Protein AF-A0A521GKL2-F1 (afdb_monomer_lite)

Radius of gyration: 42.21 Å; chains: 1; bounding box: 98×68×153 Å

Foldseek 3Di:
DVVVVVVPPPPPCDVVNLVVLVVVLVVVLVVQLVVQLVVVLVVLVVLVCLLCVLVVPDDAAAPDPCRVVVLSSLSSSLSSVLVSQLSVLLSLLQSLLVLFDPVSNVCSVVSSVLLNVLLCVQLVLLSPPLVNVLVVCVCPVCVPVDHDHHHSVNSSLLSCLRRVVSSNLSCLLSVLVSCCRSPPDDLVVLVVCLVVLLVVLLVSLPVSRPDPDPVSSCSRSVVSSVSSVSSSVVSVVVVVVVVVVPPDPPCPPVNVVVVVVVVVVVVPPPPDPDPDDPDDDPPPPPDDDDDDPDPDDDDDDDDDPPDDDDDPDDDDDDDDDDDDDDDDDDDDDDDDPDDPDPPPPPPDDDDDDDDDDDDDDDDDDDDDDDDDDDDDDDDDDDDDDDDDDDDDD

pLDDT: mean 71.6, std 23.65, range [28.05, 98.06]

Sequence (393 aa):
MAAAKKAAGKQSLTLHDHIKELRNRFFVVAIIFIVVSAVAYNYKDTLLYYLLKPLNGEKLVYLNPAGGFSFIFQVTMYVGVAVAVPFLVYNLYKFVAPALPENARKHSVGVMISSLLLLCVGVGFGYIFAIPGALNFLNNFGDGYIMPNLTADSYLNFILAYTAGLGILFQLPLVLLLIHWAHPLKPSGLFKFERYMILVAFVGAAMITPTPDVMNQTIIALPIIIMYQMGVVAVCISVFRAKRRALPPKLSRAERKAQKKAEQGARHARPVVRPELPAIPRASLANESMPTPVRVQPSRPRYRPDIVAPIKNPKKVVPVMAPTPITVEKHALPQLSQTRKSMDIMIAAAVPSGVQRGAIPRTSRPVQHRTPVLQVPQRQRGVISSVDGISVI

Structure (mmCIF, N/CA/C/O backbone):
data_AF-A0A521GKL2-F1
#
_entry.id   AF-A0A521GKL2-F1
#
loop_
_atom_site.group_PDB
_atom_site.id
_atom_site.type_symbol
_atom_site.label_atom_id
_atom_site.label_alt_id
_atom_site.label_comp_id
_atom_site.label_asym_id
_atom_site.label_entity_id
_atom_site.label_seq_id
_atom_site.pdbx_PDB_ins_code
_atom_site.Cartn_x
_atom_site.Cartn_y
_atom_site.Cartn_z
_atom_site.occupancy
_atom_site.B_iso_or_equiv
_atom_site.auth_seq_id
_atom_site.auth_comp_id
_atom_site.auth_asym_id
_atom_site.auth_atom_id
_atom_site.pdbx_PDB_model_num
ATOM 1 N N . MET A 1 1 ? -36.999 -25.346 26.341 1.00 46.09 1 MET A N 1
ATOM 2 C CA . MET A 1 1 ? -35.646 -25.957 26.269 1.00 46.09 1 MET A CA 1
ATOM 3 C C . MET A 1 1 ? -34.697 -25.350 25.219 1.00 46.09 1 MET A C 1
ATOM 5 O O . MET A 1 1 ? -33.492 -25.466 25.396 1.00 46.09 1 MET A O 1
ATOM 9 N N . ALA A 1 2 ? -35.166 -24.632 24.186 1.00 45.44 2 ALA A N 1
ATOM 10 C CA . ALA A 1 2 ? -34.285 -23.996 23.186 1.00 45.44 2 ALA A CA 1
ATOM 11 C C . ALA A 1 2 ? -33.481 -22.774 23.699 1.00 45.44 2 ALA A C 1
ATOM 13 O O . ALA A 1 2 ? -32.410 -22.473 23.176 1.00 45.44 2 ALA A O 1
ATOM 14 N N . ALA A 1 3 ? -33.949 -22.096 24.755 1.00 44.34 3 ALA A N 1
ATOM 15 C CA . ALA A 1 3 ? -33.260 -20.942 25.346 1.00 44.34 3 ALA A CA 1
ATOM 16 C C . ALA A 1 3 ? -32.062 -21.331 26.239 1.00 44.34 3 ALA A C 1
ATOM 18 O O . ALA A 1 3 ? -31.076 -20.600 26.298 1.00 44.34 3 ALA A O 1
ATOM 19 N N . ALA A 1 4 ? -32.094 -22.515 26.862 1.00 40.34 4 ALA A N 1
ATOM 20 C CA . ALA A 1 4 ? -31.008 -23.010 27.713 1.00 40.34 4 ALA A CA 1
ATOM 21 C C . ALA A 1 4 ? -29.783 -23.479 26.902 1.00 40.34 4 ALA A C 1
ATOM 23 O O . ALA A 1 4 ? -28.654 -23.400 27.378 1.00 40.34 4 ALA A O 1
ATOM 24 N N . LYS A 1 5 ? -29.975 -23.874 25.634 1.00 41.41 5 LYS A N 1
ATOM 25 C CA . LYS A 1 5 ? -28.876 -24.265 24.733 1.00 41.41 5 LYS A CA 1
ATOM 26 C C . LYS A 1 5 ? -28.083 -23.065 24.192 1.00 41.41 5 LYS A C 1
ATOM 28 O O . LYS A 1 5 ? -26.966 -23.234 23.716 1.00 41.41 5 LYS A O 1
ATOM 33 N N . LYS A 1 6 ? -28.626 -21.845 24.302 1.00 40.62 6 LYS A N 1
ATOM 34 C CA . LYS A 1 6 ? -27.972 -20.603 23.851 1.00 40.62 6 LYS A CA 1
ATOM 35 C C . LYS A 1 6 ? -27.039 -19.993 24.909 1.00 40.62 6 LYS A C 1
ATOM 37 O O . LYS A 1 6 ? -26.214 -19.151 24.573 1.00 40.62 6 LYS A O 1
ATOM 42 N N . ALA A 1 7 ? -27.139 -20.440 26.164 1.00 39.88 7 ALA A N 1
ATOM 43 C CA . ALA A 1 7 ? -26.307 -19.973 27.275 1.00 39.88 7 ALA A CA 1
ATOM 44 C C . ALA A 1 7 ? -25.028 -20.812 27.488 1.00 39.88 7 ALA A C 1
ATOM 46 O O . ALA A 1 7 ? -24.079 -20.327 28.096 1.00 39.88 7 ALA A O 1
ATOM 47 N N . ALA A 1 8 ? -24.965 -22.034 26.943 1.00 38.34 8 ALA A N 1
ATOM 48 C CA . ALA A 1 8 ? -23.844 -22.968 27.125 1.00 38.34 8 ALA A CA 1
ATOM 49 C C . ALA A 1 8 ? -22.712 -22.830 26.081 1.00 38.34 8 ALA A C 1
ATOM 51 O O . ALA A 1 8 ? -21.755 -23.595 26.093 1.00 38.34 8 ALA A O 1
ATOM 52 N N . GLY A 1 9 ? -22.813 -21.860 25.167 1.00 36.47 9 GLY A N 1
ATOM 53 C CA . GLY A 1 9 ? -21.851 -21.633 24.082 1.00 36.47 9 GLY A CA 1
ATOM 54 C C . GLY A 1 9 ? -20.949 -20.420 24.287 1.00 36.47 9 GLY A C 1
ATOM 55 O O . GLY A 1 9 ? -20.377 -19.924 23.322 1.00 36.47 9 GLY A O 1
ATOM 56 N N . LYS A 1 10 ? -20.814 -19.912 25.518 1.00 42.81 10 LYS A N 1
ATOM 57 C CA . LYS A 1 10 ? -19.783 -18.923 25.862 1.00 42.81 10 LYS A CA 1
ATOM 58 C C . LYS A 1 10 ? -18.437 -19.650 25.980 1.00 42.81 10 LYS A C 1
ATOM 60 O O . LYS A 1 10 ? -17.797 -19.626 27.024 1.00 42.81 10 LYS A O 1
ATOM 65 N N . GLN A 1 11 ? -18.064 -20.371 24.921 1.00 45.56 11 GLN A N 1
ATOM 66 C CA . GLN A 1 11 ? -16.734 -20.930 24.774 1.00 45.56 11 GLN A CA 1
ATOM 67 C C . GLN A 1 11 ? -15.792 -19.735 24.807 1.00 45.56 11 GLN A C 1
ATOM 69 O O . GLN A 1 11 ? -15.837 -18.860 23.941 1.00 45.56 11 GLN A O 1
ATOM 74 N N . SER A 1 12 ? -14.979 -19.667 25.855 1.00 45.06 12 SER A N 1
ATOM 75 C CA . SER A 1 12 ? -13.671 -19.045 25.759 1.00 45.06 12 SER A CA 1
ATOM 76 C C . SER A 1 12 ? -13.082 -19.512 24.436 1.00 45.06 12 SER A C 1
ATOM 78 O O . SER A 1 12 ? -12.820 -20.705 24.300 1.00 45.06 12 SER A O 1
ATOM 80 N N . LEU A 1 13 ? -12.972 -18.621 23.447 1.00 61.25 13 LEU A N 1
ATOM 81 C CA . LEU A 1 13 ? -12.210 -18.916 22.242 1.00 61.25 13 LEU A CA 1
ATOM 82 C C . LEU A 1 13 ? -10.840 -19.350 22.742 1.00 61.25 13 LEU A C 1
ATOM 84 O O . LEU A 1 13 ? -10.087 -18.549 23.300 1.00 61.25 13 LEU A O 1
ATOM 88 N N . THR A 1 14 ? -10.565 -20.642 22.635 1.00 75.75 14 THR A N 1
ATOM 89 C CA . THR A 1 14 ? -9.255 -21.176 22.965 1.00 75.75 14 THR A CA 1
ATOM 90 C C . THR A 1 14 ? -8.283 -20.459 22.030 1.00 75.75 14 THR A C 1
ATOM 92 O O . THR A 1 14 ? -8.648 -20.166 20.889 1.00 75.75 14 THR A O 1
ATOM 95 N N . LEU A 1 15 ? -7.043 -20.165 22.442 1.00 79.25 15 LEU A N 1
ATOM 96 C CA . LEU A 1 15 ? -6.061 -19.554 21.521 1.00 79.25 15 LEU A CA 1
ATOM 97 C C . LEU A 1 15 ? -5.972 -20.329 20.194 1.00 79.25 15 LEU A C 1
ATOM 99 O O . LEU A 1 15 ? -5.793 -19.749 19.124 1.00 79.25 15 LEU A O 1
ATOM 103 N N . HIS A 1 16 ? -6.211 -21.637 20.270 1.00 83.00 16 HIS A N 1
ATOM 104 C CA . HIS A 1 16 ? -6.334 -22.523 19.128 1.00 83.00 16 HIS A CA 1
ATOM 105 C C . HIS A 1 16 ? -7.451 -22.147 18.142 1.00 83.00 16 HIS A C 1
ATOM 107 O O . HIS A 1 16 ? -7.219 -22.169 16.932 1.00 83.00 16 HIS A O 1
ATOM 113 N N . ASP A 1 17 ? -8.633 -21.778 18.635 1.00 85.31 17 ASP A N 1
ATOM 114 C CA . ASP A 1 17 ? -9.775 -21.372 17.811 1.00 85.31 17 ASP A CA 1
ATOM 115 C C . ASP A 1 17 ? -9.497 -20.037 17.114 1.00 85.31 17 ASP A C 1
ATOM 117 O O . ASP A 1 17 ? -9.797 -19.876 15.930 1.00 85.31 17 ASP A O 1
ATOM 121 N N . HIS A 1 18 ? -8.829 -19.111 17.807 1.00 83.62 18 HIS A N 1
ATOM 122 C CA . HIS A 1 18 ? -8.453 -17.818 17.238 1.00 83.62 18 HIS A CA 1
ATOM 123 C C . HIS A 1 18 ? -7.395 -17.959 16.129 1.00 83.62 18 HIS A C 1
ATOM 125 O O . HIS A 1 18 ? -7.530 -17.378 15.053 1.00 83.62 18 HIS A O 1
ATOM 131 N N . ILE A 1 19 ? -6.378 -18.806 16.325 1.00 87.50 19 ILE A N 1
ATOM 132 C CA . ILE A 1 19 ? -5.388 -19.113 15.276 1.00 87.50 19 ILE A CA 1
ATOM 133 C C . ILE A 1 19 ? -6.060 -19.802 14.079 1.00 87.50 19 ILE A C 1
ATOM 135 O O . ILE A 1 19 ? -5.757 -19.489 12.923 1.00 87.50 19 ILE A O 1
ATOM 139 N N . LYS A 1 20 ? -7.003 -20.719 14.333 1.00 90.56 20 LYS A N 1
ATOM 140 C CA . LYS A 1 20 ? -7.755 -21.411 13.276 1.00 90.56 20 LYS A CA 1
ATOM 141 C C . LYS A 1 20 ? -8.566 -20.428 12.430 1.00 90.56 20 LYS A C 1
ATOM 143 O O . LYS A 1 20 ? -8.608 -20.567 11.207 1.00 90.56 20 LYS A O 1
ATOM 148 N N . GLU A 1 21 ? -9.160 -19.423 13.065 1.00 90.31 21 GLU A N 1
ATOM 149 C CA . GLU A 1 21 ? -9.883 -18.348 12.394 1.00 90.31 21 GLU A CA 1
ATOM 150 C C . GLU A 1 21 ? -8.958 -17.498 11.506 1.00 90.31 21 GLU A C 1
ATOM 152 O O . GLU A 1 21 ? -9.283 -17.270 10.337 1.00 90.31 21 GLU A O 1
ATOM 157 N N . LEU A 1 22 ? -7.793 -17.079 12.018 1.00 89.12 22 LEU A N 1
ATOM 158 C CA . LEU A 1 22 ? -6.809 -16.308 11.247 1.00 89.12 22 LEU A CA 1
ATOM 159 C C . LEU A 1 22 ? -6.348 -17.075 10.003 1.00 89.12 22 LEU A C 1
ATOM 161 O O . LEU A 1 22 ? -6.351 -16.528 8.900 1.00 89.12 22 LEU A O 1
ATOM 165 N N . ARG A 1 23 ? -6.018 -18.362 10.166 1.00 94.06 23 ARG A N 1
ATOM 166 C CA . ARG A 1 23 ? -5.622 -19.241 9.060 1.00 94.06 23 ARG A CA 1
ATOM 167 C C . ARG A 1 23 ? -6.713 -19.334 7.998 1.00 94.06 23 ARG A C 1
ATOM 169 O O . ARG A 1 23 ? -6.422 -19.205 6.815 1.00 94.06 23 ARG A O 1
ATOM 176 N N . ASN A 1 24 ? -7.963 -19.551 8.409 1.00 93.44 24 ASN A N 1
ATOM 177 C CA . ASN A 1 24 ? -9.076 -19.681 7.469 1.00 93.44 24 ASN A CA 1
ATOM 178 C C . ASN A 1 24 ? -9.296 -18.386 6.673 1.00 93.44 24 ASN A C 1
ATOM 180 O O . ASN A 1 24 ? -9.491 -18.420 5.463 1.00 93.44 24 ASN A O 1
ATOM 184 N N . ARG A 1 25 ? -9.198 -17.232 7.339 1.00 93.69 25 ARG A N 1
ATOM 185 C CA . ARG A 1 25 ? -9.299 -15.915 6.696 1.00 93.69 25 ARG A CA 1
ATOM 186 C C . ARG A 1 25 ? -8.160 -15.670 5.709 1.00 93.69 25 ARG A C 1
ATOM 188 O O . ARG A 1 25 ? -8.414 -15.204 4.603 1.00 93.69 25 ARG A O 1
ATOM 195 N N . PHE A 1 26 ? -6.928 -16.019 6.080 1.00 93.81 26 PHE A N 1
ATOM 196 C CA . PHE A 1 26 ? -5.775 -15.928 5.185 1.00 93.81 26 PHE A CA 1
ATOM 197 C C . PHE A 1 26 ? -5.937 -16.835 3.958 1.00 93.81 26 PHE A C 1
ATOM 199 O O . PHE A 1 26 ? -5.665 -16.406 2.842 1.00 93.81 26 PHE A O 1
ATOM 206 N N . PHE A 1 27 ? -6.469 -18.049 4.138 1.00 96.25 27 PHE A N 1
ATOM 207 C CA . PHE A 1 27 ? -6.751 -18.971 3.036 1.00 96.25 27 PHE A CA 1
ATOM 208 C C . PHE A 1 27 ? -7.802 -18.416 2.062 1.00 96.25 27 PHE A C 1
ATOM 210 O O . PHE A 1 27 ? -7.622 -18.502 0.852 1.00 96.25 27 PHE A O 1
ATOM 217 N N . VAL A 1 28 ? -8.857 -17.765 2.567 1.00 95.62 28 VAL A N 1
ATOM 218 C CA . VAL A 1 28 ? -9.841 -17.070 1.716 1.00 95.62 28 VAL A CA 1
ATOM 219 C C . VAL A 1 28 ? -9.180 -15.958 0.897 1.00 95.62 28 VAL A C 1
ATOM 221 O O . VAL A 1 28 ? -9.441 -15.849 -0.298 1.00 95.62 28 VAL A O 1
ATOM 224 N N . VAL A 1 29 ? -8.297 -15.156 1.502 1.00 96.88 29 VAL A N 1
ATOM 225 C CA . VAL A 1 29 ? -7.551 -14.108 0.779 1.00 96.88 29 VAL A CA 1
ATOM 226 C C . VAL A 1 29 ? -6.622 -14.718 -0.276 1.00 96.88 29 VAL A C 1
ATOM 228 O O . VAL A 1 29 ? -6.546 -14.192 -1.382 1.00 96.88 29 VAL A O 1
ATOM 231 N N . ALA A 1 30 ? -5.973 -15.847 0.023 1.00 96.94 30 ALA A N 1
ATOM 232 C CA . ALA A 1 30 ? -5.133 -16.566 -0.933 1.00 96.94 30 ALA A CA 1
ATOM 233 C C . ALA A 1 30 ? -5.940 -17.102 -2.131 1.00 96.94 30 ALA A C 1
ATOM 235 O O . ALA A 1 30 ? -5.493 -16.980 -3.269 1.00 96.94 30 ALA A O 1
ATOM 236 N N . ILE A 1 31 ? -7.153 -17.624 -1.907 1.00 97.56 31 ILE A N 1
ATOM 237 C CA . ILE A 1 31 ? -8.054 -18.032 -2.997 1.00 97.56 31 ILE A CA 1
ATOM 238 C C . ILE A 1 31 ? -8.437 -16.823 -3.856 1.00 97.56 31 ILE A C 1
ATOM 240 O O . ILE A 1 31 ? -8.354 -16.904 -5.079 1.00 97.56 31 ILE A O 1
ATOM 244 N N . ILE A 1 32 ? -8.820 -15.698 -3.240 1.00 97.06 32 ILE A N 1
ATOM 245 C CA . ILE A 1 32 ? -9.154 -14.465 -3.975 1.00 97.06 32 ILE A CA 1
ATOM 246 C C . ILE A 1 32 ? -7.963 -14.015 -4.825 1.00 97.06 32 ILE A C 1
ATOM 248 O O . ILE A 1 32 ? -8.137 -13.717 -6.002 1.00 97.06 32 ILE A O 1
ATOM 252 N N . PHE A 1 33 ? -6.756 -14.021 -4.259 1.00 97.69 33 PHE A N 1
ATOM 253 C CA . PHE A 1 33 ? -5.525 -13.714 -4.982 1.00 97.69 33 PHE A CA 1
ATOM 254 C C . PHE A 1 33 ? -5.339 -14.610 -6.220 1.00 97.69 33 PHE A C 1
ATOM 256 O O . PHE A 1 33 ? -5.103 -14.089 -7.311 1.00 97.69 33 PHE A O 1
ATOM 263 N N . ILE A 1 34 ? -5.488 -15.933 -6.083 1.00 97.94 34 ILE A N 1
ATOM 264 C CA . ILE A 1 34 ? -5.326 -16.882 -7.198 1.00 97.94 34 ILE A CA 1
ATOM 265 C C . ILE A 1 34 ? -6.394 -16.648 -8.271 1.00 97.94 34 ILE A C 1
ATOM 267 O O . ILE A 1 34 ? -6.065 -16.539 -9.451 1.00 97.94 34 ILE A O 1
ATOM 271 N N . VAL A 1 35 ? -7.663 -16.527 -7.869 1.00 98.06 35 VAL A N 1
ATOM 272 C CA . VAL A 1 35 ? -8.788 -16.320 -8.793 1.00 98.06 35 VAL A CA 1
ATOM 273 C C . VAL A 1 35 ? -8.627 -15.007 -9.553 1.00 98.06 35 VAL A C 1
ATOM 275 O O . VAL A 1 35 ? -8.762 -14.988 -10.773 1.00 98.06 35 VAL A O 1
ATOM 278 N N . VAL A 1 36 ? -8.287 -13.913 -8.866 1.00 97.62 36 VAL A N 1
ATOM 279 C CA . VAL A 1 36 ? -8.093 -12.615 -9.522 1.00 97.62 36 VAL A CA 1
ATOM 280 C C . VAL A 1 36 ? -6.884 -12.641 -10.452 1.00 97.62 36 VAL A C 1
ATOM 282 O O . VAL A 1 36 ? -6.984 -12.116 -11.556 1.00 97.62 36 VAL A O 1
ATOM 285 N N . SER A 1 37 ? -5.779 -13.282 -10.063 1.00 97.19 37 SER A N 1
ATOM 286 C CA . SER A 1 37 ? -4.603 -13.426 -10.937 1.00 97.19 37 SER A CA 1
ATOM 287 C C . SER A 1 37 ? -4.944 -14.201 -12.215 1.00 97.19 37 SER A C 1
ATOM 289 O O . SER A 1 37 ? -4.576 -13.785 -13.312 1.00 97.19 37 SER A O 1
ATOM 291 N N . ALA A 1 38 ? -5.710 -15.291 -12.093 1.00 96.81 38 ALA A N 1
ATOM 292 C CA . ALA A 1 38 ? -6.172 -16.076 -13.236 1.00 96.81 38 ALA A CA 1
ATOM 293 C C . ALA A 1 38 ? -7.112 -15.271 -14.149 1.00 96.81 38 ALA A C 1
ATOM 295 O O . ALA A 1 38 ? -6.977 -15.312 -15.369 1.00 96.81 38 ALA A O 1
ATOM 296 N N . VAL A 1 39 ? -8.031 -14.487 -13.575 1.00 97.25 39 VAL A N 1
ATOM 297 C CA . VAL A 1 39 ? -8.902 -13.590 -14.350 1.00 97.25 39 VAL A CA 1
ATOM 298 C C . VAL A 1 39 ? -8.077 -12.505 -15.046 1.00 97.25 39 VAL A C 1
ATOM 300 O O . VAL A 1 39 ? -8.281 -12.275 -16.235 1.00 97.25 39 VAL A O 1
ATOM 303 N N . ALA A 1 40 ? -7.110 -11.897 -14.353 1.00 96.31 40 ALA A N 1
ATOM 304 C CA . ALA A 1 40 ? -6.234 -10.853 -14.883 1.00 96.31 40 ALA A CA 1
ATOM 305 C C . ALA A 1 40 ? -5.407 -11.324 -16.089 1.00 96.31 40 ALA A C 1
ATOM 307 O O . ALA A 1 40 ? -5.155 -10.531 -16.994 1.00 96.31 40 ALA A O 1
ATOM 308 N N . TYR A 1 41 ? -5.050 -12.612 -16.156 1.00 95.75 41 TYR A N 1
ATOM 309 C CA . TYR A 1 41 ? -4.360 -13.192 -17.313 1.00 95.75 41 TYR A CA 1
ATOM 310 C C . TYR A 1 41 ? -5.139 -13.040 -18.628 1.00 95.75 41 TYR A C 1
ATOM 312 O O . TYR A 1 41 ? -4.532 -12.833 -19.679 1.00 95.75 41 TYR A O 1
ATOM 320 N N . ASN A 1 42 ? -6.476 -13.045 -18.580 1.00 96.31 42 ASN A N 1
ATOM 321 C CA . ASN A 1 42 ? -7.317 -12.807 -19.761 1.00 96.31 42 ASN A CA 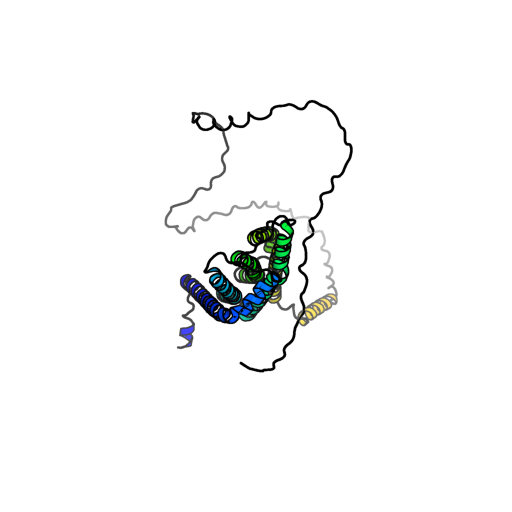1
ATOM 322 C C . ASN A 1 42 ? -7.213 -11.366 -20.288 1.00 96.31 42 ASN A C 1
ATOM 324 O O . ASN A 1 42 ? -7.523 -11.117 -21.446 1.00 96.31 42 ASN A O 1
ATOM 328 N N . TYR A 1 43 ? -6.745 -10.426 -19.463 1.00 95.25 43 TYR A N 1
ATOM 329 C CA . TYR A 1 43 ? -6.617 -9.002 -19.787 1.00 95.25 43 TYR A CA 1
ATOM 330 C C . TYR A 1 43 ? -5.154 -8.563 -19.943 1.00 95.25 43 TYR A C 1
ATOM 332 O O . TYR A 1 43 ? -4.846 -7.372 -19.846 1.00 95.25 43 TYR A O 1
ATOM 340 N N . LYS A 1 44 ? -4.236 -9.511 -20.177 1.00 93.69 44 LYS A N 1
ATOM 341 C CA . LYS A 1 44 ? -2.789 -9.259 -20.257 1.00 93.69 44 LYS A CA 1
ATOM 342 C C . LYS A 1 44 ? -2.421 -8.124 -21.214 1.00 93.69 44 LYS A C 1
ATOM 344 O O . LYS A 1 44 ? -1.640 -7.265 -20.829 1.00 93.69 44 LYS A O 1
ATOM 349 N N . ASP A 1 45 ? -3.031 -8.047 -22.395 1.00 92.50 45 ASP A N 1
ATOM 350 C CA . ASP A 1 45 ? -2.684 -7.028 -23.397 1.00 92.50 45 ASP A CA 1
ATOM 351 C C . ASP A 1 45 ? -3.028 -5.612 -22.911 1.00 92.50 45 ASP A C 1
ATOM 353 O O . ASP A 1 45 ? -2.247 -4.674 -23.068 1.00 92.50 45 ASP A O 1
ATOM 357 N N . THR A 1 46 ? -4.167 -5.468 -22.225 1.00 93.81 46 THR A N 1
ATOM 358 C CA . THR A 1 46 ? -4.575 -4.199 -21.605 1.00 93.81 46 THR A CA 1
ATOM 359 C C . THR A 1 46 ? -3.648 -3.825 -20.452 1.00 93.81 46 THR A C 1
ATOM 361 O O . THR A 1 46 ? -3.238 -2.671 -20.332 1.00 93.81 46 THR A O 1
ATOM 364 N N . LEU A 1 47 ? -3.282 -4.797 -19.611 1.00 92.75 47 LEU A N 1
ATOM 365 C CA . LEU A 1 47 ? -2.353 -4.575 -18.504 1.00 92.75 47 LEU A CA 1
ATOM 366 C C . LEU A 1 47 ? -0.977 -4.135 -19.013 1.00 92.75 47 LEU A C 1
ATOM 368 O O . LEU A 1 47 ? -0.429 -3.166 -18.497 1.00 92.75 47 LEU A O 1
ATOM 372 N N . LEU A 1 48 ? -0.456 -4.791 -20.053 1.00 91.50 48 LEU A N 1
ATOM 373 C CA . LEU A 1 48 ? 0.812 -4.438 -20.690 1.00 91.50 48 LEU A CA 1
ATOM 374 C C . LEU A 1 48 ? 0.784 -3.028 -21.278 1.00 91.50 48 LEU A C 1
ATOM 376 O O . LEU A 1 48 ? 1.735 -2.278 -21.082 1.00 91.50 48 LEU A O 1
ATOM 380 N N . TYR A 1 49 ? -0.307 -2.639 -21.943 1.00 91.38 49 TYR A N 1
ATOM 381 C CA . TYR A 1 49 ? -0.451 -1.288 -22.484 1.00 91.38 49 TYR A CA 1
ATOM 382 C C . TYR A 1 49 ? -0.288 -0.217 -21.398 1.00 91.38 49 TYR A C 1
ATOM 384 O O . TYR A 1 49 ? 0.513 0.706 -21.551 1.00 91.38 49 TYR A O 1
ATOM 392 N N . TYR A 1 50 ? -1.006 -0.350 -20.278 1.00 91.38 50 TYR A N 1
ATOM 393 C CA . TYR A 1 50 ? -0.879 0.601 -19.172 1.00 91.38 50 TYR A CA 1
ATOM 394 C C . TYR A 1 50 ? 0.486 0.520 -18.499 1.00 91.38 50 TYR A C 1
ATOM 396 O O . TYR A 1 50 ? 1.041 1.547 -18.130 1.00 91.38 50 TYR A O 1
ATOM 404 N N . LEU A 1 51 ? 1.047 -0.678 -18.366 1.00 90.69 51 LEU A N 1
ATOM 405 C CA . LEU A 1 51 ? 2.335 -0.862 -17.718 1.00 90.69 51 LEU A CA 1
ATOM 406 C C . LEU A 1 51 ? 3.478 -0.220 -18.509 1.00 90.69 51 LEU A C 1
ATOM 408 O O . LEU A 1 51 ? 4.357 0.367 -17.900 1.00 90.69 51 LEU A O 1
ATOM 412 N N . LEU A 1 52 ? 3.459 -0.309 -19.842 1.00 90.81 52 LEU A N 1
ATOM 413 C CA . LEU A 1 52 ? 4.521 0.193 -20.722 1.00 90.81 52 LEU A CA 1
ATOM 414 C C . LEU A 1 52 ? 4.350 1.667 -21.106 1.00 90.81 52 LEU A C 1
ATOM 416 O O . LEU A 1 52 ? 5.295 2.294 -21.578 1.00 90.81 52 LEU A O 1
ATOM 420 N N . LYS A 1 53 ? 3.162 2.246 -20.908 1.00 90.88 53 LYS A N 1
ATOM 421 C CA . LYS A 1 53 ? 2.866 3.640 -21.266 1.00 90.88 53 LYS A CA 1
ATOM 422 C C . LYS A 1 53 ? 3.885 4.664 -20.720 1.00 90.88 53 LYS A C 1
ATOM 424 O O . LYS A 1 53 ? 4.226 5.569 -21.479 1.00 90.88 53 LYS A O 1
ATOM 429 N N . PRO A 1 54 ? 4.412 4.555 -19.481 1.00 88.69 54 PRO A N 1
ATOM 430 C CA . PRO A 1 54 ? 5.413 5.495 -18.968 1.00 88.69 54 PRO A CA 1
ATOM 431 C C . PRO A 1 54 ? 6.765 5.479 -19.703 1.00 88.69 54 PRO A C 1
ATOM 433 O O . PRO A 1 54 ? 7.534 6.419 -19.536 1.00 88.69 54 PRO A O 1
ATOM 436 N N . LEU A 1 55 ? 7.062 4.451 -20.510 1.00 84.50 55 LEU A N 1
ATOM 437 C CA . LEU A 1 55 ? 8.312 4.345 -21.281 1.00 84.50 55 LEU A CA 1
ATOM 438 C C . LEU A 1 55 ? 8.324 5.185 -22.564 1.00 84.50 55 LEU A C 1
ATOM 440 O O . LEU A 1 55 ? 9.339 5.223 -23.249 1.00 84.50 55 LEU A O 1
ATOM 444 N N . ASN A 1 56 ? 7.208 5.826 -22.937 1.00 82.88 56 ASN A N 1
ATOM 445 C CA . ASN A 1 56 ? 7.106 6.671 -24.137 1.00 82.88 56 ASN A CA 1
ATOM 446 C C . ASN A 1 56 ? 7.603 6.004 -25.443 1.00 82.88 56 ASN A C 1
ATOM 448 O O . ASN A 1 56 ? 8.065 6.684 -26.355 1.00 82.88 56 ASN A O 1
ATOM 452 N N . GLY A 1 57 ? 7.479 4.676 -25.553 1.00 78.38 57 GLY A N 1
ATOM 453 C CA . GLY A 1 57 ? 7.846 3.917 -26.755 1.00 78.38 57 GLY A CA 1
ATOM 454 C C . GLY A 1 57 ? 9.229 3.258 -26.728 1.00 78.38 57 GLY A C 1
ATOM 455 O O . GLY A 1 57 ? 9.583 2.599 -27.708 1.00 78.38 57 GLY A O 1
ATOM 456 N N . GLU A 1 58 ? 9.989 3.365 -25.632 1.00 81.50 58 GLU A N 1
ATOM 457 C CA . GLU A 1 58 ? 11.198 2.556 -25.454 1.00 81.50 58 GLU A CA 1
ATOM 458 C C . GLU A 1 58 ? 10.861 1.060 -25.388 1.00 81.50 58 GLU A C 1
ATOM 460 O O . GLU A 1 58 ? 9.902 0.629 -24.740 1.00 81.50 58 GLU A O 1
ATOM 465 N N . LYS A 1 59 ? 11.654 0.251 -26.097 1.00 83.19 59 LYS A N 1
ATOM 466 C CA . LYS A 1 59 ? 11.461 -1.200 -26.163 1.00 83.19 59 LYS A CA 1
ATOM 467 C C . LYS A 1 59 ? 12.220 -1.879 -25.033 1.00 83.19 59 LYS A C 1
ATOM 469 O O . LYS A 1 59 ? 13.409 -1.643 -24.857 1.00 83.19 59 LYS A O 1
ATOM 474 N N . LEU A 1 60 ? 11.543 -2.783 -24.333 1.00 87.06 60 LEU A N 1
ATOM 475 C CA . LEU A 1 60 ? 12.163 -3.636 -23.325 1.00 87.06 60 LEU A CA 1
ATOM 476 C C . LEU A 1 60 ? 12.726 -4.900 -23.966 1.00 87.06 60 LEU A C 1
ATOM 478 O O . LEU A 1 60 ? 12.082 -5.519 -24.817 1.00 87.06 60 LEU A O 1
ATOM 482 N N . VAL A 1 61 ? 13.900 -5.313 -23.498 1.00 88.12 61 VAL A N 1
ATOM 483 C CA . VAL A 1 61 ? 14.533 -6.575 -23.894 1.00 88.12 61 VAL A CA 1
ATOM 484 C C . VAL A 1 61 ? 14.462 -7.590 -22.758 1.00 88.12 61 VAL A C 1
ATOM 486 O O . VAL A 1 61 ? 14.605 -7.247 -21.584 1.00 88.12 61 VAL A O 1
ATOM 489 N N . TYR A 1 62 ? 14.245 -8.858 -23.092 1.00 88.44 62 TYR A N 1
ATOM 490 C CA . TYR A 1 62 ? 14.362 -9.970 -22.151 1.00 88.44 62 TYR A CA 1
ATOM 491 C C . TYR A 1 62 ? 15.625 -10.771 -22.469 1.00 88.44 62 TYR A C 1
ATOM 493 O O . TYR A 1 62 ? 15.971 -10.969 -23.630 1.00 88.44 62 TYR A O 1
ATOM 501 N N . LEU A 1 63 ? 16.321 -11.223 -21.427 1.00 89.62 63 LEU A N 1
ATOM 502 C CA . LEU A 1 63 ? 17.601 -11.934 -21.558 1.00 89.62 63 LEU A CA 1
ATOM 503 C C . LEU A 1 63 ? 17.449 -13.462 -21.501 1.00 89.62 63 LEU A C 1
ATOM 505 O O . LEU A 1 63 ? 18.399 -14.194 -21.755 1.00 89.62 63 LEU A O 1
ATOM 509 N N . ASN A 1 64 ? 16.257 -13.945 -21.154 1.00 88.69 64 ASN A N 1
ATOM 510 C CA . ASN A 1 64 ? 15.943 -15.359 -20.974 1.00 88.69 64 ASN A CA 1
ATOM 511 C C . ASN A 1 64 ? 14.848 -15.771 -21.977 1.00 88.69 64 ASN A C 1
ATOM 513 O O . ASN A 1 64 ? 13.887 -15.011 -22.122 1.00 88.69 64 ASN A O 1
ATOM 517 N N . PRO A 1 65 ? 14.915 -16.953 -22.625 1.00 86.50 65 PRO A N 1
ATOM 518 C CA . PRO A 1 65 ? 13.835 -17.467 -23.477 1.00 86.50 65 PRO A CA 1
ATOM 519 C C . PRO A 1 65 ? 12.456 -17.487 -22.797 1.00 86.50 65 PRO A C 1
ATOM 521 O O . PRO A 1 65 ? 11.446 -17.245 -23.451 1.00 86.50 65 PRO A O 1
ATOM 524 N N . ALA A 1 66 ? 12.398 -17.716 -21.481 1.00 90.25 66 ALA A N 1
ATOM 525 C CA . ALA A 1 66 ? 11.146 -17.684 -20.719 1.00 90.25 66 ALA A CA 1
ATOM 526 C C . ALA A 1 66 ? 10.728 -16.271 -20.256 1.00 90.25 66 ALA A C 1
ATOM 528 O O . ALA A 1 66 ? 9.694 -16.120 -19.607 1.00 90.25 66 ALA A O 1
ATOM 529 N N . GLY A 1 67 ? 11.510 -15.229 -20.562 1.00 87.62 67 GLY A N 1
ATOM 530 C CA . GLY A 1 67 ? 11.346 -13.886 -19.996 1.00 87.62 67 GLY A CA 1
ATOM 531 C C . GLY A 1 67 ? 9.989 -13.254 -20.301 1.00 87.62 67 GLY A C 1
ATOM 532 O O . GLY A 1 67 ? 9.336 -12.746 -19.396 1.00 87.62 67 GLY A O 1
ATOM 533 N N . GLY A 1 68 ? 9.504 -13.362 -21.542 1.00 88.62 68 GLY A N 1
ATOM 534 C CA . GLY A 1 68 ? 8.183 -12.838 -21.913 1.00 88.62 68 GLY A CA 1
ATOM 535 C C . GLY A 1 68 ? 7.029 -13.503 -21.151 1.00 88.62 68 GLY A C 1
ATOM 536 O O . GLY A 1 68 ? 6.098 -12.825 -20.716 1.00 88.62 68 GLY A O 1
ATOM 537 N N . PHE A 1 69 ? 7.110 -14.819 -20.928 1.00 91.50 69 PHE A N 1
ATOM 538 C CA . PHE A 1 69 ? 6.123 -15.549 -20.130 1.00 91.50 69 PHE A CA 1
ATOM 539 C C . PHE A 1 69 ? 6.181 -15.140 -18.653 1.00 91.50 69 PHE A C 1
ATOM 541 O O . PHE A 1 69 ? 5.147 -14.796 -18.078 1.00 91.50 69 PHE A O 1
ATOM 548 N N . SER A 1 70 ? 7.380 -15.123 -18.058 1.00 91.31 70 SER A N 1
ATOM 549 C CA . SER A 1 70 ? 7.590 -14.719 -16.661 1.00 91.31 70 SER A CA 1
ATOM 550 C C . SER A 1 70 ? 7.103 -13.299 -16.398 1.00 91.31 70 SER A C 1
ATOM 552 O O . SER A 1 70 ? 6.429 -13.072 -15.397 1.00 91.31 70 SER A O 1
ATOM 554 N N . PHE A 1 71 ? 7.365 -12.377 -17.326 1.00 92.25 71 PHE A N 1
ATOM 555 C CA . PHE A 1 71 ? 6.913 -10.993 -17.246 1.00 92.25 71 PHE A CA 1
ATOM 556 C C . PHE A 1 71 ? 5.386 -10.910 -17.165 1.00 92.25 71 PHE A C 1
ATOM 558 O O . PHE A 1 71 ? 4.842 -10.348 -16.218 1.00 92.25 71 PHE A O 1
ATOM 565 N N . ILE A 1 72 ? 4.668 -11.525 -18.113 1.00 92.81 72 ILE A N 1
ATOM 566 C CA . ILE A 1 72 ? 3.196 -11.510 -18.124 1.00 92.81 72 ILE A CA 1
ATOM 567 C C . ILE A 1 72 ? 2.639 -12.167 -16.858 1.00 92.81 72 ILE A C 1
ATOM 569 O O . ILE A 1 72 ? 1.735 -11.626 -16.219 1.00 92.81 72 ILE A O 1
ATOM 573 N N . PHE A 1 73 ? 3.189 -13.320 -16.475 1.00 94.12 73 PHE A N 1
ATOM 574 C CA . PHE A 1 73 ? 2.754 -14.046 -15.289 1.00 94.12 73 PHE A CA 1
ATOM 575 C C . PHE A 1 73 ? 2.903 -13.196 -14.024 1.00 94.12 73 PHE A C 1
ATOM 577 O O . PHE A 1 73 ? 1.948 -13.045 -13.260 1.00 94.12 73 PHE A O 1
ATOM 584 N N . GLN A 1 74 ? 4.061 -12.560 -13.854 1.00 93.31 74 GLN A N 1
ATOM 585 C CA . GLN A 1 74 ? 4.322 -11.621 -12.775 1.00 93.31 74 GLN A CA 1
ATOM 586 C C . GLN A 1 74 ? 3.289 -10.492 -12.769 1.00 93.31 74 GLN A C 1
ATOM 588 O O . GLN A 1 74 ? 2.582 -10.349 -11.774 1.00 93.31 74 GLN A O 1
ATOM 593 N N . VAL A 1 75 ? 3.109 -9.760 -13.877 1.00 94.44 75 VAL A N 1
ATOM 594 C CA . VAL A 1 75 ? 2.126 -8.658 -13.976 1.00 94.44 75 VAL A CA 1
ATOM 595 C C . VAL A 1 75 ? 0.738 -9.090 -13.499 1.00 94.44 75 VAL A C 1
ATOM 597 O O . VAL A 1 75 ? 0.111 -8.399 -12.695 1.00 94.44 75 VAL A O 1
ATOM 600 N N . THR A 1 76 ? 0.266 -10.256 -13.942 1.00 95.44 76 THR A N 1
ATOM 601 C CA . THR A 1 76 ? -1.063 -10.761 -13.566 1.00 95.44 76 THR A CA 1
ATOM 602 C C . THR A 1 76 ? -1.159 -11.116 -12.082 1.00 95.44 76 THR A C 1
ATOM 604 O O . THR A 1 76 ? -2.166 -10.800 -11.444 1.00 95.44 76 THR A O 1
ATOM 607 N N . MET A 1 77 ? -0.094 -11.673 -11.494 1.00 95.31 77 MET A N 1
ATOM 608 C CA . MET A 1 77 ? -0.019 -11.890 -10.050 1.00 95.31 77 MET A CA 1
ATOM 609 C C . MET A 1 77 ? -0.051 -10.579 -9.270 1.00 95.31 77 MET A C 1
ATOM 611 O O . MET A 1 77 ? -0.727 -10.498 -8.248 1.00 95.31 77 MET A O 1
ATOM 615 N N . TYR A 1 78 ? 0.611 -9.525 -9.741 1.00 93.62 78 TYR A N 1
ATOM 616 C CA . TYR A 1 78 ? 0.588 -8.241 -9.039 1.00 93.62 78 TYR A CA 1
ATOM 617 C C . TYR A 1 78 ? -0.794 -7.602 -9.012 1.00 93.62 78 TYR A C 1
ATOM 619 O O . TYR A 1 78 ? -1.190 -7.064 -7.978 1.00 93.62 78 TYR A O 1
ATOM 627 N N . VAL A 1 79 ? -1.566 -7.723 -10.094 1.00 95.25 79 VAL A N 1
ATOM 628 C CA . VAL A 1 79 ? -2.983 -7.332 -10.090 1.00 95.25 79 VAL A CA 1
ATOM 629 C C . VAL A 1 79 ? -3.758 -8.144 -9.051 1.00 95.25 79 VAL A C 1
ATOM 631 O O . VAL A 1 79 ? -4.533 -7.578 -8.278 1.00 95.25 79 VAL A O 1
ATOM 634 N N . GLY A 1 80 ? -3.495 -9.451 -8.969 1.00 95.81 80 GLY A N 1
ATOM 635 C CA . GLY A 1 80 ? -4.031 -10.314 -7.920 1.00 95.81 80 GLY A CA 1
ATOM 636 C C . GLY A 1 80 ? -3.708 -9.816 -6.513 1.00 95.81 80 GLY A C 1
ATOM 637 O O . GLY A 1 80 ? -4.611 -9.712 -5.683 1.00 95.81 80 GLY A O 1
ATOM 638 N N . VAL A 1 81 ? -2.444 -9.473 -6.236 1.00 94.81 81 VAL A N 1
ATOM 639 C CA . VAL A 1 81 ? -2.018 -8.937 -4.931 1.00 94.81 81 VAL A CA 1
ATOM 640 C C . VAL A 1 81 ? -2.727 -7.620 -4.641 1.00 94.81 81 VAL A C 1
ATOM 642 O O . VAL A 1 81 ? -3.291 -7.465 -3.559 1.00 94.81 81 VAL A O 1
ATOM 645 N N . ALA A 1 82 ? -2.744 -6.692 -5.599 1.00 94.88 82 ALA A N 1
ATOM 646 C CA . ALA A 1 82 ? -3.378 -5.389 -5.437 1.00 94.88 82 ALA A CA 1
ATOM 647 C C . ALA A 1 82 ? -4.851 -5.545 -5.035 1.00 94.88 82 ALA A C 1
ATOM 649 O O . ALA A 1 82 ? -5.281 -4.993 -4.024 1.00 94.88 82 ALA A O 1
ATOM 650 N N . VAL A 1 83 ? -5.613 -6.376 -5.748 1.00 95.50 83 VAL A N 1
ATOM 651 C CA . VAL A 1 83 ? -7.021 -6.627 -5.412 1.00 95.50 83 VAL A CA 1
ATOM 652 C C . VAL A 1 83 ? -7.169 -7.393 -4.096 1.00 95.50 83 VAL A C 1
ATOM 654 O O . VAL A 1 83 ? -8.114 -7.132 -3.357 1.00 95.50 83 VAL A O 1
ATOM 657 N N . ALA A 1 84 ? -6.246 -8.295 -3.754 1.00 96.25 84 ALA A N 1
ATOM 658 C CA . ALA A 1 84 ? -6.288 -9.050 -2.503 1.00 96.25 84 ALA A CA 1
ATOM 659 C C . ALA A 1 84 ? -6.056 -8.180 -1.253 1.00 96.25 84 ALA A C 1
ATOM 661 O O . ALA A 1 84 ? -6.591 -8.503 -0.191 1.00 96.25 84 ALA A O 1
ATOM 662 N N . VAL A 1 85 ? -5.317 -7.067 -1.352 1.00 95.88 85 VAL A N 1
ATOM 663 C CA . VAL A 1 85 ? -4.998 -6.187 -0.207 1.00 95.88 85 VAL A CA 1
ATOM 664 C C . VAL A 1 85 ? -6.256 -5.640 0.499 1.00 95.88 85 VAL A C 1
ATOM 666 O O . VAL A 1 85 ? -6.360 -5.814 1.716 1.00 95.88 85 VAL A O 1
ATOM 669 N N . PRO A 1 86 ? -7.262 -5.060 -0.186 1.00 95.00 86 PRO A N 1
ATOM 670 C CA . PRO A 1 86 ? -8.512 -4.646 0.454 1.00 95.00 86 PRO A CA 1
ATOM 671 C C . PRO A 1 86 ? -9.249 -5.777 1.176 1.00 95.00 86 PRO A C 1
ATOM 673 O O . PRO A 1 86 ? -9.771 -5.584 2.279 1.00 95.00 86 PRO A O 1
ATOM 676 N N . PHE A 1 87 ? -9.253 -6.983 0.600 1.00 95.69 87 PHE A N 1
ATOM 677 C CA . PHE A 1 87 ? -9.832 -8.158 1.252 1.00 95.69 87 PHE A CA 1
ATOM 678 C C . PHE A 1 87 ? -9.006 -8.608 2.458 1.00 95.69 87 PHE A C 1
ATOM 680 O O . PHE A 1 87 ? -9.585 -9.049 3.453 1.00 95.69 87 PHE A O 1
ATOM 687 N N . LEU A 1 88 ? -7.679 -8.475 2.411 1.00 95.31 88 LEU A N 1
ATOM 688 C CA . LEU A 1 88 ? -6.793 -8.751 3.538 1.00 95.31 88 LEU A CA 1
ATOM 689 C C . LEU A 1 88 ? -7.095 -7.809 4.706 1.00 95.31 88 LEU A C 1
ATOM 691 O O . LEU A 1 88 ? -7.330 -8.278 5.819 1.00 95.31 88 LEU A O 1
ATOM 695 N N . VAL A 1 89 ? -7.176 -6.500 4.451 1.00 94.56 89 VAL A N 1
ATOM 696 C CA . VAL A 1 89 ? -7.502 -5.489 5.471 1.00 94.56 89 VAL A CA 1
ATOM 697 C C . VAL A 1 89 ? -8.897 -5.725 6.049 1.00 94.56 89 VAL A C 1
ATOM 699 O O . VAL A 1 89 ? -9.082 -5.673 7.265 1.00 94.56 89 VAL A O 1
ATOM 702 N N . TYR A 1 90 ? -9.880 -6.058 5.211 1.00 94.00 90 TYR A N 1
ATOM 703 C CA . TYR A 1 90 ? -11.225 -6.416 5.662 1.00 94.00 90 TYR A CA 1
ATOM 704 C C . TYR A 1 90 ? -11.240 -7.663 6.558 1.00 94.00 90 TYR A C 1
ATOM 706 O O . TYR A 1 90 ? -11.908 -7.690 7.597 1.00 94.00 90 TYR A O 1
ATOM 714 N N . ASN A 1 91 ? -10.500 -8.705 6.177 1.00 93.69 91 ASN A N 1
ATOM 715 C CA . ASN A 1 91 ? -10.407 -9.932 6.957 1.00 93.69 91 ASN A CA 1
ATOM 716 C C . ASN A 1 91 ? -9.673 -9.715 8.281 1.00 93.69 91 ASN A C 1
ATOM 718 O O . ASN A 1 91 ? -10.120 -10.247 9.298 1.00 93.69 91 ASN A O 1
ATOM 722 N N . LEU A 1 92 ? -8.621 -8.893 8.283 1.00 91.25 92 LEU A N 1
ATOM 723 C CA . LEU A 1 92 ? -7.910 -8.478 9.488 1.00 91.25 92 LEU A CA 1
ATOM 724 C C . LEU A 1 92 ? -8.826 -7.663 10.408 1.00 91.25 92 LEU A C 1
ATOM 726 O O . LEU A 1 92 ? -8.928 -7.958 11.595 1.00 91.25 92 LEU A O 1
ATOM 730 N N . TYR A 1 93 ? -9.588 -6.713 9.861 1.00 91.69 93 TYR A N 1
ATOM 731 C CA . TYR A 1 93 ? -10.602 -5.982 10.618 1.00 91.69 93 TYR A CA 1
ATOM 732 C C . TYR A 1 93 ? -11.614 -6.930 11.258 1.00 91.69 93 TYR A C 1
ATOM 734 O O . TYR A 1 93 ? -11.868 -6.839 12.454 1.00 91.69 93 TYR A O 1
ATOM 742 N N . LYS A 1 94 ? -12.191 -7.860 10.489 1.00 90.06 94 LYS A N 1
ATOM 743 C CA . LYS A 1 94 ? -13.191 -8.792 11.020 1.00 90.06 94 LYS A CA 1
ATOM 744 C C . LYS A 1 94 ? -12.602 -9.772 12.043 1.00 90.06 94 LYS A C 1
ATOM 746 O O . LYS A 1 94 ? -13.375 -10.311 12.826 1.00 90.06 94 LYS A O 1
ATOM 751 N N . PHE A 1 95 ? -11.300 -10.039 12.005 1.00 88.75 95 PHE A N 1
ATOM 752 C CA . PHE A 1 95 ? -10.598 -10.845 13.004 1.00 88.75 95 PHE A CA 1
ATOM 753 C C . PHE A 1 95 ? -10.436 -10.084 14.326 1.00 88.75 95 PHE A C 1
ATOM 755 O O . PHE A 1 95 ? -10.623 -10.653 15.395 1.00 88.75 95 PHE A O 1
ATOM 762 N N . VAL A 1 96 ? -10.175 -8.776 14.253 1.00 87.44 96 VAL A N 1
ATOM 763 C CA . VAL A 1 96 ? -10.091 -7.889 15.425 1.00 87.44 96 VAL A CA 1
ATOM 764 C C . VAL A 1 96 ? -11.485 -7.468 15.925 1.00 87.44 96 VAL A C 1
ATOM 766 O O . VAL A 1 96 ? -11.663 -7.177 17.104 1.00 87.44 96 VAL A O 1
ATOM 769 N N . ALA A 1 97 ? -12.507 -7.482 15.062 1.00 86.25 97 ALA A N 1
ATOM 770 C CA . ALA A 1 97 ? -13.877 -7.037 15.340 1.00 86.25 97 ALA A CA 1
ATOM 771 C C . ALA A 1 97 ? -14.545 -7.593 16.619 1.00 86.25 97 ALA A C 1
ATOM 773 O O . ALA A 1 97 ? -15.351 -6.860 17.197 1.00 86.25 97 ALA A O 1
ATOM 774 N N . PRO A 1 98 ? -14.266 -8.820 17.104 1.00 80.44 98 PRO A N 1
ATOM 775 C CA . PRO A 1 98 ? -14.774 -9.288 18.396 1.00 80.44 98 PRO A CA 1
ATOM 776 C C . PRO A 1 98 ? -14.281 -8.458 19.591 1.00 80.44 98 PRO A C 1
ATOM 778 O O . PRO A 1 98 ? -15.002 -8.339 20.576 1.00 80.44 98 PRO A O 1
ATOM 781 N N . ALA A 1 99 ? -13.090 -7.857 19.495 1.00 77.75 99 ALA A N 1
ATOM 782 C CA . ALA A 1 99 ? -12.524 -6.971 20.512 1.00 77.75 99 ALA A CA 1
ATOM 783 C C . ALA A 1 99 ? -13.006 -5.511 20.379 1.00 77.75 99 ALA A C 1
ATOM 785 O O . ALA A 1 99 ? -12.740 -4.686 21.252 1.00 77.75 99 ALA A O 1
ATOM 786 N N . LEU A 1 100 ? -13.718 -5.173 19.296 1.00 80.06 100 LEU A N 1
ATOM 787 C CA . LEU A 1 100 ? -14.185 -3.813 19.037 1.00 80.06 100 LEU A CA 1
ATOM 788 C C . LEU A 1 100 ? -15.452 -3.475 19.840 1.00 80.06 100 LEU A C 1
ATOM 790 O O . LEU A 1 100 ? -16.336 -4.318 20.004 1.00 80.06 100 LEU A O 1
ATOM 794 N N . PRO A 1 101 ? -15.631 -2.199 20.234 1.00 71.75 101 PRO A N 1
ATOM 795 C CA . PRO A 1 101 ? -16.900 -1.731 20.777 1.00 71.75 101 PRO A CA 1
ATOM 796 C C . PRO A 1 101 ? -18.031 -1.910 19.751 1.00 71.75 101 PRO A C 1
ATOM 798 O O . PRO A 1 101 ? -17.826 -1.751 18.545 1.00 71.75 101 PRO A O 1
ATOM 801 N N . GLU A 1 102 ? -19.254 -2.179 20.218 1.00 74.19 102 GLU A N 1
ATOM 802 C CA . GLU A 1 102 ? -20.403 -2.558 19.371 1.00 74.19 102 GLU A CA 1
ATOM 803 C C . GLU A 1 102 ? -20.680 -1.590 18.210 1.00 74.19 102 GLU A C 1
ATOM 805 O O . GLU A 1 102 ? -21.063 -1.998 17.112 1.00 74.19 102 GLU A O 1
ATOM 810 N N . ASN A 1 103 ? -20.440 -0.297 18.436 1.00 70.50 103 ASN A N 1
ATOM 811 C CA . ASN A 1 103 ? -20.593 0.744 17.425 1.00 70.50 103 ASN A CA 1
ATOM 812 C C . ASN A 1 103 ? -19.535 0.650 16.318 1.00 70.50 103 ASN A C 1
ATOM 814 O O . ASN A 1 103 ? -19.835 0.918 15.156 1.00 70.50 103 ASN A O 1
ATOM 818 N N . ALA A 1 104 ? -18.301 0.275 16.661 1.00 72.06 104 ALA A N 1
ATOM 819 C CA . ALA A 1 104 ? -17.217 0.118 15.698 1.00 72.06 104 ALA A CA 1
ATOM 820 C C . ALA A 1 104 ? -17.373 -1.177 14.894 1.00 72.06 104 ALA A C 1
ATOM 822 O O . ALA A 1 104 ? -17.081 -1.160 13.705 1.00 72.06 104 ALA A O 1
ATOM 823 N N . ARG A 1 105 ? -17.934 -2.244 15.489 1.00 76.75 105 ARG A N 1
ATOM 824 C CA . ARG A 1 105 ? -18.191 -3.551 14.845 1.00 76.75 105 ARG A CA 1
ATOM 825 C C . ARG A 1 105 ? -19.082 -3.477 13.594 1.00 76.75 105 ARG A C 1
ATOM 827 O O . ARG A 1 105 ? -18.989 -4.328 12.714 1.00 76.75 105 ARG A O 1
ATOM 834 N N . LYS A 1 106 ? -19.945 -2.458 13.492 1.00 78.25 106 LYS A N 1
ATOM 835 C CA . LYS A 1 106 ? -20.864 -2.268 12.352 1.00 78.25 106 LYS A CA 1
ATOM 836 C C . LYS A 1 106 ? -20.194 -1.675 11.101 1.00 78.25 106 LYS A C 1
ATOM 838 O O . LYS A 1 106 ? -20.780 -1.729 10.028 1.00 78.25 106 LYS A O 1
ATOM 843 N N . HIS A 1 107 ? -18.970 -1.151 11.202 1.00 80.06 107 HIS A N 1
ATOM 844 C CA . HIS A 1 107 ? -18.316 -0.392 10.122 1.00 80.06 107 HIS A CA 1
ATOM 845 C C . HIS A 1 107 ? -17.493 -1.251 9.140 1.00 80.06 107 HIS A C 1
ATOM 847 O O . HIS A 1 107 ? -16.664 -0.719 8.405 1.00 80.06 107 HIS A O 1
ATOM 853 N N . SER A 1 108 ? -17.728 -2.567 9.087 1.00 83.81 108 SER A N 1
ATOM 854 C CA . SER A 1 108 ? -16.951 -3.500 8.253 1.00 83.81 108 SER A CA 1
ATOM 855 C C . SER A 1 108 ? -16.894 -3.122 6.765 1.00 83.81 108 SER A C 1
ATOM 857 O O . SER A 1 108 ? -15.826 -3.174 6.160 1.00 83.81 108 SER A O 1
ATOM 859 N N . VAL A 1 109 ? -18.017 -2.681 6.190 1.00 86.81 109 VAL A N 1
ATOM 860 C CA . VAL A 1 109 ? -18.099 -2.250 4.783 1.00 86.81 109 VAL A CA 1
ATOM 861 C C . VAL A 1 109 ? -17.315 -0.956 4.557 1.00 86.81 109 VAL A C 1
ATOM 863 O O . VAL A 1 109 ? -16.588 -0.841 3.576 1.00 86.81 109 VAL A O 1
ATOM 866 N N . GLY A 1 110 ? -17.395 -0.009 5.497 1.00 90.19 110 GLY A N 1
ATOM 867 C CA . GLY A 1 110 ? -16.650 1.248 5.420 1.00 90.19 110 GLY A CA 1
ATOM 868 C C . GLY A 1 110 ? -15.139 1.024 5.386 1.00 90.19 110 GLY A C 1
ATOM 869 O O . GLY A 1 110 ? -14.459 1.636 4.575 1.00 90.19 110 GLY A O 1
ATOM 870 N N . VAL A 1 111 ? -14.623 0.089 6.193 1.00 90.69 111 VAL A N 1
ATOM 871 C CA . VAL A 1 111 ? -13.191 -0.263 6.200 1.00 90.69 111 VAL A CA 1
ATOM 872 C C . VAL A 1 111 ? -12.745 -0.838 4.855 1.00 90.69 111 VAL A C 1
ATOM 874 O O . VAL A 1 111 ? -11.692 -0.453 4.353 1.00 90.69 111 VAL A O 1
ATOM 877 N N . MET A 1 112 ? -13.549 -1.714 4.248 1.00 93.31 112 MET A N 1
ATOM 878 C CA . MET A 1 112 ? -13.238 -2.287 2.936 1.00 93.31 112 MET A CA 1
ATOM 879 C C . MET A 1 112 ? -13.214 -1.218 1.836 1.00 93.31 112 MET A C 1
ATOM 881 O O . MET A 1 112 ? -12.258 -1.159 1.068 1.00 93.31 112 MET A O 1
ATOM 885 N N . ILE A 1 113 ? -14.223 -0.340 1.793 1.00 95.31 113 ILE A N 1
ATOM 886 C CA . ILE A 1 113 ? -14.295 0.748 0.805 1.00 95.31 113 ILE A CA 1
ATOM 887 C C . ILE A 1 113 ? -13.136 1.726 1.001 1.00 95.31 113 ILE A C 1
ATOM 889 O O . ILE A 1 113 ? -12.475 2.093 0.035 1.00 95.31 113 ILE A O 1
ATOM 893 N N . SER A 1 114 ? -12.842 2.120 2.243 1.00 95.25 114 SER A N 1
ATOM 894 C CA . SER A 1 114 ? -11.687 2.972 2.531 1.00 95.25 114 SER A CA 1
ATOM 895 C C . SER A 1 114 ? -10.379 2.317 2.095 1.00 95.25 114 SER A C 1
ATOM 897 O O . SER A 1 114 ? -9.538 3.005 1.533 1.00 95.25 114 SER A O 1
ATOM 899 N N . SER A 1 115 ? -10.212 1.007 2.303 1.00 96.19 115 SER A N 1
ATOM 900 C CA . SER A 1 115 ? -9.003 0.288 1.887 1.00 96.19 115 SER A CA 1
ATOM 901 C C . SER A 1 115 ? -8.844 0.264 0.371 1.00 96.19 115 SER A C 1
ATOM 903 O O . SER A 1 115 ? -7.750 0.528 -0.126 1.00 96.19 115 SER A O 1
ATOM 905 N N . LEU A 1 116 ? -9.937 0.031 -0.361 1.00 96.75 116 LEU A N 1
ATOM 906 C CA . LEU A 1 116 ? -9.944 0.090 -1.819 1.00 96.75 116 LEU A CA 1
ATOM 907 C C . LEU A 1 116 ? -9.585 1.492 -2.327 1.00 96.75 116 LEU A C 1
ATOM 909 O O . LEU A 1 116 ? -8.708 1.624 -3.173 1.00 96.75 116 LEU A O 1
ATOM 913 N N . LEU A 1 117 ? -10.200 2.541 -1.771 1.00 97.06 117 LEU A N 1
ATOM 914 C CA . LEU A 1 117 ? -9.902 3.925 -2.150 1.00 97.06 117 LEU A CA 1
ATOM 915 C C . LEU A 1 117 ? -8.441 4.289 -1.866 1.00 97.06 117 LEU A C 1
ATOM 917 O O . LEU A 1 117 ? -7.769 4.826 -2.742 1.00 97.06 117 LEU A O 1
ATOM 921 N N . LEU A 1 118 ? -7.932 3.964 -0.675 1.00 96.50 118 LEU A N 1
ATOM 922 C CA . LEU A 1 118 ? -6.533 4.209 -0.313 1.00 96.50 118 LEU A CA 1
ATOM 923 C C . LEU A 1 118 ? -5.571 3.466 -1.243 1.00 96.50 118 LEU A C 1
ATOM 925 O O . LEU A 1 118 ? -4.572 4.045 -1.659 1.00 96.50 118 LEU A O 1
ATOM 929 N N . LEU A 1 119 ? -5.886 2.220 -1.608 1.00 97.19 119 LEU A N 1
ATOM 930 C CA . LEU A 1 119 ? -5.079 1.454 -2.551 1.00 97.19 119 LEU A CA 1
ATOM 931 C C . LEU A 1 119 ? -5.059 2.124 -3.928 1.00 97.19 119 LEU A C 1
ATOM 933 O O . LEU A 1 119 ? -3.986 2.317 -4.487 1.00 97.19 119 LEU A O 1
ATOM 937 N N . CYS A 1 120 ? -6.224 2.496 -4.465 1.00 96.69 120 CYS A N 1
ATOM 938 C CA . CYS A 1 120 ? -6.323 3.150 -5.768 1.00 96.69 120 CYS A CA 1
ATOM 939 C C . CYS A 1 120 ? -5.540 4.467 -5.796 1.00 96.69 120 CYS A C 1
ATOM 941 O O . CYS A 1 120 ? -4.830 4.730 -6.763 1.00 96.69 120 CYS A O 1
ATOM 943 N N . VAL A 1 121 ? -5.623 5.268 -4.728 1.00 96.56 121 VAL A N 1
ATOM 944 C CA . VAL A 1 121 ? -4.845 6.508 -4.613 1.00 96.56 121 VAL A CA 1
ATOM 945 C C . VAL A 1 121 ? -3.349 6.206 -4.497 1.00 96.56 121 VAL A C 1
ATOM 947 O O . VAL A 1 121 ? -2.563 6.871 -5.158 1.00 96.56 121 VAL A O 1
ATOM 950 N N . GLY A 1 122 ? -2.939 5.199 -3.722 1.00 95.56 122 GLY A N 1
ATOM 951 C CA . GLY A 1 122 ? -1.527 4.832 -3.568 1.00 95.56 122 GLY A CA 1
ATOM 952 C C . GLY A 1 122 ? -0.899 4.307 -4.860 1.00 95.56 122 GLY A C 1
ATOM 953 O O . GLY A 1 122 ? 0.158 4.782 -5.274 1.00 95.56 122 GLY A O 1
ATOM 954 N N . VAL A 1 123 ? -1.582 3.383 -5.541 1.00 95.81 123 VAL A N 1
ATOM 955 C CA . VAL A 1 123 ? -1.165 2.859 -6.852 1.00 95.81 123 VAL A CA 1
ATOM 956 C C . VAL A 1 123 ? -1.157 3.976 -7.895 1.00 95.81 123 VAL A C 1
ATOM 958 O O . VAL A 1 123 ? -0.188 4.111 -8.638 1.00 95.81 123 VAL A O 1
ATOM 961 N N . GLY A 1 124 ? -2.197 4.816 -7.917 1.00 95.38 124 GLY A N 1
ATOM 962 C CA . GLY A 1 124 ? -2.283 5.968 -8.812 1.00 95.38 124 GLY A CA 1
ATOM 963 C C . GLY A 1 124 ? -1.163 6.979 -8.572 1.00 95.38 124 GLY A C 1
ATOM 964 O O . GLY A 1 124 ? -0.550 7.447 -9.526 1.00 95.38 124 GLY A O 1
ATOM 965 N N . PHE A 1 125 ? -0.832 7.267 -7.313 1.00 94.25 125 PHE A N 1
ATOM 966 C CA . PHE A 1 125 ? 0.278 8.150 -6.966 1.00 94.25 125 PHE A CA 1
ATOM 967 C C . PHE A 1 125 ? 1.622 7.574 -7.434 1.00 94.25 125 PHE A C 1
ATOM 969 O O . PHE A 1 125 ? 2.410 8.279 -8.066 1.00 94.25 125 PHE A O 1
ATOM 976 N N . GLY A 1 126 ? 1.857 6.280 -7.191 1.00 93.00 126 GLY A N 1
ATOM 977 C CA . GLY A 1 126 ? 3.060 5.590 -7.659 1.00 93.00 126 GLY A CA 1
ATOM 978 C C . GLY A 1 126 ? 3.205 5.618 -9.182 1.00 93.00 126 GLY A C 1
ATOM 979 O O . GLY A 1 126 ? 4.287 5.894 -9.694 1.00 93.00 126 GLY A O 1
ATOM 980 N N . TYR A 1 127 ? 2.105 5.400 -9.901 1.00 94.00 127 TYR A N 1
ATOM 981 C CA . TYR A 1 127 ? 2.078 5.373 -11.362 1.00 94.00 127 TYR A CA 1
ATOM 982 C C . TYR A 1 127 ? 2.213 6.757 -12.012 1.00 94.00 127 TYR A C 1
ATOM 984 O O . TYR A 1 127 ? 2.927 6.901 -13.000 1.00 94.00 127 TYR A O 1
ATOM 992 N N . ILE A 1 128 ? 1.547 7.780 -11.469 1.00 93.19 128 ILE A N 1
ATOM 993 C CA . ILE A 1 128 ? 1.489 9.116 -12.083 1.00 93.19 128 ILE A CA 1
ATOM 994 C C . ILE A 1 128 ? 2.690 9.981 -11.691 1.00 93.19 128 ILE A C 1
ATOM 996 O O . ILE A 1 128 ? 3.181 10.739 -12.522 1.00 93.19 128 ILE A O 1
ATOM 1000 N N . PHE A 1 129 ? 3.163 9.895 -10.445 1.00 91.31 129 PHE A N 1
ATOM 1001 C CA . PHE A 1 129 ? 4.196 10.802 -9.932 1.00 91.31 129 PHE A CA 1
ATOM 1002 C C . PHE A 1 129 ? 5.536 10.102 -9.723 1.00 91.31 129 PHE A C 1
ATOM 1004 O O . PHE A 1 129 ? 6.558 10.574 -10.217 1.00 91.31 129 PHE A O 1
ATOM 1011 N N . ALA A 1 130 ? 5.543 8.972 -9.012 1.00 90.88 130 ALA A N 1
ATOM 1012 C CA . ALA A 1 130 ? 6.794 8.360 -8.576 1.00 90.88 130 ALA A CA 1
ATOM 1013 C C . ALA A 1 130 ? 7.558 7.690 -9.736 1.00 90.88 130 ALA A C 1
ATOM 1015 O O . ALA A 1 130 ? 8.751 7.929 -9.894 1.00 90.88 130 ALA A O 1
ATOM 1016 N N . ILE A 1 131 ? 6.875 6.918 -10.590 1.00 91.50 131 ILE A N 1
ATOM 1017 C CA . ILE A 1 131 ? 7.499 6.261 -11.752 1.00 91.50 131 ILE A CA 1
ATOM 1018 C C . ILE A 1 131 ? 8.084 7.276 -12.747 1.00 91.50 131 ILE A C 1
ATOM 1020 O O . ILE A 1 131 ? 9.268 7.155 -13.058 1.00 91.50 131 ILE A O 1
ATOM 1024 N N . PRO A 1 132 ? 7.339 8.292 -13.232 1.00 89.69 132 PRO A N 1
ATOM 1025 C CA . PRO A 1 132 ? 7.901 9.268 -14.162 1.00 89.69 132 PRO A CA 1
ATOM 1026 C C . PRO A 1 132 ? 9.042 10.083 -13.553 1.00 89.69 132 PRO A C 1
ATOM 1028 O O . PRO A 1 132 ? 10.019 10.351 -14.245 1.00 89.69 132 PRO A O 1
ATOM 1031 N N . GLY A 1 133 ? 8.954 10.442 -12.266 1.00 88.81 133 GLY A N 1
ATOM 1032 C CA . GLY A 1 133 ? 10.036 11.138 -11.563 1.00 88.81 133 GLY A CA 1
ATOM 1033 C C . GLY A 1 133 ? 11.330 10.324 -11.545 1.00 88.81 133 GLY A C 1
ATOM 1034 O O . GLY A 1 133 ? 12.393 10.834 -11.893 1.00 88.81 133 GLY A O 1
ATOM 1035 N N . ALA A 1 134 ? 11.222 9.038 -11.227 1.00 88.12 134 ALA A N 1
ATOM 1036 C CA . ALA A 1 134 ? 12.351 8.124 -11.187 1.00 88.12 134 ALA A CA 1
ATOM 1037 C C . ALA A 1 134 ? 12.921 7.797 -12.582 1.00 88.12 134 ALA A C 1
ATOM 1039 O O . ALA A 1 134 ? 14.138 7.804 -12.749 1.00 88.12 134 ALA A O 1
ATOM 1040 N N . LEU A 1 135 ? 12.079 7.571 -13.599 1.00 87.62 135 LEU A N 1
ATOM 1041 C CA . LEU A 1 135 ? 12.541 7.360 -14.981 1.00 87.62 135 LEU A CA 1
ATOM 1042 C C . LEU A 1 135 ? 13.234 8.606 -15.547 1.00 87.62 135 LEU A C 1
ATOM 1044 O O . LEU A 1 135 ? 14.271 8.496 -16.194 1.00 87.62 135 LEU A O 1
ATOM 1048 N N . ASN A 1 136 ? 12.699 9.796 -15.262 1.00 86.56 136 ASN A N 1
ATOM 1049 C CA . ASN A 1 136 ? 13.319 11.057 -15.656 1.00 86.56 136 ASN A CA 1
ATOM 1050 C C . ASN A 1 136 ? 14.706 11.216 -15.011 1.00 86.56 136 ASN A C 1
ATOM 1052 O O . ASN A 1 136 ? 15.665 11.579 -15.686 1.00 86.56 136 ASN A O 1
ATOM 1056 N N . PHE A 1 137 ? 14.845 10.876 -13.728 1.00 85.44 137 PHE A N 1
ATOM 1057 C CA . PHE A 1 137 ? 16.149 10.867 -13.071 1.00 85.44 137 PHE A CA 1
ATOM 1058 C C . PHE A 1 137 ? 17.116 9.864 -13.723 1.00 85.44 137 PHE A C 1
ATOM 1060 O O . PHE A 1 137 ? 18.220 10.257 -14.092 1.00 85.44 137 PHE A O 1
ATOM 1067 N N . LEU A 1 138 ? 16.697 8.607 -13.933 1.00 82.62 138 LEU A N 1
ATOM 1068 C CA . LEU A 1 138 ? 17.528 7.569 -14.567 1.00 82.62 138 LEU A CA 1
ATOM 1069 C C . LEU A 1 138 ? 18.046 7.998 -15.944 1.00 82.62 138 LEU A C 1
ATOM 1071 O O . LEU A 1 138 ? 19.224 7.810 -16.238 1.00 82.62 138 LEU A O 1
ATOM 1075 N N . ASN A 1 139 ? 17.182 8.597 -16.763 1.00 81.88 139 ASN A N 1
ATOM 1076 C CA . ASN A 1 139 ? 17.529 8.996 -18.124 1.00 81.88 139 ASN A CA 1
ATOM 1077 C C . ASN A 1 139 ? 18.507 10.179 -18.172 1.00 81.88 139 ASN A C 1
ATOM 1079 O O . ASN A 1 139 ? 19.302 10.269 -19.103 1.00 81.88 139 ASN A O 1
ATOM 1083 N N . ASN A 1 140 ? 18.484 11.065 -17.172 1.00 82.00 140 ASN A N 1
ATOM 1084 C CA . ASN A 1 140 ? 19.381 12.224 -17.112 1.00 82.00 140 ASN A CA 1
ATOM 1085 C C . ASN A 1 140 ? 20.648 11.982 -16.280 1.00 82.00 140 ASN A C 1
ATOM 1087 O O . ASN A 1 140 ? 21.557 12.803 -16.315 1.00 82.00 140 ASN A O 1
ATOM 1091 N N . PHE A 1 141 ? 20.739 10.874 -15.540 1.00 79.56 141 PHE A N 1
ATOM 1092 C CA . PHE A 1 141 ? 21.846 10.632 -14.610 1.00 79.56 141 PHE A CA 1
ATOM 1093 C C . PHE A 1 141 ? 23.210 10.436 -15.295 1.00 79.56 141 PHE A C 1
ATOM 1095 O O . PHE A 1 141 ? 24.246 10.713 -14.700 1.00 79.56 141 PHE A O 1
ATOM 1102 N N . GLY A 1 142 ? 23.230 9.926 -16.529 1.00 71.94 142 GLY A N 1
ATOM 1103 C CA . GLY A 1 142 ? 24.459 9.508 -17.211 1.00 71.94 142 GLY A CA 1
ATOM 1104 C C . GLY A 1 142 ? 25.181 10.582 -18.031 1.00 71.94 142 GLY A C 1
ATOM 1105 O O . GLY A 1 142 ? 26.110 10.213 -18.748 1.00 71.94 142 GLY A O 1
ATOM 1106 N N . ASP A 1 143 ? 24.738 11.849 -18.014 1.00 71.12 143 ASP A N 1
ATOM 1107 C CA . ASP A 1 143 ? 25.268 12.965 -18.832 1.00 71.12 143 ASP A CA 1
ATOM 1108 C C . ASP A 1 143 ? 25.491 12.611 -20.326 1.00 71.12 143 ASP A C 1
ATOM 1110 O O . ASP A 1 143 ? 26.354 13.161 -21.008 1.00 71.12 143 ASP A O 1
ATOM 1114 N N . GLY A 1 144 ? 24.726 11.649 -20.856 1.00 68.56 144 GLY A N 1
ATOM 1115 C CA . GLY A 1 144 ? 24.872 11.135 -22.223 1.00 68.56 144 GLY A CA 1
ATOM 1116 C C . GLY A 1 144 ? 26.056 10.181 -22.459 1.00 68.56 144 GLY A C 1
ATOM 1117 O O . GLY A 1 144 ? 26.161 9.630 -23.553 1.00 68.56 144 GLY A O 1
ATOM 1118 N N . TYR A 1 145 ? 26.911 9.924 -21.464 1.00 71.25 145 TYR A N 1
ATOM 1119 C CA . TYR A 1 145 ? 28.010 8.947 -21.554 1.00 71.25 145 TYR A CA 1
ATOM 1120 C C . TYR A 1 145 ? 27.533 7.495 -21.438 1.00 71.25 145 TYR A C 1
ATOM 1122 O O . TYR A 1 145 ? 28.202 6.579 -21.917 1.00 71.25 145 TYR A O 1
ATOM 1130 N N . ILE A 1 146 ? 26.381 7.275 -20.799 1.00 71.44 146 ILE A N 1
ATOM 1131 C CA . ILE A 1 146 ? 25.784 5.955 -20.586 1.00 71.44 146 ILE A CA 1
ATOM 1132 C C . ILE A 1 146 ? 24.368 5.980 -21.161 1.00 71.44 146 ILE A C 1
ATOM 1134 O O . ILE A 1 146 ? 23.516 6.730 -20.692 1.00 71.44 146 ILE A O 1
ATOM 1138 N N . MET A 1 147 ? 24.120 5.157 -22.182 1.00 70.94 147 MET A N 1
ATOM 1139 C CA . MET A 1 147 ? 22.783 4.957 -22.745 1.00 70.94 147 MET A CA 1
ATOM 1140 C C . MET A 1 147 ? 22.023 3.944 -21.872 1.00 70.94 147 MET A C 1
ATOM 1142 O O . MET A 1 147 ? 22.503 2.814 -21.722 1.00 70.94 147 MET A O 1
ATOM 1146 N N . PRO A 1 148 ? 20.862 4.296 -21.294 1.00 74.31 148 PRO A N 1
ATOM 1147 C CA . PRO A 1 148 ? 20.076 3.347 -20.519 1.00 74.31 148 PRO A CA 1
ATOM 1148 C C . PRO A 1 148 ? 19.496 2.278 -21.454 1.00 74.31 148 PRO A C 1
ATOM 1150 O O . PRO A 1 148 ? 18.765 2.584 -22.390 1.00 74.31 148 PRO A O 1
ATOM 1153 N N . ASN A 1 149 ? 19.822 1.007 -21.208 1.00 80.38 149 ASN A N 1
ATOM 1154 C CA . ASN A 1 149 ? 19.162 -0.124 -21.858 1.00 80.38 149 ASN A CA 1
ATOM 1155 C C . ASN A 1 149 ? 18.402 -0.919 -20.798 1.00 80.38 149 ASN A C 1
ATOM 1157 O O . ASN A 1 149 ? 19.010 -1.569 -19.942 1.00 80.38 149 ASN A O 1
ATOM 1161 N N . LEU A 1 150 ? 17.073 -0.817 -20.820 1.00 85.69 150 LEU A N 1
ATOM 1162 C CA . LEU A 1 150 ? 16.228 -1.343 -19.761 1.00 85.69 150 LEU A CA 1
ATOM 1163 C C . LEU A 1 150 ? 15.722 -2.747 -20.100 1.00 85.69 150 LEU A C 1
ATOM 1165 O O . LEU A 1 150 ? 15.054 -2.983 -21.110 1.00 85.69 150 LEU A O 1
ATOM 1169 N N . THR A 1 151 ? 16.021 -3.698 -19.220 1.00 90.56 151 THR A N 1
ATOM 1170 C CA . THR A 1 151 ? 15.481 -5.052 -19.334 1.00 90.56 151 THR A CA 1
ATOM 1171 C C . THR A 1 151 ? 14.045 -5.106 -18.820 1.00 90.56 151 THR A C 1
ATOM 1173 O O . THR A 1 151 ? 13.660 -4.365 -17.911 1.00 90.56 151 THR A O 1
ATOM 1176 N N . ALA A 1 152 ? 13.253 -6.020 -19.381 1.00 89.94 152 ALA A N 1
ATOM 1177 C CA . ALA A 1 152 ? 11.863 -6.225 -18.988 1.00 89.94 152 ALA A CA 1
ATOM 1178 C C . ALA A 1 152 ? 11.737 -6.530 -17.484 1.00 89.94 152 ALA A C 1
ATOM 1180 O O . ALA A 1 152 ? 10.950 -5.894 -16.787 1.00 89.94 152 ALA A O 1
ATOM 1181 N N . ASP A 1 153 ? 12.578 -7.424 -16.962 1.00 89.12 153 ASP A N 1
ATOM 1182 C CA . ASP A 1 153 ? 12.554 -7.813 -15.548 1.00 89.12 153 ASP A CA 1
ATOM 1183 C C . ASP A 1 153 ? 12.888 -6.640 -14.613 1.00 89.12 153 ASP A C 1
ATOM 1185 O O . ASP A 1 153 ? 12.211 -6.432 -13.604 1.00 89.12 153 ASP A O 1
ATOM 1189 N N . SER A 1 154 ? 13.900 -5.832 -14.952 1.00 89.31 154 SER A N 1
ATOM 1190 C CA . SER A 1 154 ? 14.283 -4.664 -14.150 1.00 89.31 154 SER A CA 1
ATOM 1191 C C . SER A 1 154 ? 13.187 -3.603 -14.145 1.00 89.31 154 SER A C 1
ATOM 1193 O O . SER A 1 154 ? 12.858 -3.074 -13.084 1.00 89.31 154 SER A O 1
ATOM 1195 N N . TYR A 1 155 ? 12.585 -3.325 -15.306 1.00 90.19 155 TYR A N 1
ATOM 1196 C CA . TYR A 1 155 ? 11.477 -2.376 -15.412 1.00 90.19 155 TYR A CA 1
ATOM 1197 C C . TYR A 1 155 ? 10.257 -2.819 -14.608 1.00 90.19 155 TYR A C 1
ATOM 1199 O O . TYR A 1 155 ? 9.658 -2.022 -13.885 1.00 90.19 155 TYR A O 1
ATOM 1207 N N . LEU A 1 156 ? 9.905 -4.099 -14.710 1.00 90.75 156 LEU A N 1
ATOM 1208 C CA . LEU A 1 156 ? 8.786 -4.670 -13.985 1.00 90.75 156 LEU A CA 1
ATOM 1209 C C . LEU A 1 156 ? 9.023 -4.564 -12.479 1.00 90.75 156 LEU A C 1
ATOM 1211 O O . LEU A 1 156 ? 8.211 -3.954 -11.787 1.00 90.75 156 LEU A O 1
ATOM 1215 N N . ASN A 1 157 ? 10.160 -5.051 -11.975 1.00 90.38 157 ASN A N 1
ATOM 1216 C CA . ASN A 1 157 ? 10.493 -4.965 -10.550 1.00 90.38 157 ASN A CA 1
ATOM 1217 C C . ASN A 1 157 ? 10.463 -3.522 -10.040 1.00 90.38 157 ASN A C 1
ATOM 1219 O O . ASN A 1 157 ? 9.938 -3.259 -8.958 1.00 90.38 157 ASN A O 1
ATOM 1223 N N . PHE A 1 158 ? 10.962 -2.584 -10.844 1.00 90.44 158 PHE A N 1
ATOM 1224 C CA . PHE A 1 158 ? 10.903 -1.160 -10.558 1.00 90.44 158 PHE A CA 1
ATOM 1225 C C . PHE A 1 158 ? 9.459 -0.647 -10.446 1.00 90.44 158 PHE A C 1
ATOM 1227 O O . PHE A 1 158 ? 9.085 -0.115 -9.402 1.00 90.44 158 PHE A O 1
ATOM 1234 N N . ILE A 1 159 ? 8.602 -0.857 -11.451 1.00 90.88 159 ILE A N 1
ATOM 1235 C CA . ILE A 1 159 ? 7.203 -0.402 -11.383 1.00 90.88 159 ILE A CA 1
ATOM 1236 C C . ILE A 1 159 ? 6.485 -0.999 -10.184 1.00 90.88 159 ILE A C 1
ATOM 1238 O O . ILE A 1 159 ? 5.688 -0.326 -9.532 1.00 90.88 159 ILE A O 1
ATOM 1242 N N . LEU A 1 160 ? 6.734 -2.267 -9.898 1.00 89.62 160 LEU A N 1
ATOM 1243 C CA . LEU A 1 160 ? 6.033 -2.986 -8.851 1.00 89.62 160 LEU A CA 1
ATOM 1244 C C . LEU A 1 160 ? 6.478 -2.546 -7.470 1.00 89.62 160 LEU A C 1
ATOM 1246 O O . LEU A 1 160 ? 5.627 -2.331 -6.611 1.00 89.62 160 LEU A O 1
ATOM 1250 N N . ALA A 1 161 ? 7.777 -2.333 -7.267 1.00 89.50 161 ALA A N 1
ATOM 1251 C CA . ALA A 1 161 ? 8.280 -1.740 -6.038 1.00 89.50 161 ALA A CA 1
ATOM 1252 C C . ALA A 1 161 ? 7.601 -0.385 -5.772 1.00 89.50 161 ALA A C 1
ATOM 1254 O O . ALA A 1 161 ? 7.162 -0.125 -4.653 1.00 89.50 161 ALA A O 1
ATOM 1255 N N . TYR A 1 162 ? 7.417 0.436 -6.808 1.00 90.75 162 TYR A N 1
ATOM 1256 C CA . TYR A 1 162 ? 6.796 1.753 -6.683 1.00 90.75 162 TYR A CA 1
ATOM 1257 C C . TYR A 1 162 ? 5.279 1.662 -6.482 1.00 90.75 162 TYR A C 1
ATOM 1259 O O . TYR A 1 162 ? 4.750 2.192 -5.511 1.00 90.75 162 TYR A O 1
ATOM 1267 N N . THR A 1 163 ? 4.556 0.969 -7.358 1.00 92.44 163 THR A N 1
ATOM 1268 C CA . THR A 1 163 ? 3.085 0.888 -7.322 1.00 92.44 163 THR A CA 1
ATOM 1269 C C . THR A 1 163 ? 2.570 0.009 -6.188 1.00 92.44 163 THR A C 1
ATOM 1271 O O . THR A 1 163 ? 1.705 0.445 -5.428 1.00 92.44 163 THR A O 1
ATOM 1274 N N . ALA A 1 164 ? 3.102 -1.205 -6.027 1.00 91.31 164 ALA A N 1
ATOM 1275 C CA . ALA A 1 164 ? 2.684 -2.111 -4.961 1.00 91.31 164 ALA A CA 1
ATOM 1276 C C . ALA A 1 164 ? 3.212 -1.643 -3.600 1.00 91.31 164 ALA A C 1
ATOM 1278 O O . ALA A 1 164 ? 2.456 -1.651 -2.629 1.00 91.31 164 ALA A O 1
ATOM 1279 N N . GLY A 1 165 ? 4.463 -1.169 -3.530 1.00 90.75 165 GLY A N 1
ATOM 1280 C CA . GLY A 1 165 ? 5.033 -0.606 -2.305 1.00 90.75 165 GLY A CA 1
ATOM 1281 C C . GLY A 1 165 ? 4.211 0.574 -1.793 1.00 90.75 165 GLY A C 1
ATOM 1282 O O . GLY A 1 165 ? 3.719 0.532 -0.665 1.00 90.75 165 GLY A O 1
ATOM 1283 N N . LEU A 1 166 ? 3.965 1.587 -2.634 1.00 92.25 166 LEU A N 1
ATOM 1284 C CA . LEU A 1 166 ? 3.133 2.735 -2.253 1.00 92.25 166 LEU A CA 1
ATOM 1285 C C . LEU A 1 166 ? 1.675 2.340 -1.993 1.00 92.25 166 LEU A C 1
ATOM 1287 O O . LEU A 1 166 ? 1.083 2.826 -1.033 1.00 92.25 166 LEU A O 1
ATOM 1291 N N . GLY A 1 167 ? 1.100 1.418 -2.769 1.00 94.19 167 GLY A N 1
ATOM 1292 C CA . GLY A 1 167 ? -0.248 0.897 -2.527 1.00 94.19 167 GLY A CA 1
ATOM 1293 C C . GLY A 1 167 ? -0.407 0.264 -1.139 1.00 94.19 167 GLY A C 1
ATOM 1294 O O . GLY A 1 167 ? -1.392 0.529 -0.445 1.00 94.19 167 GLY A O 1
ATOM 1295 N N . ILE A 1 168 ? 0.576 -0.528 -0.700 1.00 93.50 168 ILE A N 1
ATOM 1296 C CA . ILE A 1 168 ? 0.605 -1.132 0.640 1.00 93.50 168 ILE A CA 1
ATOM 1297 C C . ILE A 1 168 ? 0.846 -0.062 1.710 1.00 93.50 168 ILE A C 1
ATOM 1299 O O . ILE A 1 168 ? 0.156 -0.046 2.729 1.00 93.50 168 ILE A O 1
ATOM 1303 N N . LEU A 1 169 ? 1.777 0.867 1.481 1.00 93.06 169 LEU A N 1
ATOM 1304 C CA . LEU A 1 169 ? 2.071 1.963 2.411 1.00 93.06 169 LEU A CA 1
ATOM 1305 C C . LEU A 1 169 ? 0.861 2.886 2.615 1.00 93.06 169 LEU A C 1
ATOM 1307 O O . LEU A 1 169 ? 0.633 3.388 3.713 1.00 93.06 169 LEU A O 1
ATOM 1311 N N . PHE A 1 170 ? 0.010 3.048 1.605 1.00 95.38 170 PHE A N 1
ATOM 1312 C CA . PHE A 1 170 ? -1.232 3.807 1.735 1.00 95.38 170 PHE A CA 1
ATOM 1313 C C . PHE A 1 170 ? -2.279 3.102 2.600 1.00 95.38 170 PHE A C 1
ATOM 1315 O O . PHE A 1 170 ? -3.234 3.746 3.015 1.00 95.38 170 PHE A O 1
ATOM 1322 N N . GLN A 1 171 ? -2.101 1.826 2.958 1.00 96.06 171 GLN A N 1
ATOM 1323 C CA . GLN A 1 171 ? -2.949 1.147 3.945 1.00 96.06 171 GLN A CA 1
ATOM 1324 C C . GLN A 1 171 ? -2.576 1.488 5.394 1.00 96.06 171 GLN A C 1
ATOM 1326 O O . GLN A 1 171 ? -3.366 1.216 6.303 1.00 96.06 171 GLN A O 1
ATOM 1331 N N . LEU A 1 172 ? -1.419 2.120 5.636 1.00 94.19 172 LEU A N 1
ATOM 1332 C CA . LEU A 1 172 ? -0.954 2.494 6.978 1.00 94.19 172 LEU A CA 1
ATOM 1333 C C . LEU A 1 172 ? -1.995 3.251 7.829 1.00 94.19 172 LEU A C 1
ATOM 1335 O O . LEU A 1 172 ? -2.144 2.890 9.000 1.00 94.19 172 LEU A O 1
ATOM 1339 N N . PRO A 1 173 ? -2.770 4.229 7.307 1.00 94.50 173 PRO A N 1
ATOM 1340 C CA . PRO A 1 173 ? -3.784 4.928 8.096 1.00 94.50 173 PRO A CA 1
ATOM 1341 C C . PRO A 1 173 ? -4.859 3.982 8.645 1.00 94.50 173 PRO A C 1
ATOM 1343 O O . PRO A 1 173 ? -5.291 4.115 9.792 1.00 94.50 173 PRO A O 1
ATOM 1346 N N . LEU A 1 174 ? -5.279 3.002 7.837 1.00 94.12 174 LEU A N 1
ATOM 1347 C CA . LEU A 1 174 ? -6.263 2.001 8.241 1.00 94.12 174 LEU A CA 1
ATOM 1348 C C . LEU A 1 174 ? -5.672 1.024 9.244 1.00 94.12 174 LEU A C 1
ATOM 1350 O O . LEU A 1 174 ? -6.306 0.750 10.258 1.00 94.12 174 LEU A O 1
ATOM 1354 N N . VAL A 1 175 ? -4.450 0.546 9.010 1.00 93.31 175 VAL A N 1
ATOM 1355 C CA . VAL A 1 175 ? -3.759 -0.338 9.956 1.00 93.31 175 VAL A CA 1
ATOM 1356 C C . VAL A 1 175 ? -3.630 0.334 11.326 1.00 93.31 175 VAL A C 1
ATOM 1358 O O . VAL A 1 175 ? -3.935 -0.288 12.342 1.00 93.31 175 VAL A O 1
ATOM 1361 N N . LEU A 1 176 ? -3.285 1.623 11.377 1.00 93.44 176 LEU A N 1
ATOM 1362 C CA . LEU A 1 176 ? -3.176 2.364 12.635 1.00 93.44 176 LEU A CA 1
ATOM 1363 C C . LEU A 1 176 ? -4.522 2.489 13.370 1.00 93.44 176 LEU A C 1
ATOM 1365 O O . LEU A 1 176 ? -4.572 2.367 14.595 1.00 93.44 176 LEU A O 1
ATOM 1369 N N . LEU A 1 177 ? -5.624 2.677 12.634 1.00 91.25 177 LEU A N 1
ATOM 1370 C CA . LEU A 1 177 ? -6.978 2.648 13.198 1.00 91.25 177 LEU A CA 1
ATOM 1371 C C . LEU A 1 177 ? -7.347 1.269 13.751 1.00 91.25 177 LEU A C 1
ATOM 1373 O O . LEU A 1 177 ? -7.906 1.185 14.845 1.00 91.25 177 LEU A O 1
ATOM 1377 N N . LEU A 1 178 ? -7.018 0.197 13.023 1.00 89.88 178 LEU A N 1
ATOM 1378 C CA . LEU A 1 178 ? -7.247 -1.176 13.476 1.00 89.88 178 LEU A CA 1
ATOM 1379 C C . LEU A 1 178 ? -6.490 -1.459 14.774 1.00 89.88 178 LEU A C 1
ATOM 1381 O O . LEU A 1 178 ? -7.081 -1.979 15.720 1.00 89.88 178 LEU A O 1
ATOM 1385 N N . ILE A 1 179 ? -5.219 -1.053 14.845 1.00 90.75 179 ILE A N 1
ATOM 1386 C CA . ILE A 1 179 ? -4.406 -1.178 16.058 1.00 90.75 179 ILE A CA 1
ATOM 1387 C C . ILE A 1 179 ? -5.025 -0.362 17.189 1.00 90.75 179 ILE A C 1
ATOM 1389 O O . ILE A 1 179 ? -5.177 -0.895 18.278 1.00 90.75 179 ILE A O 1
ATOM 1393 N N . HIS A 1 180 ? -5.440 0.887 16.950 1.00 90.19 180 HIS A N 1
ATOM 1394 C CA . HIS A 1 180 ? -6.079 1.715 17.978 1.00 90.19 180 HIS A CA 1
ATOM 1395 C C . HIS A 1 180 ? -7.367 1.093 18.538 1.00 90.19 180 HIS A C 1
ATOM 1397 O O . HIS A 1 180 ? -7.660 1.245 19.724 1.00 90.19 180 HIS A O 1
ATOM 1403 N N . TRP A 1 181 ? -8.142 0.394 17.709 1.00 85.25 181 TRP A N 1
ATOM 1404 C CA . TRP A 1 181 ? -9.338 -0.309 18.165 1.00 85.25 181 TRP A CA 1
ATOM 1405 C C . TRP A 1 181 ? -9.036 -1.610 18.911 1.00 85.25 181 TRP A C 1
ATOM 1407 O O . TRP A 1 181 ? -9.765 -1.928 19.846 1.00 85.25 181 TRP A O 1
ATOM 1417 N N . ALA A 1 182 ? -7.982 -2.336 18.531 1.00 85.56 182 ALA A N 1
ATOM 1418 C CA . ALA A 1 182 ? -7.514 -3.516 19.261 1.00 85.56 182 ALA A CA 1
ATOM 1419 C C . ALA A 1 182 ? -6.891 -3.136 20.615 1.00 85.56 182 ALA A C 1
ATOM 1421 O O . ALA A 1 182 ? -7.156 -3.752 21.644 1.00 85.56 182 ALA A O 1
ATOM 1422 N N . HIS A 1 183 ? -6.054 -2.102 20.598 1.00 86.50 183 HIS A N 1
ATOM 1423 C CA . HIS A 1 183 ? -5.322 -1.576 21.732 1.00 86.50 183 HIS A CA 1
ATOM 1424 C C . HIS A 1 183 ? -5.330 -0.038 21.686 1.00 86.50 183 HIS A C 1
ATOM 1426 O O . HIS A 1 183 ? -4.684 0.551 20.815 1.00 86.50 183 HIS A O 1
ATOM 1432 N N . PRO A 1 184 ? -6.027 0.641 22.617 1.00 87.75 184 PRO A N 1
ATOM 1433 C CA . PRO A 1 184 ? -6.172 2.093 22.602 1.00 87.75 184 PRO A CA 1
ATOM 1434 C C . PRO A 1 184 ? -4.839 2.852 22.591 1.00 87.75 184 PRO A C 1
ATOM 1436 O O . PRO A 1 184 ? -4.206 3.087 23.621 1.00 87.75 184 PRO A O 1
ATOM 1439 N N . LEU A 1 185 ? -4.437 3.301 21.403 1.00 90.31 185 LEU A N 1
ATOM 1440 C CA . LEU A 1 185 ? -3.267 4.154 21.217 1.00 90.31 185 LEU A CA 1
ATOM 1441 C C . LEU A 1 185 ? -3.503 5.560 21.794 1.00 90.31 185 LEU A C 1
ATOM 1443 O O . LEU A 1 185 ? -4.540 6.180 21.546 1.00 90.31 185 LEU A O 1
ATOM 1447 N N . LYS A 1 186 ? -2.520 6.086 22.538 1.00 91.62 186 LYS A N 1
ATOM 1448 C CA . LYS A 1 186 ? -2.532 7.464 23.058 1.00 91.62 186 LYS A CA 1
ATOM 1449 C C . LYS A 1 186 ? -2.071 8.439 21.964 1.00 91.62 186 LYS A C 1
ATOM 1451 O O . LYS A 1 186 ? -0.922 8.323 21.538 1.00 91.62 186 LYS A O 1
ATOM 1456 N N . PRO A 1 187 ? -2.873 9.452 21.575 1.00 90.81 187 PRO A N 1
ATOM 1457 C CA . PRO A 1 187 ? -2.486 10.419 20.543 1.00 90.81 187 PRO A CA 1
ATOM 1458 C C . PRO A 1 187 ? -1.142 11.109 20.797 1.00 90.81 187 PRO A C 1
ATOM 1460 O O . PRO A 1 187 ? -0.329 11.242 19.891 1.00 90.81 187 PRO A O 1
ATOM 1463 N N . SER A 1 188 ? -0.857 11.476 22.050 1.00 91.19 188 SER A N 1
ATOM 1464 C CA . SER A 1 188 ? 0.416 12.102 22.430 1.00 91.19 188 SER A CA 1
ATOM 1465 C C . SER A 1 188 ? 1.633 11.197 22.219 1.00 91.19 188 SER A C 1
ATOM 1467 O O . SER A 1 188 ? 2.735 11.704 22.031 1.00 91.19 188 SER A O 1
ATOM 1469 N N . GLY A 1 189 ? 1.455 9.872 22.243 1.00 91.50 189 GLY A N 1
ATOM 1470 C CA . GLY A 1 189 ? 2.506 8.915 21.899 1.00 91.50 189 GLY A CA 1
ATOM 1471 C C . GLY A 1 189 ? 2.778 8.874 20.396 1.00 91.50 189 GLY A C 1
ATOM 1472 O O . GLY A 1 189 ? 3.935 8.835 19.996 1.00 91.50 189 GLY A O 1
ATOM 1473 N N . LEU A 1 190 ? 1.728 8.962 19.574 1.00 91.50 190 LEU A N 1
ATOM 1474 C CA . LEU A 1 190 ? 1.836 8.931 18.111 1.00 91.50 190 LEU A CA 1
ATOM 1475 C C . LEU A 1 190 ? 2.580 10.159 17.567 1.00 91.50 190 LEU A C 1
ATOM 1477 O O . LEU A 1 190 ? 3.469 10.005 16.735 1.00 91.50 190 LEU A O 1
ATOM 1481 N N . PHE A 1 191 ? 2.303 11.355 18.096 1.00 92.56 191 PHE A N 1
ATOM 1482 C CA . PHE A 1 191 ? 3.053 12.565 17.723 1.00 92.56 191 PHE A CA 1
ATOM 1483 C C . PHE A 1 191 ? 4.527 12.497 18.146 1.00 92.56 191 PHE A C 1
ATOM 1485 O O . PHE A 1 191 ? 5.412 12.912 17.410 1.00 92.56 191 PHE A O 1
ATOM 1492 N N . LYS A 1 192 ? 4.836 11.909 19.310 1.00 92.56 192 LYS A N 1
ATOM 1493 C CA . LYS A 1 192 ? 6.238 11.690 19.717 1.00 92.56 192 LYS A CA 1
ATOM 1494 C C . LYS A 1 192 ? 6.952 10.678 18.821 1.00 92.56 192 LYS A C 1
ATOM 1496 O O . LYS A 1 192 ? 8.170 10.761 18.664 1.00 92.56 192 LYS A O 1
ATOM 1501 N N . PHE A 1 193 ? 6.211 9.720 18.263 1.00 92.44 193 PHE A N 1
ATOM 1502 C CA . PHE A 1 193 ? 6.756 8.696 17.379 1.00 92.44 193 PHE A CA 1
ATOM 1503 C C . PHE A 1 193 ? 6.989 9.193 15.939 1.00 92.44 193 PHE A C 1
ATOM 1505 O O . PHE A 1 193 ? 7.701 8.546 15.177 1.00 92.44 193 PHE A O 1
ATOM 1512 N N . GLU A 1 194 ? 6.471 10.371 15.581 1.00 93.38 194 GLU A N 1
ATOM 1513 C CA . GLU A 1 194 ? 6.563 10.954 14.235 1.00 93.38 194 GLU A CA 1
ATOM 1514 C C . GLU A 1 194 ? 8.006 11.064 13.723 1.00 93.38 194 GLU A C 1
ATOM 1516 O O . GLU A 1 194 ? 8.290 10.666 12.598 1.00 93.38 194 GLU A O 1
ATOM 1521 N N . ARG A 1 195 ? 8.955 11.473 14.575 1.00 94.06 195 ARG A N 1
ATOM 1522 C CA . ARG A 1 195 ? 10.384 11.539 14.211 1.00 94.06 195 ARG A CA 1
ATOM 1523 C C . ARG A 1 195 ? 10.965 10.193 13.761 1.00 94.06 195 ARG A C 1
ATOM 1525 O O . ARG A 1 195 ? 11.825 10.158 12.888 1.00 94.06 195 ARG A O 1
ATOM 1532 N N . TYR A 1 196 ? 10.492 9.088 14.342 1.00 94.44 196 TYR A N 1
ATOM 1533 C CA . TYR A 1 196 ? 10.915 7.746 13.940 1.00 94.44 196 TYR A CA 1
ATOM 1534 C C . TYR A 1 196 ? 10.237 7.336 12.636 1.00 94.44 196 TYR A C 1
ATOM 1536 O O . TYR A 1 196 ? 10.875 6.708 11.802 1.00 94.44 196 TYR A O 1
ATOM 1544 N N . MET A 1 197 ? 8.982 7.736 12.424 1.00 93.62 197 MET A N 1
ATOM 1545 C CA . MET A 1 197 ? 8.287 7.491 11.160 1.00 93.62 197 MET A CA 1
ATOM 1546 C C . MET A 1 197 ? 8.902 8.248 9.990 1.00 93.62 197 MET A C 1
ATOM 1548 O O . MET A 1 197 ? 8.968 7.688 8.905 1.00 93.62 197 MET A O 1
ATOM 1552 N N . ILE A 1 198 ? 9.401 9.469 10.202 1.00 95.06 198 ILE A N 1
ATOM 1553 C CA . ILE A 1 198 ? 10.160 10.198 9.178 1.00 95.06 198 ILE A CA 1
ATOM 1554 C C . ILE A 1 198 ? 11.411 9.397 8.798 1.00 95.06 198 ILE A C 1
ATOM 1556 O O . ILE A 1 198 ? 11.632 9.137 7.620 1.00 95.06 198 ILE A O 1
ATOM 1560 N N . LEU A 1 199 ? 12.182 8.923 9.784 1.00 95.38 199 LEU A N 1
ATOM 1561 C CA . LEU A 1 199 ? 13.358 8.086 9.523 1.00 95.38 199 LEU A CA 1
ATOM 1562 C C . LEU A 1 199 ? 12.988 6.795 8.773 1.00 95.38 199 LEU A C 1
ATOM 1564 O O . LEU A 1 199 ? 13.606 6.474 7.764 1.00 95.38 199 LEU A O 1
ATOM 1568 N N . VAL A 1 200 ? 11.955 6.079 9.227 1.00 93.50 200 VAL A N 1
ATOM 1569 C CA . VAL A 1 200 ? 11.472 4.847 8.580 1.00 93.50 200 VAL A CA 1
ATOM 1570 C C . VAL A 1 200 ? 10.959 5.119 7.166 1.00 93.50 200 VAL A C 1
ATOM 1572 O O . VAL A 1 200 ? 11.169 4.289 6.289 1.00 93.50 200 VAL A O 1
ATOM 1575 N N . ALA A 1 201 ? 10.331 6.269 6.912 1.00 93.50 201 ALA A N 1
ATOM 1576 C CA . ALA A 1 201 ? 9.873 6.652 5.582 1.00 93.50 201 ALA A CA 1
ATOM 1577 C C . ALA A 1 201 ? 11.045 6.868 4.618 1.00 93.50 201 ALA A C 1
ATOM 1579 O O . ALA A 1 201 ? 10.987 6.377 3.497 1.00 93.50 201 ALA A O 1
ATOM 1580 N N . PHE A 1 202 ? 12.122 7.528 5.055 1.00 93.56 202 PHE A N 1
ATOM 1581 C CA . PHE A 1 202 ? 13.329 7.687 4.237 1.00 93.56 202 PHE A CA 1
ATOM 1582 C C . PHE A 1 202 ? 14.075 6.366 4.028 1.00 93.56 202 PHE A C 1
ATOM 1584 O O . PHE A 1 202 ? 14.518 6.091 2.918 1.00 93.56 202 PHE A O 1
ATOM 1591 N N . VAL A 1 203 ? 14.161 5.510 5.052 1.00 92.31 203 VAL A N 1
ATOM 1592 C CA . VAL A 1 203 ? 14.750 4.167 4.912 1.00 92.31 203 VAL A CA 1
ATOM 1593 C C . VAL A 1 203 ? 13.920 3.307 3.955 1.00 92.31 203 VAL A C 1
ATOM 1595 O O . VAL A 1 203 ? 14.470 2.671 3.064 1.00 92.31 203 VAL A O 1
ATOM 1598 N N . GLY A 1 204 ? 12.594 3.316 4.096 1.00 89.81 204 GLY A N 1
ATOM 1599 C CA . GLY A 1 204 ? 11.682 2.601 3.205 1.00 89.81 204 GLY A CA 1
ATOM 1600 C C . GLY A 1 204 ? 11.737 3.127 1.772 1.00 89.81 204 GLY A C 1
ATOM 1601 O O . GLY A 1 204 ? 11.783 2.331 0.838 1.00 89.81 204 GLY A O 1
ATOM 1602 N N . ALA A 1 205 ? 11.806 4.451 1.594 1.00 90.19 205 ALA A N 1
ATOM 1603 C CA . ALA A 1 205 ? 12.019 5.067 0.291 1.00 90.19 205 ALA A CA 1
ATOM 1604 C C . ALA A 1 205 ? 13.340 4.594 -0.321 1.00 90.19 205 ALA A C 1
ATOM 1606 O O . ALA A 1 205 ? 13.318 4.109 -1.442 1.00 90.19 205 ALA A O 1
ATOM 1607 N N . ALA A 1 206 ? 14.441 4.612 0.435 1.00 89.12 206 ALA A N 1
ATOM 1608 C CA . ALA A 1 206 ? 15.747 4.140 -0.022 1.00 89.12 206 ALA A CA 1
ATOM 1609 C C . ALA A 1 206 ? 15.775 2.643 -0.387 1.00 89.12 206 ALA A C 1
ATOM 1611 O O . ALA A 1 206 ? 16.563 2.246 -1.236 1.00 89.12 206 ALA A O 1
ATOM 1612 N N . MET A 1 207 ? 14.924 1.808 0.225 1.00 87.19 207 MET A N 1
ATOM 1613 C CA . MET A 1 207 ? 14.784 0.396 -0.163 1.00 87.19 207 MET A CA 1
ATOM 1614 C C . MET A 1 207 ? 13.972 0.201 -1.451 1.00 87.19 207 MET A C 1
ATOM 1616 O O . MET A 1 207 ? 14.193 -0.774 -2.164 1.00 87.19 207 MET A O 1
ATOM 1620 N N . ILE A 1 208 ? 13.013 1.089 -1.729 1.00 85.25 208 ILE A N 1
ATOM 1621 C CA . ILE A 1 208 ? 12.164 1.032 -2.929 1.00 85.25 208 ILE A CA 1
ATOM 1622 C C . ILE A 1 208 ? 12.866 1.685 -4.124 1.00 85.25 208 ILE A C 1
ATOM 1624 O O . ILE A 1 208 ? 12.787 1.174 -5.241 1.00 85.25 208 ILE A O 1
ATOM 1628 N N . THR A 1 209 ? 13.543 2.816 -3.910 1.00 82.69 209 THR A N 1
ATOM 1629 C CA . THR A 1 209 ? 14.291 3.521 -4.950 1.00 82.69 209 THR A CA 1
ATOM 1630 C C . THR A 1 209 ? 15.596 2.780 -5.233 1.00 82.69 209 THR A C 1
ATOM 1632 O O . THR A 1 209 ? 16.462 2.747 -4.360 1.00 82.69 209 THR A O 1
ATOM 1635 N N . PRO A 1 210 ? 15.812 2.251 -6.450 1.00 71.25 210 PRO A N 1
ATOM 1636 C CA . PRO A 1 210 ? 17.116 1.699 -6.808 1.00 71.25 210 PRO A CA 1
ATOM 1637 C C . PRO A 1 210 ? 18.196 2.790 -6.896 1.00 71.25 210 PRO A C 1
ATOM 1639 O O . PRO A 1 210 ? 19.384 2.481 -6.864 1.00 71.25 210 PRO A O 1
ATOM 1642 N N . THR A 1 211 ? 17.797 4.062 -6.998 1.00 71.50 211 THR A N 1
ATOM 1643 C CA . THR A 1 211 ? 18.697 5.212 -7.037 1.00 71.50 211 THR A CA 1
ATOM 1644 C C . THR A 1 211 ? 18.815 5.881 -5.669 1.00 71.50 211 THR A C 1
ATOM 1646 O O . THR A 1 211 ? 17.804 6.221 -5.051 1.00 71.50 211 THR A O 1
ATOM 1649 N N . PRO A 1 212 ? 20.042 6.103 -5.168 1.00 70.19 212 PRO A N 1
ATOM 1650 C CA . PRO A 1 212 ? 20.267 6.792 -3.906 1.00 70.19 212 PRO A CA 1
ATOM 1651 C C . PRO A 1 212 ? 20.218 8.321 -4.089 1.00 70.19 212 PRO A C 1
ATOM 1653 O O . PRO A 1 212 ? 21.160 9.020 -3.723 1.00 70.19 212 PRO A O 1
ATOM 1656 N N . ASP A 1 213 ? 19.148 8.852 -4.688 1.00 84.44 213 ASP A N 1
ATOM 1657 C CA . ASP A 1 213 ? 18.998 10.284 -4.960 1.00 84.44 213 ASP A CA 1
ATOM 1658 C C . ASP A 1 213 ? 17.962 10.952 -4.039 1.00 84.44 213 ASP A C 1
ATOM 1660 O O . ASP A 1 213 ? 16.874 10.434 -3.793 1.00 84.44 213 ASP A O 1
ATOM 1664 N N . VAL A 1 214 ? 18.309 12.129 -3.502 1.00 88.25 214 VAL A N 1
ATOM 1665 C CA . VAL A 1 214 ? 17.511 12.814 -2.466 1.00 88.25 214 VAL A CA 1
ATOM 1666 C C . VAL A 1 214 ? 16.135 13.236 -2.987 1.00 88.25 214 VAL A C 1
ATOM 1668 O O . VAL A 1 214 ? 15.153 13.211 -2.241 1.00 88.25 214 VAL A O 1
ATOM 1671 N N . MET A 1 215 ? 16.043 13.626 -4.261 1.00 87.12 215 MET A N 1
ATOM 1672 C CA . MET A 1 215 ? 14.801 14.120 -4.853 1.00 87.12 215 MET A CA 1
ATOM 1673 C C . MET A 1 215 ? 13.762 13.001 -4.960 1.00 87.12 215 MET A C 1
ATOM 1675 O O . MET A 1 215 ? 12.667 13.126 -4.410 1.00 87.12 215 MET A O 1
ATOM 1679 N N . ASN A 1 216 ? 14.111 11.889 -5.603 1.00 87.44 216 ASN A N 1
ATOM 1680 C CA . ASN A 1 216 ? 13.219 10.755 -5.791 1.00 87.44 216 ASN A CA 1
ATOM 1681 C C . ASN A 1 216 ? 12.921 10.043 -4.463 1.00 87.44 216 ASN A C 1
ATOM 1683 O O . ASN A 1 216 ? 11.772 9.682 -4.200 1.00 87.44 216 ASN A O 1
ATOM 1687 N N . GLN A 1 217 ? 13.903 9.952 -3.557 1.00 90.88 217 GLN A N 1
ATOM 1688 C CA . GLN A 1 217 ? 13.655 9.480 -2.191 1.00 90.88 217 GLN A CA 1
ATOM 1689 C C . GLN A 1 217 ? 12.619 10.344 -1.467 1.00 90.88 217 GLN A C 1
ATOM 1691 O O . GLN A 1 217 ? 11.732 9.808 -0.805 1.00 90.88 217 GLN A O 1
ATOM 1696 N N . THR A 1 218 ? 12.674 11.671 -1.618 1.00 91.62 218 THR A N 1
ATOM 1697 C CA . THR A 1 218 ? 11.700 12.580 -0.993 1.00 91.62 218 THR A CA 1
ATOM 1698 C C . THR A 1 218 ? 10.308 12.432 -1.610 1.00 91.62 218 THR A C 1
ATOM 1700 O O . THR A 1 218 ? 9.322 12.435 -0.872 1.00 91.62 218 THR A O 1
ATOM 1703 N N . ILE A 1 219 ? 10.206 12.232 -2.932 1.00 90.00 219 ILE A N 1
ATOM 1704 C CA . ILE A 1 219 ? 8.929 11.982 -3.632 1.00 90.00 219 ILE A CA 1
ATOM 1705 C C . ILE A 1 219 ? 8.209 10.752 -3.059 1.00 90.00 219 ILE A C 1
ATOM 1707 O O . ILE A 1 219 ? 6.982 10.758 -2.959 1.00 90.00 219 ILE A O 1
ATOM 1711 N N . ILE A 1 220 ? 8.954 9.722 -2.643 1.00 90.44 220 ILE A N 1
ATOM 1712 C CA . ILE A 1 220 ? 8.399 8.504 -2.032 1.00 90.44 220 ILE A CA 1
ATOM 1713 C C . ILE A 1 220 ? 8.214 8.647 -0.517 1.00 90.44 220 ILE A C 1
ATOM 1715 O O . ILE A 1 220 ? 7.201 8.204 0.020 1.00 90.44 220 ILE A O 1
ATOM 1719 N N . ALA A 1 221 ? 9.148 9.276 0.197 1.00 92.88 221 ALA A N 1
ATOM 1720 C CA . ALA A 1 221 ? 9.069 9.417 1.651 1.00 92.88 221 ALA A CA 1
ATOM 1721 C C . ALA A 1 221 ? 7.924 10.348 2.085 1.00 92.88 221 ALA A C 1
ATOM 1723 O O . ALA A 1 221 ? 7.214 10.061 3.052 1.00 92.88 221 ALA A O 1
ATOM 1724 N N . LEU A 1 222 ? 7.703 11.445 1.356 1.00 93.75 222 LEU A N 1
ATOM 1725 C CA . LEU A 1 222 ? 6.674 12.437 1.663 1.00 93.75 222 LEU A CA 1
ATOM 1726 C C . LEU A 1 222 ? 5.256 11.839 1.777 1.00 93.75 222 LEU A C 1
ATOM 1728 O O . LEU A 1 222 ? 4.617 12.047 2.813 1.00 93.75 222 LEU A O 1
ATOM 1732 N N . PRO A 1 223 ? 4.733 11.078 0.796 1.00 92.44 223 PRO A N 1
ATOM 1733 C CA . PRO A 1 223 ? 3.403 10.491 0.908 1.00 92.44 223 PRO A CA 1
ATOM 1734 C C . PRO A 1 223 ? 3.310 9.472 2.052 1.00 92.44 223 PRO A C 1
ATOM 1736 O O . PRO A 1 223 ? 2.260 9.390 2.680 1.00 92.44 223 PRO A O 1
ATOM 1739 N N . ILE A 1 224 ? 4.387 8.756 2.399 1.00 93.69 224 ILE A N 1
ATOM 1740 C CA . ILE A 1 224 ? 4.401 7.851 3.564 1.00 93.69 224 ILE A CA 1
ATOM 1741 C C . ILE A 1 224 ? 4.190 8.643 4.858 1.00 93.69 224 ILE A C 1
ATOM 1743 O O . ILE A 1 224 ? 3.363 8.263 5.690 1.00 93.69 224 ILE A O 1
ATOM 1747 N N . ILE A 1 225 ? 4.901 9.764 5.017 1.00 95.56 225 ILE A N 1
ATOM 1748 C CA . ILE A 1 225 ? 4.782 10.647 6.187 1.00 95.56 225 ILE A CA 1
ATOM 1749 C C . ILE A 1 225 ? 3.370 11.241 6.264 1.00 95.56 225 ILE A C 1
ATOM 1751 O O . ILE A 1 225 ? 2.739 11.207 7.323 1.00 95.56 225 ILE A O 1
ATOM 1755 N N . ILE A 1 226 ? 2.833 11.724 5.139 1.00 95.50 226 ILE A N 1
ATOM 1756 C CA . ILE A 1 226 ? 1.467 12.265 5.064 1.00 95.50 226 ILE A CA 1
ATOM 1757 C C . ILE A 1 226 ? 0.444 11.183 5.429 1.00 95.50 226 ILE A C 1
ATOM 1759 O O . ILE A 1 226 ? -0.451 11.440 6.235 1.00 95.50 226 ILE A O 1
ATOM 1763 N N . MET A 1 227 ? 0.581 9.964 4.900 1.00 95.31 227 MET A N 1
ATOM 1764 C CA . MET A 1 227 ? -0.309 8.853 5.243 1.00 95.31 227 MET A CA 1
ATOM 1765 C C . MET A 1 227 ? -0.226 8.510 6.732 1.00 95.31 227 MET A C 1
ATOM 1767 O O . MET A 1 227 ? -1.262 8.370 7.385 1.00 95.31 227 MET A O 1
ATOM 1771 N N . TYR A 1 228 ? 0.972 8.455 7.317 1.00 95.62 228 TYR A N 1
ATOM 1772 C CA . TYR A 1 228 ? 1.108 8.283 8.763 1.00 95.62 228 TYR A CA 1
ATOM 1773 C C . TYR A 1 228 ? 0.328 9.364 9.524 1.00 95.62 228 TYR A C 1
ATOM 1775 O O . TYR A 1 228 ? -0.498 9.036 10.381 1.00 95.62 228 TYR A O 1
ATOM 1783 N N . GLN A 1 229 ? 0.495 10.634 9.151 1.00 95.62 229 GLN A N 1
ATOM 1784 C CA . GLN A 1 229 ? -0.181 11.750 9.805 1.00 95.62 229 GLN A CA 1
ATOM 1785 C C . GLN A 1 229 ? -1.705 11.694 9.650 1.00 95.62 229 GLN A C 1
ATOM 1787 O O . GLN A 1 229 ? -2.437 11.934 10.614 1.00 95.62 229 GLN A O 1
ATOM 1792 N N . MET A 1 230 ? -2.205 11.301 8.477 1.00 95.19 230 MET A N 1
ATOM 1793 C CA . MET A 1 230 ? -3.630 11.036 8.264 1.00 95.19 230 MET A CA 1
ATOM 1794 C C . MET A 1 230 ? -4.143 9.926 9.186 1.00 95.19 230 MET A C 1
ATOM 1796 O O . MET A 1 230 ? -5.229 10.053 9.755 1.00 95.19 230 MET A O 1
ATOM 1800 N N . GLY A 1 231 ? -3.350 8.873 9.398 1.00 94.69 231 GLY A N 1
ATOM 1801 C CA . GLY A 1 231 ? -3.634 7.834 10.385 1.00 94.69 231 GLY A CA 1
ATOM 1802 C C . GLY A 1 231 ? -3.737 8.394 11.804 1.00 94.69 231 GLY A C 1
ATOM 1803 O O . GLY A 1 231 ? -4.715 8.122 12.506 1.00 94.69 231 GLY A O 1
ATOM 1804 N N . VAL A 1 232 ? -2.766 9.210 12.230 1.00 95.19 232 VAL A N 1
ATOM 1805 C CA . VAL A 1 232 ? -2.768 9.848 13.560 1.00 95.19 232 VAL A CA 1
ATOM 1806 C C . VAL A 1 232 ? -4.016 10.715 13.743 1.00 95.19 232 VAL A C 1
ATOM 1808 O O . VAL A 1 232 ? -4.698 10.620 14.767 1.00 95.19 232 VAL A O 1
ATOM 1811 N N . VAL A 1 233 ? -4.369 11.519 12.738 1.00 95.25 233 VAL A N 1
ATOM 1812 C CA . VAL A 1 233 ? -5.585 12.346 12.745 1.00 95.25 233 VAL A CA 1
ATOM 1813 C C . VAL A 1 233 ? -6.839 11.479 12.854 1.0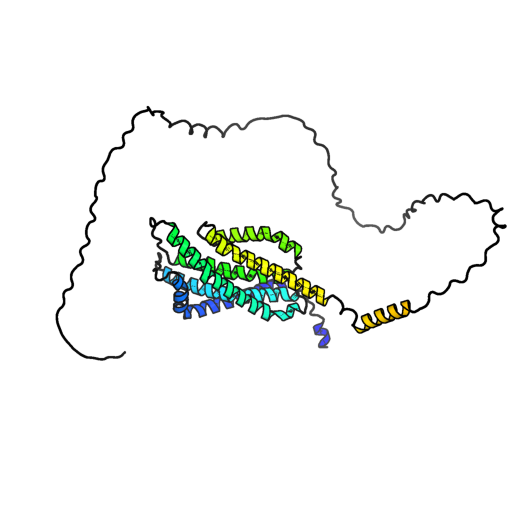0 95.25 233 VAL A C 1
ATOM 1815 O O . VAL A 1 233 ? -7.725 11.776 13.661 1.00 95.25 233 VAL A O 1
ATOM 1818 N N . ALA A 1 234 ? -6.915 10.375 12.111 1.00 92.69 234 ALA A N 1
ATOM 1819 C CA . ALA A 1 234 ? -8.047 9.459 12.180 1.00 92.69 234 ALA A CA 1
ATOM 1820 C C . ALA A 1 234 ? -8.207 8.844 13.586 1.00 92.69 234 ALA A C 1
ATOM 1822 O O . ALA A 1 234 ? -9.325 8.775 14.114 1.00 92.69 234 ALA A O 1
ATOM 1823 N N . VAL A 1 235 ? -7.098 8.481 14.240 1.00 93.31 235 VAL A N 1
ATOM 1824 C CA . VAL A 1 235 ? -7.084 8.026 15.640 1.00 93.31 235 VAL A CA 1
ATOM 1825 C C . VAL A 1 235 ? -7.564 9.131 16.588 1.00 93.31 235 VAL A C 1
ATOM 1827 O O . VAL A 1 235 ? -8.437 8.887 17.425 1.00 93.31 235 VAL A O 1
ATOM 1830 N N . CYS A 1 236 ? -7.077 10.365 16.438 1.00 92.75 236 CYS A N 1
ATOM 1831 C CA . CYS A 1 236 ? -7.524 11.513 17.235 1.00 92.75 236 CYS A CA 1
ATOM 1832 C C . CYS A 1 236 ? -9.041 11.736 17.131 1.00 92.75 236 CYS A C 1
ATOM 1834 O O . CYS A 1 236 ? -9.717 11.926 18.148 1.00 92.75 236 CYS A O 1
ATOM 1836 N N . ILE A 1 237 ? -9.593 11.660 15.917 1.00 91.19 237 ILE A N 1
ATOM 1837 C CA . ILE A 1 237 ? -11.035 11.781 15.668 1.00 91.19 237 ILE A CA 1
ATOM 1838 C C . ILE A 1 237 ? -11.800 10.644 16.359 1.00 91.19 237 ILE A C 1
ATOM 1840 O O . ILE A 1 237 ? -12.837 10.897 16.979 1.00 91.19 237 ILE A O 1
ATOM 1844 N N . SER A 1 238 ? -11.292 9.409 16.297 1.00 88.00 238 SER A N 1
ATOM 1845 C CA . SER A 1 238 ? -11.881 8.249 16.983 1.00 88.00 238 SER A CA 1
ATOM 1846 C C . SER A 1 238 ? -11.964 8.473 18.500 1.00 88.00 238 SER A C 1
ATOM 1848 O O . SER A 1 238 ? -13.044 8.357 19.089 1.00 88.00 238 SER A O 1
ATOM 1850 N N . VAL A 1 239 ? -10.864 8.909 19.127 1.00 89.00 239 VAL A N 1
ATOM 1851 C CA . VAL A 1 239 ? -10.806 9.219 20.569 1.00 89.00 239 VAL A CA 1
ATOM 1852 C C . VAL A 1 239 ? -11.768 10.348 20.941 1.00 89.00 239 VAL A C 1
ATOM 1854 O O . VAL A 1 239 ? -12.491 10.264 21.938 1.00 89.00 239 VAL A O 1
ATOM 1857 N N . PHE A 1 240 ? -11.811 11.413 20.142 1.00 88.44 240 PHE A N 1
ATOM 1858 C CA . PHE A 1 240 ? -12.679 12.557 20.402 1.00 88.44 240 PHE A CA 1
ATOM 1859 C C . PHE A 1 240 ? -14.167 12.198 20.292 1.00 88.44 240 PHE A C 1
ATOM 1861 O O . PHE A 1 240 ? -14.975 12.611 21.129 1.00 88.44 240 PHE A O 1
ATOM 1868 N N . ARG A 1 241 ? -14.535 11.370 19.305 1.00 86.25 241 ARG A N 1
ATOM 1869 C CA . ARG A 1 241 ? -15.894 10.829 19.158 1.00 86.25 241 ARG A CA 1
ATOM 1870 C C . ARG A 1 241 ? -16.285 9.946 20.344 1.00 86.25 241 ARG A C 1
ATOM 1872 O O . ARG A 1 241 ? -17.423 10.044 20.799 1.00 86.25 241 ARG A O 1
ATOM 1879 N N . ALA A 1 242 ? -15.363 9.141 20.876 1.00 83.44 242 ALA A N 1
ATOM 1880 C CA . ALA A 1 242 ? -15.610 8.327 22.066 1.00 83.44 242 ALA A CA 1
ATOM 1881 C C . ALA A 1 242 ? -15.879 9.194 23.312 1.00 83.44 242 ALA A C 1
ATOM 1883 O O . ALA A 1 242 ? -16.886 8.991 23.988 1.00 83.44 242 ALA A O 1
ATOM 1884 N N . LYS A 1 243 ? -15.061 10.229 23.560 1.00 83.69 243 LYS A N 1
ATOM 1885 C CA . LYS A 1 243 ? -15.270 11.169 24.682 1.00 83.69 243 LYS A CA 1
ATOM 1886 C C . LYS A 1 243 ? -16.607 11.908 24.594 1.00 83.69 243 LYS A C 1
ATOM 1888 O O . LYS A 1 243 ? -17.294 12.042 25.600 1.00 83.69 243 LYS A O 1
ATOM 1893 N N . ARG A 1 244 ? -17.004 12.359 23.396 1.00 81.38 244 ARG A N 1
ATOM 1894 C CA . ARG A 1 244 ? -18.296 13.042 23.191 1.00 81.38 244 ARG A CA 1
ATOM 1895 C C . ARG A 1 244 ? -19.503 12.154 23.490 1.00 81.38 244 ARG A C 1
ATOM 1897 O O . ARG A 1 244 ? -20.516 12.681 23.927 1.00 81.38 244 ARG A O 1
ATOM 1904 N N . ARG A 1 245 ? -19.403 10.844 23.246 1.00 77.00 245 ARG A N 1
ATOM 1905 C CA . ARG A 1 245 ? -20.470 9.875 23.553 1.00 77.00 245 ARG A CA 1
ATOM 1906 C C . ARG A 1 245 ? -20.528 9.509 25.037 1.00 77.00 245 ARG A C 1
ATOM 1908 O O . ARG A 1 245 ? -21.594 9.154 25.514 1.00 77.00 245 ARG A O 1
ATOM 1915 N N . ALA A 1 246 ? -19.394 9.583 25.734 1.00 74.75 246 ALA A N 1
ATOM 1916 C CA . ALA A 1 246 ? -19.293 9.295 27.163 1.00 74.75 246 ALA A CA 1
ATOM 1917 C C . ALA A 1 246 ? -19.676 10.488 28.055 1.00 74.75 246 ALA A C 1
ATOM 1919 O O . ALA A 1 246 ? -20.006 10.284 29.221 1.00 74.75 246 ALA A O 1
ATOM 1920 N N . LEU A 1 247 ? -19.637 11.726 27.540 1.00 71.38 247 LEU A N 1
ATOM 1921 C CA . LEU A 1 247 ? -20.202 12.856 28.272 1.00 71.38 247 LEU A CA 1
ATOM 1922 C C . LEU A 1 247 ? -21.722 12.654 28.380 1.00 71.38 247 LEU A C 1
ATOM 1924 O O . LEU A 1 247 ? -22.366 12.509 27.336 1.00 71.38 247 LEU A O 1
ATOM 1928 N N . PRO A 1 248 ? -22.310 12.694 29.592 1.00 61.25 248 PRO A N 1
ATOM 1929 C CA . PRO A 1 248 ? -23.758 12.711 29.723 1.00 61.25 248 PRO A CA 1
ATOM 1930 C C . PRO A 1 248 ? -24.304 13.878 28.890 1.00 61.25 248 PRO A C 1
ATOM 1932 O O . PRO A 1 248 ? -23.637 14.924 28.813 1.00 61.25 248 PRO A O 1
ATOM 1935 N N . PRO A 1 249 ? -25.467 13.716 28.225 1.00 65.44 249 PRO A N 1
ATOM 1936 C CA . PRO A 1 249 ? -26.099 14.815 27.514 1.00 65.44 249 PRO A CA 1
ATOM 1937 C C . PRO A 1 249 ? -26.133 15.992 28.478 1.00 65.44 249 PRO A C 1
ATOM 1939 O O . PRO A 1 249 ? -26.678 15.867 29.572 1.00 65.44 249 PRO A O 1
ATOM 1942 N N . LYS A 1 250 ? -25.420 17.075 28.120 1.00 59.59 250 LYS A N 1
ATOM 1943 C CA . LYS A 1 250 ? -25.280 18.278 28.950 1.00 59.59 250 LYS A CA 1
ATOM 1944 C C . LYS A 1 250 ? -26.644 18.542 29.574 1.00 59.59 250 LYS A C 1
ATOM 1946 O O . LYS A 1 250 ? -27.573 18.683 28.776 1.00 59.59 250 LYS A O 1
ATOM 1951 N N . LEU A 1 251 ? -26.719 18.555 30.918 1.00 59.34 251 LEU A N 1
ATOM 1952 C CA . LEU A 1 251 ? -27.913 18.858 31.726 1.00 59.34 251 LEU A CA 1
ATOM 1953 C C . LEU A 1 251 ? -28.910 19.614 30.868 1.00 59.34 251 LEU A C 1
ATOM 1955 O O . LEU A 1 251 ? -28.551 20.682 30.339 1.00 59.34 251 LEU A O 1
ATOM 1959 N N . SER A 1 252 ? -30.067 18.990 30.639 1.00 60.47 252 SER A N 1
ATOM 1960 C CA . SER A 1 252 ? -31.061 19.420 29.666 1.00 60.47 252 SER A CA 1
ATOM 1961 C C . SER A 1 252 ? -31.189 20.941 29.728 1.00 60.47 252 SER A C 1
ATOM 1963 O O . SER A 1 252 ? -31.068 21.556 30.791 1.00 60.47 252 SER A O 1
ATOM 1965 N N . ARG A 1 253 ? -31.424 21.614 28.597 1.00 65.31 253 ARG A N 1
ATOM 1966 C CA . ARG A 1 253 ? -31.641 23.074 28.616 1.00 65.31 253 ARG A CA 1
ATOM 1967 C C . ARG A 1 253 ? -32.675 23.487 29.688 1.00 65.31 253 ARG A C 1
ATOM 1969 O O . ARG A 1 253 ? -32.601 24.615 30.164 1.00 65.31 253 ARG A O 1
ATOM 1976 N N . ALA A 1 254 ? -33.571 22.574 30.083 1.00 62.84 254 ALA A N 1
ATOM 1977 C CA . ALA A 1 254 ? -34.473 22.697 31.222 1.00 62.84 254 ALA A CA 1
ATOM 1978 C C . ALA A 1 254 ? -33.756 22.721 32.588 1.00 62.84 254 ALA A C 1
ATOM 1980 O O . ALA A 1 254 ? -33.981 23.660 33.336 1.00 62.84 254 ALA A O 1
ATOM 1981 N N . GLU A 1 255 ? -32.842 21.800 32.896 1.00 66.31 255 GLU A N 1
ATOM 1982 C CA . GLU A 1 255 ? -32.055 21.794 34.146 1.00 66.31 255 GLU A CA 1
ATOM 1983 C C . GLU A 1 255 ? -31.120 23.005 34.265 1.00 66.31 255 GLU A C 1
ATOM 1985 O O . GLU A 1 255 ? -31.011 23.601 35.333 1.00 66.31 255 GLU A O 1
ATOM 1990 N N . ARG A 1 256 ? -30.517 23.460 33.156 1.00 68.81 256 ARG A N 1
ATOM 1991 C CA . ARG A 1 256 ? -29.742 24.719 33.134 1.00 68.81 256 ARG A CA 1
ATOM 1992 C C . ARG A 1 256 ? -30.613 25.954 33.364 1.00 68.81 256 ARG A C 1
ATOM 1994 O O . ARG A 1 256 ? -30.166 26.906 34.000 1.00 68.81 256 ARG A O 1
ATOM 2001 N N . LYS A 1 257 ? -31.842 25.963 32.836 1.00 70.44 257 LYS A N 1
ATOM 2002 C CA . LYS A 1 257 ? -32.825 27.018 33.126 1.00 70.44 257 LYS A CA 1
ATOM 2003 C C . LYS A 1 257 ? -33.313 26.922 34.572 1.00 70.44 257 LYS A C 1
ATOM 2005 O O . LYS A 1 257 ? -33.449 27.959 35.204 1.00 70.44 257 LYS A O 1
ATOM 2010 N N . ALA A 1 258 ? -33.508 25.717 35.105 1.00 70.12 258 ALA A N 1
ATOM 2011 C CA . ALA A 1 258 ? -33.942 25.478 36.477 1.00 70.12 258 ALA A CA 1
ATOM 2012 C C . ALA A 1 258 ? -32.879 25.930 37.487 1.00 70.12 258 ALA A C 1
ATOM 2014 O O . ALA A 1 258 ? -33.211 26.652 38.419 1.00 70.12 258 ALA A O 1
ATOM 2015 N N . GLN A 1 259 ? -31.599 25.621 37.250 1.00 72.12 259 GLN A N 1
ATOM 2016 C CA . GLN A 1 259 ? -30.487 26.109 38.073 1.00 72.12 259 GLN A CA 1
ATOM 2017 C C . GLN A 1 259 ? -30.330 27.628 37.998 1.00 72.12 259 GLN A C 1
ATOM 2019 O O . GLN A 1 259 ? -30.221 28.267 39.035 1.00 72.12 259 GLN A O 1
ATOM 2024 N N . LYS A 1 260 ? -30.416 28.235 36.806 1.00 75.69 260 LYS A N 1
ATOM 2025 C CA . LYS A 1 260 ? -30.373 29.704 36.687 1.00 75.69 260 LYS A CA 1
ATOM 2026 C C . LYS A 1 260 ? -31.563 30.389 37.364 1.00 75.69 260 LYS A C 1
ATOM 2028 O O . LYS A 1 260 ? -31.394 31.459 37.938 1.00 75.69 260 LYS A O 1
ATOM 2033 N N . LYS A 1 261 ? -32.753 29.779 37.318 1.00 73.69 261 LYS A N 1
ATOM 2034 C CA . LYS A 1 261 ? -33.962 30.285 37.987 1.00 73.69 261 LYS A CA 1
ATOM 2035 C C . LYS A 1 261 ? -33.875 30.108 39.509 1.00 73.69 261 LYS A C 1
ATOM 2037 O O . LYS A 1 261 ? -34.283 31.004 40.237 1.00 73.69 261 LYS A O 1
ATOM 2042 N N . ALA A 1 262 ? -33.280 29.011 39.982 1.00 68.94 262 ALA A N 1
ATOM 2043 C CA . ALA A 1 262 ? -32.985 28.777 41.396 1.00 68.94 262 ALA A CA 1
ATOM 2044 C C . ALA A 1 262 ? -31.916 29.748 41.933 1.00 68.94 262 ALA A C 1
ATOM 2046 O O . ALA A 1 262 ? -32.098 30.320 43.002 1.00 68.94 262 ALA A O 1
ATOM 2047 N N . GLU A 1 263 ? -30.854 30.022 41.169 1.00 69.69 263 GLU A N 1
ATOM 2048 C CA . GLU A 1 263 ? -29.843 31.032 41.517 1.00 69.69 263 GLU A CA 1
ATOM 2049 C C . GLU A 1 263 ? -30.405 32.462 41.483 1.00 69.69 263 GLU A C 1
ATOM 2051 O O . GLU A 1 263 ? -30.077 33.270 42.350 1.00 69.69 263 GLU A O 1
ATOM 2056 N N . GLN A 1 264 ? -31.276 32.796 40.524 1.00 66.75 264 GLN A N 1
ATOM 2057 C CA . GLN A 1 264 ? -31.956 34.099 40.491 1.00 66.75 264 GLN A CA 1
ATOM 2058 C C . GLN A 1 264 ? -32.951 34.273 41.646 1.00 66.75 264 GLN A C 1
ATOM 2060 O O . GLN A 1 264 ? -33.044 35.374 42.191 1.00 66.75 264 GLN A O 1
ATOM 2065 N N . GLY A 1 265 ? -33.647 33.203 42.047 1.00 63.56 265 GLY A N 1
ATOM 2066 C CA . GLY A 1 265 ? -34.519 33.185 43.223 1.00 63.56 265 GLY A CA 1
ATOM 2067 C C . GLY A 1 265 ? -33.743 33.323 44.535 1.00 63.56 265 GLY A C 1
ATOM 2068 O O . GLY A 1 265 ? -34.136 34.101 45.398 1.00 63.56 265 GLY A O 1
ATOM 2069 N N . ALA A 1 266 ? -32.588 32.662 44.653 1.00 61.97 266 ALA A N 1
ATOM 2070 C CA . ALA A 1 266 ? -31.706 32.785 45.814 1.00 61.97 266 ALA A CA 1
ATOM 2071 C C . ALA A 1 266 ? -31.073 34.183 45.942 1.00 61.97 266 ALA A C 1
ATOM 2073 O O . ALA A 1 266 ? -30.844 34.648 47.052 1.00 61.97 266 ALA A O 1
ATOM 2074 N N . ARG A 1 267 ? -30.839 34.888 44.825 1.00 59.97 267 ARG A N 1
ATOM 2075 C CA . ARG A 1 267 ? -30.383 36.292 44.834 1.00 59.97 267 ARG A CA 1
ATOM 2076 C C . ARG A 1 267 ? -31.474 37.295 45.230 1.00 59.97 267 ARG A C 1
ATOM 2078 O O . ARG A 1 267 ? -31.133 38.392 45.655 1.00 59.97 267 ARG A O 1
ATOM 2085 N N . HIS A 1 268 ? -32.753 36.942 45.082 1.00 59.81 268 HIS A N 1
ATOM 2086 C CA . HIS A 1 268 ? -33.890 37.781 45.495 1.00 59.81 268 HIS A CA 1
ATOM 2087 C C . HIS A 1 268 ? -34.371 37.499 46.925 1.00 59.81 268 HIS A C 1
ATOM 2089 O O . HIS A 1 268 ? -35.149 38.282 47.471 1.00 59.81 268 HIS A O 1
ATOM 2095 N N . ALA A 1 269 ? -33.911 36.417 47.557 1.00 59.56 269 ALA A N 1
ATOM 2096 C CA . ALA A 1 269 ? -34.136 36.201 48.977 1.00 59.56 269 ALA A CA 1
ATOM 2097 C C . ALA A 1 269 ? -33.310 37.228 49.770 1.00 59.56 269 ALA A C 1
ATOM 2099 O O . ALA A 1 269 ? -32.079 37.214 49.732 1.00 59.56 269 ALA A O 1
ATOM 2100 N N . ARG A 1 270 ? -33.999 38.154 50.454 1.00 55.00 270 ARG A N 1
ATOM 2101 C CA . ARG A 1 270 ? -33.386 39.148 51.350 1.00 55.00 270 ARG A CA 1
ATOM 2102 C C . ARG A 1 270 ? -32.407 38.463 52.313 1.00 55.00 270 ARG A C 1
ATOM 2104 O O . ARG A 1 270 ? -32.718 37.373 52.799 1.00 55.00 270 ARG A O 1
ATOM 2111 N N . PRO A 1 271 ? -31.272 39.101 52.651 1.00 53.97 271 PRO A N 1
ATOM 2112 C CA . PRO A 1 271 ? -30.422 38.586 53.706 1.00 53.97 271 PRO A CA 1
ATOM 2113 C C . PRO A 1 271 ? -31.246 38.560 54.994 1.00 53.97 271 PRO A C 1
ATOM 2115 O O . PRO A 1 271 ? -31.811 39.575 55.403 1.00 53.97 271 PRO A O 1
ATOM 2118 N N . VAL A 1 272 ? -31.357 37.378 55.597 1.00 56.03 272 VAL A N 1
ATOM 2119 C CA . VAL A 1 272 ? -31.935 37.210 56.929 1.00 56.03 272 VAL A CA 1
ATOM 2120 C C . VAL A 1 272 ? -31.083 38.049 57.878 1.00 56.03 272 VAL A C 1
ATOM 2122 O O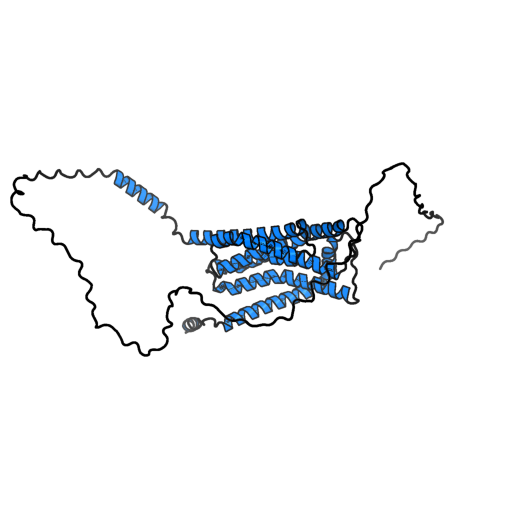 . VAL A 1 272 ? -29.908 37.745 58.093 1.00 56.03 272 VAL A O 1
ATOM 2125 N N . VAL A 1 273 ? -31.656 39.136 58.394 1.00 55.94 273 VAL A N 1
ATOM 2126 C CA . VAL A 1 273 ? -31.061 39.933 59.469 1.00 55.94 273 VAL A CA 1
ATOM 2127 C C . VAL A 1 273 ? -30.864 38.981 60.645 1.00 55.94 273 VAL A C 1
ATOM 2129 O O . VAL A 1 273 ? -31.837 38.453 61.184 1.00 55.94 273 VAL A O 1
ATOM 2132 N N . ARG A 1 274 ? -29.608 38.690 61.005 1.00 48.12 274 ARG A N 1
ATOM 2133 C CA . ARG A 1 274 ? -29.328 37.974 62.254 1.00 48.12 274 ARG A CA 1
ATOM 2134 C C . ARG A 1 274 ? -29.815 38.864 63.400 1.00 48.12 274 ARG A C 1
ATOM 2136 O O . ARG A 1 274 ? -29.424 40.029 63.412 1.00 48.12 274 ARG A O 1
ATOM 2143 N N . PRO A 1 275 ? -30.631 38.364 64.340 1.00 57.59 275 PRO A N 1
ATOM 2144 C CA . PRO A 1 275 ? -30.933 39.126 65.543 1.00 57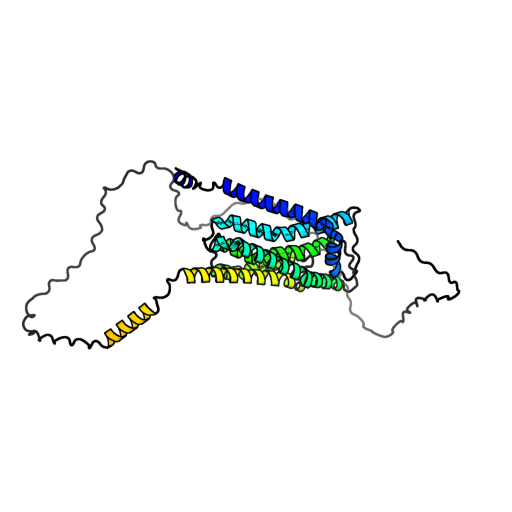.59 275 PRO A CA 1
ATOM 2145 C C . PRO A 1 275 ? -29.622 39.412 66.288 1.00 57.59 275 PRO A C 1
ATOM 2147 O O . PRO A 1 275 ? -28.784 38.516 66.434 1.00 57.59 275 PRO A O 1
ATOM 2150 N N . GLU A 1 276 ? -29.423 40.664 66.703 1.00 56.31 276 GLU A N 1
ATOM 2151 C CA . GLU A 1 276 ? -28.317 41.038 67.583 1.00 56.31 276 GLU A CA 1
ATOM 2152 C C . GLU A 1 276 ? -28.391 40.196 68.860 1.00 56.31 276 GLU A C 1
ATOM 2154 O O . GLU A 1 276 ? -29.424 40.117 69.525 1.00 56.31 276 GLU A O 1
ATOM 2159 N N . LEU A 1 277 ? -27.288 39.520 69.175 1.00 61.69 277 LEU A N 1
ATOM 2160 C CA . LEU A 1 277 ? -27.149 38.754 70.404 1.00 61.69 277 LEU A CA 1
ATOM 2161 C C . LEU A 1 277 ? -27.065 39.755 71.575 1.00 61.69 277 LEU A C 1
ATOM 2163 O O . LEU A 1 277 ? -26.216 40.649 71.514 1.00 61.69 277 LEU A O 1
ATOM 2167 N N . PRO A 1 278 ? -27.884 39.642 72.636 1.00 59.28 278 PRO A N 1
ATOM 2168 C CA . PRO A 1 278 ? -27.780 40.545 73.777 1.00 59.28 278 PRO A CA 1
ATOM 2169 C C . PRO A 1 278 ? -26.403 40.416 74.443 1.00 59.28 278 PRO A C 1
ATOM 2171 O O . PRO A 1 278 ? -25.870 39.317 74.613 1.00 59.28 278 PRO A O 1
ATOM 2174 N N . ALA A 1 279 ? -25.815 41.559 74.800 1.00 56.34 279 ALA A N 1
ATOM 2175 C CA . ALA A 1 279 ? -24.495 41.637 75.411 1.00 56.34 279 ALA A CA 1
ATOM 2176 C C . ALA A 1 279 ? -24.467 40.905 76.765 1.00 56.34 279 ALA A C 1
ATOM 2178 O O . ALA A 1 279 ? -25.177 41.266 77.701 1.00 56.34 279 ALA A O 1
ATOM 2179 N N . ILE A 1 280 ? -23.619 39.882 76.872 1.00 55.12 280 ILE A N 1
ATOM 2180 C CA . ILE A 1 280 ? -23.370 39.148 78.117 1.00 55.12 280 ILE A CA 1
ATOM 2181 C C . ILE A 1 280 ? -22.516 40.041 79.046 1.00 55.12 280 ILE A C 1
ATOM 2183 O O . ILE A 1 280 ? -21.456 40.507 78.612 1.00 55.12 280 ILE A O 1
ATOM 2187 N N . PRO A 1 281 ? -22.908 40.287 80.312 1.00 53.38 281 PRO A N 1
ATOM 2188 C CA . PRO A 1 281 ? -22.094 41.050 81.258 1.00 53.38 281 PRO A CA 1
ATOM 2189 C C . PRO A 1 281 ? -20.745 40.361 81.528 1.00 53.38 281 PRO A C 1
ATOM 2191 O O . PRO A 1 281 ? -20.695 39.202 81.937 1.00 53.38 281 PRO A O 1
ATOM 2194 N N . ARG A 1 282 ? -19.631 41.084 81.347 1.00 54.12 282 ARG A N 1
ATOM 2195 C CA . ARG A 1 282 ? -18.241 40.586 81.487 1.00 54.12 282 ARG A CA 1
ATOM 2196 C C . ARG A 1 282 ? -17.801 40.216 82.919 1.00 54.12 282 ARG A C 1
ATOM 2198 O O . ARG A 1 282 ? -16.624 39.951 83.134 1.00 54.12 282 ARG A O 1
ATOM 2205 N N . ALA A 1 283 ? -18.701 40.179 83.899 1.00 52.41 283 ALA A N 1
ATOM 2206 C CA . ALA A 1 283 ? -18.338 40.034 85.312 1.00 52.41 283 ALA A CA 1
ATOM 2207 C C . ALA A 1 283 ? -18.149 38.581 85.801 1.00 52.41 283 ALA A C 1
ATOM 2209 O O . ALA A 1 283 ? -17.724 38.387 86.933 1.00 52.41 283 ALA A O 1
ATOM 2210 N N . SER A 1 284 ? -18.415 37.555 84.980 1.00 52.34 284 SER A N 1
ATOM 2211 C CA . SER A 1 284 ? -18.368 36.148 85.431 1.00 52.34 284 SER A CA 1
ATOM 2212 C C . SER A 1 284 ? -17.121 35.353 85.004 1.00 52.34 284 SER A C 1
ATOM 2214 O O . SER A 1 284 ? -17.079 34.146 85.217 1.00 52.34 284 SER A O 1
ATOM 2216 N N . LEU A 1 285 ? -16.100 35.982 84.409 1.00 53.88 285 LEU A N 1
ATOM 2217 C CA . LEU A 1 285 ? -14.885 35.279 83.945 1.00 53.88 285 LEU A CA 1
ATOM 2218 C C . LEU A 1 285 ? -13.669 35.436 84.876 1.00 53.88 285 LEU A C 1
ATOM 2220 O O . LEU A 1 285 ? -12.563 35.061 84.500 1.00 53.88 285 LEU A O 1
ATOM 2224 N N . ALA A 1 286 ? -13.843 35.995 86.076 1.00 51.94 286 ALA A N 1
ATOM 2225 C CA . ALA A 1 286 ? -12.721 36.304 86.967 1.00 51.94 286 ALA A CA 1
ATOM 2226 C C . ALA A 1 286 ? -12.249 35.134 87.851 1.00 51.94 286 ALA A C 1
ATOM 2228 O O . ALA A 1 286 ? -11.173 35.232 88.424 1.00 51.94 286 ALA A O 1
ATOM 2229 N N . ASN A 1 287 ? -12.994 34.031 87.949 1.00 57.38 287 ASN A N 1
ATOM 2230 C CA . ASN A 1 287 ? -12.628 32.898 88.799 1.00 57.38 287 ASN A CA 1
ATOM 2231 C C . ASN A 1 287 ? -12.947 31.582 88.098 1.00 57.38 287 ASN A C 1
ATOM 2233 O O . ASN A 1 287 ? -13.919 30.949 88.468 1.00 57.38 287 ASN A O 1
ATOM 2237 N N . GLU A 1 288 ? -12.150 31.173 87.112 1.00 47.56 288 GLU A N 1
ATOM 2238 C CA . GLU A 1 288 ? -11.822 29.755 86.917 1.00 47.56 288 GLU A CA 1
ATOM 2239 C C . GLU A 1 288 ? -10.402 29.666 86.352 1.00 47.56 288 GLU A C 1
ATOM 2241 O O . GLU A 1 288 ? -10.088 30.152 85.266 1.00 47.56 288 GLU A O 1
ATOM 2246 N N . SER A 1 289 ? -9.507 29.086 87.147 1.00 56.50 289 SER A N 1
ATOM 2247 C CA . SER A 1 289 ? -8.151 28.734 86.748 1.00 56.50 289 SER A CA 1
ATOM 2248 C C . SER A 1 289 ? -8.205 27.790 85.548 1.00 56.50 289 SER A C 1
ATOM 2250 O O . SER A 1 289 ? -8.770 26.702 85.660 1.00 56.50 289 SER A O 1
ATOM 2252 N N . MET A 1 290 ? -7.596 28.171 84.420 1.00 47.88 290 MET A N 1
ATOM 2253 C CA . MET A 1 290 ? -7.386 27.245 83.304 1.00 47.88 290 MET A CA 1
ATOM 2254 C C . MET A 1 290 ? -6.657 25.990 83.811 1.00 47.88 290 MET A C 1
ATOM 2256 O O . MET A 1 290 ? -5.552 26.123 84.346 1.00 47.88 290 MET A O 1
ATOM 2260 N N . PRO A 1 291 ? -7.187 24.771 83.609 1.00 58.19 291 PRO A N 1
ATOM 2261 C CA . PRO A 1 291 ? -6.358 23.586 83.718 1.00 58.19 291 PRO A CA 1
ATOM 2262 C C . PRO A 1 291 ? -5.315 23.626 82.593 1.00 58.19 291 PRO A C 1
ATOM 2264 O O . PRO A 1 291 ? -5.617 23.940 81.439 1.00 58.19 291 PRO A O 1
ATOM 2267 N N . THR A 1 292 ? -4.063 23.348 82.947 1.00 56.25 292 THR A N 1
ATOM 2268 C CA . THR A 1 292 ? -2.921 23.268 82.032 1.00 56.25 292 THR A CA 1
ATOM 2269 C C . THR A 1 292 ? -3.246 22.390 80.819 1.00 56.25 292 THR A C 1
ATOM 2271 O O . THR A 1 292 ? -3.886 21.345 80.970 1.00 56.25 292 THR A O 1
ATOM 2274 N N . PRO A 1 293 ? -2.796 22.753 79.602 1.00 48.81 293 PRO A N 1
ATOM 2275 C CA . PRO A 1 293 ? -3.043 21.928 78.430 1.00 48.81 293 PRO A CA 1
ATOM 2276 C C . PRO A 1 293 ? -2.332 20.583 78.604 1.00 48.81 293 PRO A C 1
ATOM 2278 O O . PRO A 1 293 ? -1.102 20.503 78.611 1.00 48.81 293 PRO A O 1
ATOM 2281 N N . VAL A 1 294 ? -3.114 19.513 78.747 1.00 55.44 294 VAL A N 1
ATOM 2282 C CA . VAL A 1 294 ? -2.607 18.140 78.752 1.00 55.44 294 VAL A CA 1
ATOM 2283 C C . VAL A 1 294 ? -1.973 17.878 77.390 1.00 55.44 294 VAL A C 1
ATOM 2285 O O . VAL A 1 294 ? -2.646 17.832 76.359 1.00 55.44 294 VAL A O 1
ATOM 2288 N N . ARG A 1 295 ? -0.649 17.717 77.375 1.00 45.56 295 ARG A N 1
ATOM 2289 C CA . ARG A 1 295 ? 0.098 17.334 76.180 1.00 45.56 295 ARG A CA 1
ATOM 2290 C C . ARG A 1 295 ? -0.239 15.884 75.845 1.00 45.56 295 ARG A C 1
ATOM 2292 O O . ARG A 1 295 ? 0.304 14.963 76.446 1.00 45.56 295 ARG A O 1
ATOM 2299 N N . VAL A 1 296 ? -1.147 15.682 74.893 1.00 55.75 296 VAL A N 1
ATOM 2300 C CA . VAL A 1 296 ? -1.500 14.350 74.391 1.00 55.75 296 VAL A CA 1
ATOM 2301 C C . VAL A 1 296 ? -0.277 13.761 73.685 1.00 55.75 296 VAL A C 1
ATOM 2303 O O . VAL A 1 296 ? 0.101 14.177 72.590 1.00 55.75 296 VAL A O 1
ATOM 2306 N N . GLN A 1 297 ? 0.384 12.816 74.348 1.00 52.41 297 GLN A N 1
ATOM 2307 C CA . GLN A 1 297 ? 1.468 12.023 73.782 1.00 52.41 297 GLN A CA 1
ATOM 2308 C C . GLN A 1 297 ? 0.846 10.998 72.817 1.00 52.41 297 GLN A C 1
ATOM 2310 O O . GLN A 1 297 ? -0.082 10.294 73.220 1.00 52.41 297 GLN A O 1
ATOM 2315 N N . PRO A 1 298 ? 1.290 10.895 71.550 1.00 48.56 298 PRO A N 1
ATOM 2316 C CA . PRO A 1 298 ? 0.710 9.937 70.619 1.00 48.56 298 PRO A CA 1
ATOM 2317 C C . PRO A 1 298 ? 1.025 8.516 71.097 1.00 48.56 298 PRO A C 1
ATOM 2319 O O . PRO A 1 298 ? 2.180 8.084 71.116 1.00 48.56 298 PRO A O 1
ATOM 2322 N N . SER A 1 299 ? -0.007 7.786 71.510 1.00 52.09 299 SER A N 1
ATOM 2323 C CA . SER A 1 299 ? 0.088 6.381 71.880 1.00 52.09 299 SER A CA 1
ATOM 2324 C C . SER A 1 299 ? 0.401 5.549 70.634 1.00 52.09 299 SER A C 1
ATOM 2326 O O . SER A 1 299 ? -0.307 5.591 69.628 1.00 52.09 299 SER A O 1
ATOM 2328 N N . ARG A 1 300 ? 1.505 4.793 70.683 1.00 50.56 300 ARG A N 1
ATOM 2329 C CA . ARG A 1 300 ? 1.856 3.831 69.628 1.00 50.56 300 ARG A CA 1
ATOM 2330 C C . ARG A 1 300 ? 0.740 2.780 69.509 1.00 50.56 300 ARG A C 1
ATOM 2332 O O . ARG A 1 300 ? 0.240 2.331 70.543 1.00 50.56 300 ARG A O 1
ATOM 2339 N N . PRO A 1 301 ? 0.364 2.341 68.296 1.00 51.12 301 PRO A N 1
ATOM 2340 C CA . PRO A 1 301 ? -0.615 1.272 68.140 1.00 51.12 301 PRO A CA 1
ATOM 2341 C C . PRO A 1 301 ? -0.096 -0.019 68.793 1.00 51.12 301 PRO A C 1
ATOM 2343 O O . PRO A 1 301 ? 1.009 -0.476 68.499 1.00 51.12 301 PRO A O 1
ATOM 2346 N N . ARG A 1 302 ? -0.893 -0.602 69.700 1.00 53.59 302 ARG A N 1
ATOM 2347 C CA . ARG A 1 302 ? -0.639 -1.925 70.292 1.00 53.59 302 ARG A CA 1
ATOM 2348 C C . ARG A 1 302 ? -0.728 -2.988 69.195 1.00 53.59 302 ARG A C 1
ATOM 2350 O O . ARG A 1 302 ? -1.788 -3.179 68.604 1.00 53.59 302 ARG A O 1
ATOM 2357 N N . TYR A 1 303 ? 0.373 -3.691 68.957 1.00 51.56 303 TYR A N 1
ATOM 2358 C CA . TYR A 1 303 ? 0.414 -4.894 68.130 1.00 51.56 303 TYR A CA 1
ATOM 2359 C C . TYR A 1 303 ? -0.393 -6.011 68.818 1.00 51.56 303 TYR A C 1
ATOM 2361 O O . TYR A 1 303 ? -0.051 -6.408 69.932 1.00 51.56 303 TYR A O 1
ATOM 2369 N N . ARG A 1 304 ? -1.479 -6.484 68.187 1.00 52.94 304 ARG A N 1
ATOM 2370 C CA . ARG A 1 304 ? -2.190 -7.714 68.583 1.00 52.94 304 ARG A CA 1
ATOM 2371 C C . ARG A 1 304 ? -1.493 -8.914 67.926 1.00 52.94 304 ARG A C 1
ATOM 2373 O O . ARG A 1 304 ? -1.455 -8.943 66.696 1.00 52.94 304 ARG A O 1
ATOM 2380 N N . PRO A 1 305 ? -0.946 -9.877 68.683 1.00 51.97 305 PRO A N 1
ATOM 2381 C CA . PRO A 1 305 ? -0.220 -11.015 68.113 1.00 51.97 305 PRO A CA 1
ATOM 2382 C C . PRO A 1 305 ? -1.109 -12.139 67.535 1.00 51.97 305 PRO A C 1
ATOM 2384 O O . PRO A 1 305 ? -0.589 -13.143 67.067 1.00 51.97 305 PRO A O 1
ATOM 2387 N N . ASP A 1 306 ? -2.433 -12.007 67.544 1.00 54.47 306 ASP A N 1
ATOM 2388 C CA . ASP A 1 306 ? -3.360 -13.145 67.494 1.00 54.47 306 ASP A CA 1
ATOM 2389 C C . ASP A 1 306 ? -4.159 -13.318 66.183 1.00 54.47 306 ASP A C 1
ATOM 2391 O O . ASP A 1 306 ? -5.114 -14.088 66.138 1.00 54.47 306 ASP A O 1
ATOM 2395 N N . ILE A 1 307 ? -3.749 -12.699 65.067 1.00 55.03 307 ILE A N 1
ATOM 2396 C CA . ILE A 1 307 ? -4.340 -13.006 63.746 1.00 55.03 307 ILE A CA 1
ATOM 2397 C C . ILE A 1 307 ? -3.245 -13.210 62.694 1.00 55.03 307 ILE A C 1
ATOM 2399 O O . ILE A 1 307 ? -2.981 -12.349 61.858 1.00 55.03 307 ILE A O 1
ATOM 2403 N N . VAL A 1 308 ? -2.614 -14.384 62.719 1.00 49.72 308 VAL A N 1
ATOM 2404 C CA . VAL A 1 308 ? -1.841 -14.912 61.586 1.00 49.72 308 VAL A CA 1
ATOM 2405 C C . VAL A 1 308 ? -2.295 -16.349 61.342 1.00 49.72 308 VAL A C 1
ATOM 2407 O O . VAL A 1 308 ? -2.005 -17.249 62.125 1.00 49.72 308 VAL A O 1
ATOM 2410 N N . ALA A 1 309 ? -3.031 -16.566 60.251 1.00 51.72 309 ALA A N 1
ATOM 2411 C CA . ALA A 1 309 ? -3.284 -17.907 59.736 1.00 51.72 309 ALA A CA 1
ATOM 2412 C C . ALA A 1 309 ? -1.956 -18.522 59.244 1.00 51.72 309 ALA A C 1
ATOM 2414 O O . ALA A 1 309 ? -1.152 -17.809 58.634 1.00 51.72 309 ALA A O 1
ATOM 2415 N N . PRO A 1 310 ? -1.691 -19.820 59.477 1.00 46.00 310 PRO A N 1
ATOM 2416 C CA . PRO A 1 310 ? -0.405 -20.414 59.143 1.00 46.00 310 PRO A CA 1
ATOM 2417 C C . PRO A 1 310 ? -0.235 -20.518 57.622 1.00 46.00 310 PRO A C 1
ATOM 2419 O O . PRO A 1 310 ? -0.965 -21.239 56.941 1.00 46.00 310 PRO A O 1
ATOM 2422 N N . ILE A 1 311 ? 0.769 -19.820 57.088 1.00 45.81 311 ILE A N 1
ATOM 2423 C CA . ILE A 1 311 ? 1.246 -20.018 55.718 1.00 45.81 311 ILE A CA 1
ATOM 2424 C C . ILE A 1 311 ? 1.989 -21.354 55.682 1.00 45.81 311 ILE A C 1
ATOM 2426 O O . ILE A 1 311 ? 3.038 -21.530 56.304 1.00 45.81 311 ILE A O 1
ATOM 2430 N N . LYS A 1 312 ? 1.425 -22.316 54.953 1.00 40.41 312 LYS A N 1
ATOM 2431 C CA . LYS A 1 312 ? 2.016 -23.634 54.736 1.00 40.41 312 LYS A CA 1
ATOM 2432 C C . LYS A 1 312 ? 3.078 -23.539 53.629 1.00 40.41 312 LYS A C 1
ATOM 2434 O O . LYS A 1 312 ? 2.757 -23.259 52.480 1.00 40.41 312 LYS A O 1
ATOM 2439 N N . ASN A 1 313 ? 4.305 -23.886 54.013 1.00 38.03 313 ASN A N 1
ATOM 2440 C CA . ASN A 1 313 ? 5.492 -24.234 53.223 1.00 38.03 313 ASN A CA 1
ATOM 2441 C C . ASN A 1 313 ? 6.460 -23.112 52.748 1.00 38.03 313 ASN A C 1
ATOM 2443 O O . ASN A 1 313 ? 6.079 -22.262 51.944 1.00 38.03 313 ASN A O 1
ATOM 2447 N N . PRO A 1 314 ? 7.747 -23.153 53.174 1.00 49.38 314 PRO A N 1
ATOM 2448 C CA . PRO A 1 314 ? 8.769 -22.154 52.874 1.00 49.38 314 PRO A CA 1
ATOM 2449 C C . PRO A 1 314 ? 9.728 -22.642 51.774 1.00 49.38 314 PRO A C 1
ATOM 2451 O O . PRO A 1 314 ? 10.345 -23.694 51.925 1.00 49.38 314 PRO A O 1
ATOM 2454 N N . LYS A 1 315 ? 9.905 -21.887 50.681 1.00 39.28 315 LYS A N 1
ATOM 2455 C CA . LYS A 1 315 ? 11.133 -21.888 49.852 1.00 39.28 315 LYS A CA 1
ATOM 2456 C C . LYS A 1 315 ? 11.061 -20.801 48.770 1.00 39.28 315 LYS A C 1
ATOM 2458 O O . LYS A 1 315 ? 10.063 -20.694 48.071 1.00 39.28 315 LYS A O 1
ATOM 2463 N N . LYS A 1 316 ? 12.187 -20.088 48.615 1.00 36.16 316 LYS A N 1
ATOM 2464 C CA . LYS A 1 316 ? 12.530 -19.005 47.661 1.00 36.16 316 LYS A CA 1
ATOM 2465 C C . LYS A 1 316 ? 12.065 -17.586 48.015 1.00 36.16 316 LYS A C 1
ATOM 2467 O O . LYS A 1 316 ? 11.107 -17.063 47.463 1.00 36.16 316 LYS A O 1
ATOM 2472 N N . VAL A 1 317 ? 12.875 -16.928 48.845 1.00 39.59 317 VAL A N 1
ATOM 2473 C CA . VAL A 1 317 ? 13.049 -15.468 48.849 1.00 39.59 317 VAL A CA 1
ATOM 2474 C C . VAL A 1 317 ? 14.364 -15.173 48.119 1.00 39.59 317 VAL A C 1
ATOM 2476 O O . VAL A 1 317 ? 15.393 -15.754 48.456 1.00 39.59 317 VAL A O 1
ATOM 2479 N N . VAL A 1 318 ? 14.319 -14.325 47.090 1.00 41.22 318 VAL A N 1
ATOM 2480 C CA . VAL A 1 318 ? 15.503 -13.781 46.401 1.00 41.22 318 VAL A CA 1
ATOM 2481 C C . VAL A 1 318 ? 15.940 -12.520 47.161 1.00 41.22 318 VAL A C 1
ATOM 2483 O O . VAL A 1 318 ? 15.079 -11.675 47.416 1.00 41.22 318 VAL A O 1
ATOM 2486 N N . PRO A 1 319 ? 17.219 -12.364 47.554 1.00 37.50 319 PRO A N 1
ATOM 2487 C CA . PRO A 1 319 ? 17.668 -11.184 48.283 1.00 37.50 319 PRO A CA 1
ATOM 2488 C C . PRO A 1 319 ? 17.799 -9.971 47.352 1.00 37.50 319 PRO A C 1
ATOM 2490 O O . PRO A 1 319 ? 18.384 -10.047 46.272 1.00 37.50 319 PRO A O 1
ATOM 2493 N N . VAL A 1 320 ? 17.256 -8.840 47.801 1.00 34.72 320 VAL A N 1
ATOM 2494 C CA . VAL A 1 320 ? 17.455 -7.510 47.213 1.00 34.72 320 VAL A CA 1
ATOM 2495 C C . VAL A 1 320 ? 18.831 -7.006 47.655 1.00 34.72 320 VAL A C 1
ATOM 2497 O O . VAL A 1 320 ? 19.084 -6.873 48.849 1.00 34.72 320 VAL A O 1
ATOM 2500 N N . MET A 1 321 ? 19.725 -6.761 46.696 1.00 34.00 321 MET A N 1
ATOM 2501 C CA . MET A 1 321 ? 21.113 -6.353 46.929 1.00 34.00 321 MET A CA 1
ATOM 2502 C C . MET A 1 321 ? 21.239 -4.823 46.848 1.00 34.00 321 MET A C 1
ATOM 2504 O O . MET A 1 321 ? 20.878 -4.223 45.836 1.00 34.00 321 MET A O 1
ATOM 2508 N N . ALA A 1 322 ? 21.725 -4.200 47.924 1.00 34.38 322 ALA A N 1
ATOM 2509 C CA . ALA A 1 322 ? 22.138 -2.794 47.975 1.00 34.38 322 ALA A CA 1
ATOM 2510 C C . ALA A 1 322 ? 23.612 -2.648 47.519 1.00 34.38 322 ALA A C 1
ATOM 2512 O O . ALA A 1 322 ? 24.353 -3.632 47.588 1.00 34.38 322 ALA A O 1
ATOM 2513 N N . PRO A 1 323 ? 24.051 -1.468 47.031 1.00 35.94 323 PRO A N 1
ATOM 2514 C CA . PRO A 1 323 ? 25.315 -1.320 46.312 1.00 35.94 323 PRO A CA 1
ATOM 2515 C C . PRO A 1 323 ? 26.515 -1.231 47.264 1.00 35.94 323 PRO A C 1
ATOM 2517 O O . PRO A 1 323 ? 26.466 -0.525 48.270 1.00 35.94 323 PRO A O 1
ATOM 2520 N N . THR A 1 324 ? 27.608 -1.911 46.920 1.00 31.09 324 THR A N 1
ATOM 2521 C CA . THR A 1 324 ? 28.897 -1.859 47.629 1.00 31.09 324 THR A CA 1
ATOM 2522 C C . THR A 1 324 ? 29.979 -1.145 46.801 1.00 31.09 324 THR A C 1
ATOM 2524 O O . THR A 1 324 ? 29.883 -1.098 45.572 1.00 31.09 324 THR A O 1
ATOM 2527 N N . PRO A 1 325 ? 30.982 -0.533 47.464 1.00 32.16 325 PRO A N 1
ATOM 2528 C CA . PRO A 1 325 ? 31.937 0.387 46.851 1.00 32.16 325 PRO A CA 1
ATOM 2529 C C . PRO A 1 325 ? 33.073 -0.336 46.112 1.00 32.16 325 PRO A C 1
ATOM 2531 O O . PRO A 1 325 ? 33.413 -1.478 46.413 1.00 32.16 325 PRO A O 1
ATOM 2534 N N . ILE A 1 326 ? 33.667 0.363 45.144 1.00 31.09 326 ILE A N 1
ATOM 2535 C CA . ILE A 1 326 ? 34.743 -0.125 44.275 1.00 31.09 326 ILE A CA 1
ATOM 2536 C C . ILE A 1 326 ? 36.090 0.167 44.950 1.00 31.09 326 ILE A C 1
ATOM 2538 O O . ILE A 1 326 ? 36.452 1.333 45.105 1.00 31.09 326 ILE A O 1
ATOM 2542 N N . THR A 1 327 ? 36.840 -0.883 45.293 1.00 28.08 327 THR A N 1
ATOM 2543 C CA . THR A 1 327 ? 38.253 -0.802 45.698 1.00 28.08 327 THR A CA 1
ATOM 2544 C C . THR A 1 327 ? 39.107 -1.613 44.727 1.00 28.08 327 THR A C 1
ATOM 2546 O O . THR A 1 327 ? 38.771 -2.734 44.354 1.00 28.08 327 THR A O 1
ATOM 2549 N N . VAL A 1 328 ? 40.195 -0.981 44.296 1.00 38.59 328 VAL A N 1
ATOM 2550 C CA . VAL A 1 328 ? 41.209 -1.427 43.337 1.00 38.59 328 VAL A CA 1
ATOM 2551 C C . VAL A 1 328 ? 42.214 -2.357 44.018 1.00 38.59 328 VAL A C 1
ATOM 2553 O O . VAL A 1 328 ? 42.751 -1.968 45.049 1.00 38.59 328 VAL A O 1
ATOM 2556 N N . GLU A 1 329 ? 42.586 -3.483 43.396 1.00 28.05 329 GLU A N 1
ATOM 2557 C CA . GLU A 1 329 ? 43.930 -4.056 43.583 1.00 28.05 329 GLU A CA 1
ATOM 2558 C C . GLU A 1 329 ? 44.431 -4.847 42.357 1.00 28.05 329 GLU A C 1
ATOM 2560 O O . GLU A 1 329 ? 43.661 -5.328 41.529 1.00 28.05 329 GLU A O 1
ATOM 2565 N N . LYS A 1 330 ? 45.759 -4.852 42.217 1.00 28.84 330 LYS A N 1
ATOM 2566 C CA . LYS A 1 330 ? 46.608 -5.093 41.045 1.00 28.84 330 LYS A CA 1
ATOM 2567 C C . LYS A 1 330 ? 47.034 -6.564 40.856 1.00 28.84 330 LYS A C 1
ATOM 2569 O O . LYS A 1 330 ? 47.073 -7.333 41.801 1.00 28.84 330 LYS A O 1
ATOM 2574 N N . HIS A 1 331 ? 47.559 -6.809 39.645 1.00 28.31 331 HIS A N 1
ATOM 2575 C CA . HIS A 1 331 ? 48.563 -7.817 39.228 1.00 28.31 331 HIS A CA 1
ATOM 2576 C C . HIS A 1 331 ? 48.077 -9.225 38.836 1.00 28.31 331 HIS A C 1
ATOM 2578 O O . HIS A 1 331 ? 47.744 -10.038 39.682 1.00 28.31 331 HIS A O 1
ATOM 2584 N N . ALA A 1 332 ? 48.168 -9.571 37.541 1.00 28.75 332 ALA A N 1
ATOM 2585 C CA . ALA A 1 332 ? 49.353 -10.187 36.913 1.00 28.75 332 ALA A CA 1
ATOM 2586 C C . ALA A 1 332 ? 49.088 -10.516 35.418 1.00 28.75 332 ALA A C 1
ATOM 2588 O O . ALA A 1 332 ? 48.050 -11.067 35.066 1.00 28.75 332 ALA A O 1
ATOM 2589 N N . LEU A 1 333 ? 50.035 -10.160 34.542 1.00 33.66 333 LEU A N 1
ATOM 2590 C CA . LEU A 1 333 ? 50.174 -10.614 33.140 1.00 33.66 333 LEU A CA 1
ATOM 2591 C C . LEU A 1 333 ? 50.879 -11.992 33.123 1.00 33.66 333 LEU A C 1
ATOM 2593 O O . LEU A 1 333 ? 51.665 -12.230 34.043 1.00 33.66 333 LEU A O 1
ATOM 2597 N N . PRO A 1 334 ? 50.679 -12.881 32.116 1.00 38.66 334 PRO A N 1
ATOM 2598 C CA . PRO A 1 334 ? 51.442 -12.762 30.860 1.00 38.66 334 PRO A CA 1
ATOM 2599 C C . PRO A 1 334 ? 50.771 -13.243 29.547 1.00 38.66 334 PRO A C 1
ATOM 2601 O O . PRO A 1 334 ? 50.079 -14.250 29.493 1.00 38.66 334 PRO A O 1
ATOM 2604 N N . GLN A 1 335 ? 51.146 -12.530 28.473 1.00 32.66 335 GLN A N 1
ATOM 2605 C CA . GLN A 1 335 ? 51.495 -12.999 27.117 1.00 32.66 335 GLN A CA 1
ATOM 2606 C C . GLN A 1 335 ? 50.454 -13.738 26.254 1.00 32.66 335 GLN A C 1
ATOM 2608 O O . GLN A 1 335 ? 50.232 -14.927 26.420 1.00 32.66 335 GLN A O 1
ATOM 2613 N N . LEU A 1 336 ? 50.026 -13.075 25.171 1.00 35.94 336 LEU A N 1
ATOM 2614 C CA . LEU A 1 336 ? 50.040 -13.657 23.820 1.00 35.94 336 LEU A CA 1
ATOM 2615 C C . LEU A 1 336 ? 50.367 -12.553 22.804 1.00 35.94 336 LEU A C 1
ATOM 2617 O O . LEU A 1 336 ? 49.523 -11.822 22.291 1.00 35.94 336 LEU A O 1
ATOM 2621 N N . SER A 1 337 ? 51.665 -12.424 22.574 1.00 39.41 337 SER A N 1
ATOM 2622 C CA . SER A 1 337 ? 52.332 -11.609 21.576 1.00 39.41 337 SER A CA 1
ATOM 2623 C C . SER A 1 337 ? 52.444 -12.405 20.276 1.00 39.41 337 SER A C 1
ATOM 2625 O O . SER A 1 337 ? 53.467 -13.037 20.059 1.00 39.41 337 SER A O 1
ATOM 2627 N N . GLN A 1 338 ? 51.428 -12.408 19.399 1.00 44.25 338 GLN A N 1
ATOM 2628 C CA . GLN A 1 338 ? 51.623 -12.925 18.028 1.00 44.25 338 GLN A CA 1
ATOM 2629 C C . GLN A 1 338 ? 50.511 -12.603 17.010 1.00 44.25 338 GLN A C 1
ATOM 2631 O O . GLN A 1 338 ? 50.039 -13.495 16.320 1.00 44.25 338 GLN A O 1
ATOM 2636 N N . THR A 1 339 ? 50.079 -11.344 16.844 1.00 39.38 339 THR A N 1
ATOM 2637 C CA . THR A 1 339 ? 49.367 -10.945 15.593 1.00 39.38 339 THR A CA 1
ATOM 2638 C C . THR A 1 339 ? 49.336 -9.433 15.320 1.00 39.38 339 THR A C 1
ATOM 2640 O O . THR A 1 339 ? 48.327 -8.867 14.917 1.00 39.38 339 THR A O 1
ATOM 2643 N N . ARG A 1 340 ? 50.458 -8.732 15.517 1.00 34.94 340 ARG A N 1
ATOM 2644 C CA . ARG A 1 340 ? 50.665 -7.377 14.968 1.00 34.94 340 ARG A CA 1
ATOM 2645 C C . ARG A 1 340 ? 52.106 -7.235 14.497 1.00 34.94 340 ARG A C 1
ATOM 2647 O O . ARG A 1 340 ? 52.933 -6.624 15.159 1.00 34.94 340 ARG A O 1
ATOM 2654 N N . LYS A 1 341 ? 52.433 -7.878 13.378 1.00 35.44 341 LYS A N 1
ATOM 2655 C CA . LYS A 1 341 ? 53.699 -7.628 12.671 1.00 35.44 341 LYS A CA 1
ATOM 2656 C C . LYS A 1 341 ? 53.583 -7.809 11.155 1.00 35.44 341 LYS A C 1
ATOM 2658 O O . LYS A 1 341 ? 54.540 -8.201 10.503 1.00 35.44 341 LYS A O 1
ATOM 2663 N N . SER A 1 342 ? 52.406 -7.525 10.601 1.00 41.06 342 SER A N 1
ATOM 2664 C CA . SER A 1 342 ? 52.119 -7.678 9.168 1.00 41.06 342 SER A CA 1
ATOM 2665 C C . SER A 1 342 ? 51.347 -6.505 8.547 1.00 41.06 342 SER A C 1
ATOM 2667 O O . SER A 1 342 ? 50.867 -6.634 7.429 1.00 41.06 342 SER A O 1
ATOM 2669 N N . MET A 1 343 ? 51.255 -5.343 9.209 1.00 38.59 343 MET A N 1
ATOM 2670 C CA . MET A 1 343 ? 50.613 -4.149 8.620 1.00 38.59 343 MET A CA 1
ATOM 2671 C C . MET A 1 343 ? 51.411 -2.841 8.763 1.00 38.59 343 MET A C 1
ATOM 2673 O O . MET A 1 343 ? 50.864 -1.787 8.477 1.00 38.59 343 MET A O 1
ATOM 2677 N N . ASP A 1 344 ? 52.703 -2.902 9.111 1.00 34.38 344 ASP A N 1
ATOM 2678 C CA . ASP A 1 344 ? 53.611 -1.733 9.068 1.00 34.38 344 ASP A CA 1
ATOM 2679 C C . ASP A 1 344 ? 54.687 -1.841 7.966 1.00 34.38 344 ASP A C 1
ATOM 2681 O O . ASP A 1 344 ? 55.597 -1.024 7.881 1.00 34.38 344 ASP A O 1
ATOM 2685 N N . ILE A 1 345 ? 54.563 -2.820 7.063 1.00 42.81 345 ILE A N 1
ATOM 2686 C CA . ILE A 1 345 ? 55.391 -2.941 5.851 1.00 42.81 345 ILE A CA 1
ATOM 2687 C C . ILE A 1 345 ? 54.467 -2.900 4.630 1.00 42.81 345 ILE A C 1
ATOM 2689 O O . ILE A 1 345 ? 54.360 -3.860 3.881 1.00 42.81 345 ILE A O 1
ATOM 2693 N N . MET A 1 346 ? 53.708 -1.816 4.468 1.00 33.94 346 MET A N 1
ATOM 2694 C CA . MET A 1 346 ? 53.093 -1.481 3.171 1.00 33.94 346 MET A CA 1
ATOM 2695 C C . MET A 1 346 ? 52.663 -0.010 3.048 1.00 33.94 346 MET A C 1
ATOM 2697 O O . MET A 1 346 ? 51.845 0.329 2.203 1.00 33.94 346 MET A O 1
ATOM 2701 N N . ILE A 1 347 ? 53.220 0.886 3.870 1.00 35.91 347 ILE A N 1
ATOM 2702 C CA . ILE A 1 347 ? 53.041 2.343 3.739 1.00 35.91 347 ILE A CA 1
ATOM 2703 C C . ILE A 1 347 ? 54.422 3.007 3.844 1.00 35.91 347 ILE A C 1
ATOM 2705 O O . ILE A 1 347 ? 54.687 3.799 4.737 1.00 35.91 347 ILE A O 1
ATOM 2709 N N . ALA A 1 348 ? 55.359 2.599 2.984 1.00 35.06 348 ALA A N 1
ATOM 2710 C CA . ALA A 1 348 ? 56.695 3.199 2.901 1.00 35.06 348 ALA A CA 1
ATOM 2711 C C . ALA A 1 348 ? 57.411 2.834 1.585 1.00 35.06 348 ALA A C 1
ATOM 2713 O O . ALA A 1 348 ? 58.523 2.322 1.615 1.00 35.06 348 ALA A O 1
ATOM 2714 N N . ALA A 1 349 ? 56.782 3.043 0.423 1.00 37.88 349 ALA A N 1
ATOM 2715 C CA . ALA A 1 349 ? 57.485 3.067 -0.868 1.00 37.88 349 ALA A CA 1
ATOM 2716 C C . ALA A 1 349 ? 56.563 3.601 -1.974 1.00 37.88 349 ALA A C 1
ATOM 2718 O O . ALA A 1 349 ? 55.742 2.846 -2.479 1.00 37.88 349 ALA A O 1
ATOM 2719 N N . ALA A 1 350 ? 56.690 4.890 -2.315 1.00 34.00 350 ALA A N 1
ATOM 2720 C CA . ALA A 1 350 ? 56.519 5.460 -3.667 1.00 34.00 350 ALA A CA 1
ATOM 2721 C C . ALA A 1 350 ? 56.221 6.970 -3.596 1.00 34.00 350 ALA A C 1
ATOM 2723 O O . ALA A 1 350 ? 55.127 7.422 -3.918 1.00 34.00 350 ALA A O 1
ATOM 2724 N N . VAL A 1 351 ? 57.213 7.766 -3.194 1.00 36.06 351 VAL A N 1
ATOM 2725 C CA . VAL A 1 351 ? 57.271 9.190 -3.556 1.00 36.06 351 VAL A CA 1
ATOM 2726 C C . VAL A 1 351 ? 58.719 9.503 -3.922 1.00 36.06 351 VAL A C 1
ATOM 2728 O O . VAL A 1 351 ? 59.550 9.606 -3.021 1.00 36.06 351 VAL A O 1
ATOM 2731 N N . PRO A 1 352 ? 59.066 9.652 -5.210 1.00 37.78 352 PRO A N 1
ATOM 2732 C CA . PRO A 1 352 ? 60.246 10.396 -5.587 1.00 37.78 352 PRO A CA 1
ATOM 2733 C C . PRO A 1 352 ? 59.858 11.860 -5.816 1.00 37.78 352 PRO A C 1
ATOM 2735 O O . PRO A 1 352 ? 59.068 12.208 -6.693 1.00 37.78 352 PRO A O 1
ATOM 2738 N N . SER A 1 353 ? 60.441 12.710 -4.981 1.00 35.03 353 SER A N 1
ATOM 2739 C CA . SER A 1 353 ? 60.527 14.156 -5.130 1.00 35.03 353 SER A CA 1
ATOM 2740 C C . SER A 1 353 ? 61.277 14.525 -6.414 1.00 35.03 353 SER A C 1
ATOM 2742 O O . SER A 1 353 ? 62.354 13.992 -6.673 1.00 35.03 353 SER A O 1
ATOM 2744 N N . GLY A 1 354 ? 60.758 15.484 -7.182 1.00 31.55 354 GLY A N 1
ATOM 2745 C CA . GLY A 1 354 ? 61.466 16.031 -8.340 1.00 31.55 354 GLY A CA 1
ATOM 2746 C C . GLY A 1 354 ? 60.645 17.036 -9.141 1.00 31.55 354 GLY A C 1
ATOM 2747 O O . GLY A 1 354 ? 60.220 16.731 -10.246 1.00 31.55 354 GLY A O 1
ATOM 2748 N N . VAL A 1 355 ? 60.430 18.243 -8.606 1.00 32.78 355 VAL A N 1
ATOM 2749 C CA . VAL A 1 355 ? 59.950 19.390 -9.398 1.00 32.78 355 VAL A CA 1
ATOM 2750 C C . VAL A 1 355 ? 60.903 20.561 -9.179 1.00 32.78 355 VAL A C 1
ATOM 2752 O O . VAL A 1 355 ? 60.876 21.227 -8.144 1.00 32.78 355 VAL A O 1
ATOM 2755 N N . GLN A 1 356 ? 61.765 20.788 -10.173 1.00 33.12 356 GLN A N 1
ATOM 2756 C CA . GLN A 1 356 ? 62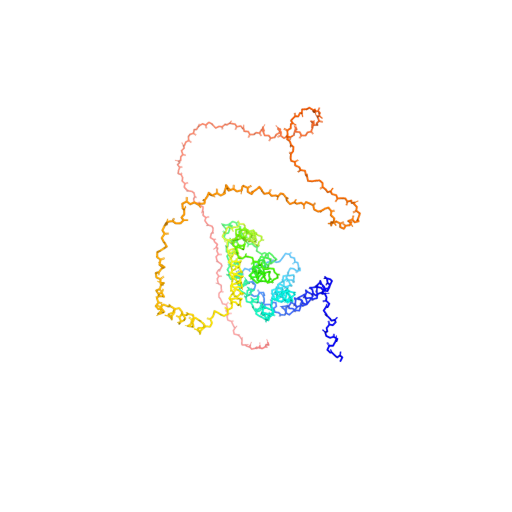.425 22.070 -10.384 1.00 33.12 356 GLN A CA 1
ATOM 2757 C C . GLN A 1 356 ? 61.456 23.053 -11.054 1.00 33.12 356 GLN A C 1
ATOM 2759 O O . GLN A 1 356 ? 60.606 22.684 -11.860 1.00 33.12 356 GLN A O 1
ATOM 2764 N N . ARG A 1 357 ? 61.624 24.322 -10.683 1.00 31.41 357 ARG A N 1
ATOM 2765 C CA . ARG A 1 357 ? 60.964 25.511 -11.228 1.00 31.41 357 ARG A CA 1
ATOM 2766 C C . ARG A 1 357 ? 61.278 25.685 -12.718 1.00 31.41 357 ARG A C 1
ATOM 2768 O O . ARG A 1 357 ? 62.426 25.502 -13.107 1.00 31.41 357 ARG A O 1
ATOM 2775 N N . GLY A 1 358 ? 60.331 26.226 -13.486 1.00 28.66 358 GLY A N 1
ATOM 2776 C CA . GLY A 1 358 ? 60.681 27.021 -14.667 1.00 28.66 358 GLY A CA 1
ATOM 2777 C C . GLY A 1 358 ? 59.653 27.061 -15.798 1.00 28.66 358 GLY A C 1
ATOM 2778 O O . GLY A 1 358 ? 59.333 26.037 -16.380 1.00 28.66 358 GLY A O 1
ATOM 2779 N N . ALA A 1 359 ? 59.272 28.291 -16.154 1.00 31.39 359 ALA A N 1
ATOM 2780 C CA . ALA A 1 359 ? 58.867 28.758 -17.485 1.00 31.39 359 ALA A CA 1
ATOM 2781 C C . ALA A 1 359 ? 57.439 28.474 -18.012 1.00 31.39 359 ALA A C 1
ATOM 2783 O O . ALA A 1 359 ? 57.104 27.418 -18.536 1.00 31.39 359 ALA A O 1
ATOM 2784 N N . ILE A 1 360 ? 56.642 29.547 -17.989 1.00 36.00 360 ILE A N 1
ATOM 2785 C CA . ILE A 1 360 ? 55.572 29.869 -18.949 1.00 36.00 360 ILE A CA 1
ATOM 2786 C C . ILE A 1 360 ? 56.240 30.167 -20.316 1.00 36.00 360 ILE A C 1
ATOM 2788 O O . ILE A 1 360 ? 57.273 30.840 -20.321 1.00 36.00 360 ILE A O 1
ATOM 2792 N N . PRO A 1 361 ? 55.698 29.693 -21.462 1.00 39.38 361 PRO A N 1
ATOM 2793 C CA . PRO A 1 361 ? 54.866 30.567 -22.301 1.00 39.38 361 PRO A CA 1
ATOM 2794 C C . PRO A 1 361 ? 53.636 29.887 -22.930 1.00 39.38 361 PRO A C 1
ATOM 2796 O O . PRO A 1 361 ? 53.696 28.799 -23.494 1.00 39.38 361 PRO A O 1
ATOM 2799 N N . ARG A 1 362 ? 52.509 30.611 -22.904 1.00 32.75 362 ARG A N 1
ATOM 2800 C CA . ARG A 1 362 ? 51.367 30.430 -23.813 1.00 32.75 362 ARG A CA 1
ATOM 2801 C C . ARG A 1 362 ? 51.640 31.217 -25.095 1.00 32.75 362 ARG A C 1
ATOM 2803 O O . ARG A 1 362 ? 51.789 32.429 -25.004 1.00 32.75 362 ARG A O 1
ATOM 2810 N N . THR A 1 363 ? 51.585 30.580 -26.264 1.00 33.03 363 THR A N 1
ATOM 2811 C CA . THR A 1 363 ? 51.256 31.245 -27.540 1.00 33.03 363 THR A CA 1
ATOM 2812 C C . THR A 1 363 ? 50.611 30.266 -28.538 1.00 33.03 363 THR A C 1
ATOM 2814 O O . THR A 1 363 ? 51.210 29.293 -28.970 1.00 33.03 363 THR A O 1
ATOM 2817 N N . SER A 1 364 ? 49.353 30.573 -28.880 1.00 31.19 364 SER A N 1
ATOM 2818 C CA . SER A 1 364 ? 48.720 30.513 -30.214 1.00 31.19 364 SER A CA 1
ATOM 2819 C C . SER A 1 364 ? 48.819 29.259 -31.113 1.00 31.19 364 SER A C 1
ATOM 2821 O O . SER A 1 364 ? 49.821 29.068 -31.793 1.00 31.19 364 SER A O 1
ATOM 2823 N N . ARG A 1 365 ? 47.689 28.555 -31.317 1.00 32.34 365 ARG A N 1
ATOM 2824 C CA . ARG A 1 365 ? 46.841 28.558 -32.548 1.00 32.34 365 ARG A CA 1
ATOM 2825 C C . ARG A 1 365 ? 45.854 27.364 -32.562 1.00 32.34 365 ARG A C 1
ATOM 2827 O O . ARG A 1 365 ? 46.195 26.306 -32.045 1.00 32.34 365 ARG A O 1
ATOM 2834 N N . PRO A 1 366 ? 44.648 27.509 -33.152 1.00 36.25 366 PRO A N 1
ATOM 2835 C CA . PRO A 1 366 ? 43.658 26.437 -33.243 1.00 36.25 366 PRO A CA 1
ATOM 2836 C C . PRO A 1 366 ? 43.863 25.592 -34.511 1.00 36.25 366 PRO A C 1
ATOM 2838 O O . PRO A 1 366 ? 44.078 26.136 -35.594 1.00 36.25 366 PRO A O 1
ATOM 2841 N N . VAL A 1 367 ? 43.754 24.267 -34.391 1.00 35.38 367 VAL A N 1
ATOM 2842 C CA . VAL A 1 367 ? 43.729 23.337 -35.531 1.00 35.38 367 VAL A CA 1
ATOM 2843 C C . VAL A 1 367 ? 42.295 22.862 -35.749 1.00 35.38 367 VAL A C 1
ATOM 2845 O O . VAL A 1 367 ? 41.666 22.285 -34.866 1.00 35.38 367 VAL A O 1
ATOM 2848 N N . GLN A 1 368 ? 41.786 23.163 -36.943 1.00 33.25 368 GLN A N 1
ATOM 2849 C CA . GLN A 1 368 ? 40.518 22.700 -37.496 1.00 33.25 368 GLN A CA 1
ATOM 2850 C C . GLN A 1 368 ? 40.522 21.173 -37.633 1.00 33.25 368 GLN A C 1
ATOM 2852 O O . GLN A 1 368 ? 41.393 20.626 -38.307 1.00 33.25 368 GLN A O 1
ATOM 2857 N N . HIS A 1 369 ? 39.501 20.498 -37.104 1.00 35.25 369 HIS A N 1
ATOM 2858 C CA . HIS A 1 369 ? 39.163 19.142 -37.531 1.00 35.25 369 HIS A CA 1
ATOM 2859 C C . HIS A 1 369 ? 37.828 19.145 -38.276 1.00 35.25 369 HIS A C 1
ATOM 2861 O O . HIS A 1 369 ? 36.788 19.538 -37.753 1.00 35.25 369 HIS A O 1
ATOM 2867 N N . ARG A 1 370 ? 37.925 18.749 -39.548 1.00 32.66 370 ARG A N 1
ATOM 2868 C CA . ARG A 1 370 ? 36.850 18.597 -40.525 1.00 32.66 370 ARG A CA 1
ATOM 2869 C C . ARG A 1 370 ? 35.887 17.482 -40.113 1.00 32.66 370 ARG A C 1
ATOM 2871 O O . ARG A 1 370 ? 36.307 16.359 -39.853 1.00 32.66 370 ARG A O 1
ATOM 2878 N N . THR A 1 371 ? 34.603 17.801 -40.157 1.00 34.75 371 THR A N 1
ATOM 2879 C CA . THR A 1 371 ? 33.462 16.882 -40.165 1.00 34.75 371 THR A CA 1
ATOM 2880 C C . THR A 1 371 ? 33.423 16.096 -41.484 1.00 34.75 371 THR A C 1
ATOM 2882 O O . THR A 1 371 ? 33.556 16.719 -42.541 1.00 34.75 371 THR A O 1
ATOM 2885 N N . PRO A 1 372 ? 33.199 14.770 -41.491 1.00 38.81 372 PRO A N 1
ATOM 2886 C CA . PRO A 1 372 ? 32.824 14.063 -42.707 1.00 38.81 372 PRO A CA 1
ATOM 2887 C C . PRO A 1 372 ? 31.303 14.125 -42.919 1.00 38.81 372 PRO A C 1
ATOM 2889 O O . PRO A 1 372 ? 30.506 13.831 -42.030 1.00 38.81 372 PRO A O 1
ATOM 2892 N N . VAL A 1 373 ? 30.928 14.544 -44.126 1.00 33.50 373 VAL A N 1
ATOM 2893 C CA . VAL A 1 373 ? 29.564 14.644 -44.657 1.00 33.50 373 VAL A CA 1
ATOM 2894 C C . VAL A 1 373 ? 29.015 13.238 -44.920 1.00 33.50 373 VAL A C 1
ATOM 2896 O O . VAL A 1 373 ? 29.607 12.475 -45.679 1.00 33.50 373 VAL A O 1
ATOM 2899 N N . LEU A 1 374 ? 27.875 12.902 -44.311 1.00 36.19 374 LEU A N 1
ATOM 2900 C CA . LEU A 1 374 ? 27.095 11.701 -44.621 1.00 36.19 374 LEU A CA 1
ATOM 2901 C C . LEU A 1 374 ? 26.176 11.989 -45.816 1.00 36.19 374 LEU A C 1
ATOM 2903 O O . LEU A 1 374 ? 25.341 12.893 -45.786 1.00 36.19 374 LEU A O 1
ATOM 2907 N N . GLN A 1 375 ? 26.383 11.224 -46.882 1.00 33.59 375 GLN A N 1
ATOM 2908 C CA . GLN A 1 375 ? 25.743 11.362 -48.182 1.00 33.59 375 GLN A CA 1
ATOM 2909 C C . GLN A 1 375 ? 24.376 10.662 -48.197 1.00 33.59 375 GLN A C 1
ATOM 2911 O O . GLN A 1 375 ? 24.263 9.473 -47.910 1.00 33.59 375 GLN A O 1
ATOM 2916 N N . VAL A 1 376 ? 23.336 11.422 -48.538 1.00 39.50 376 VAL A N 1
ATOM 2917 C CA . VAL A 1 376 ? 21.954 10.965 -48.753 1.00 39.50 376 VAL A CA 1
ATOM 2918 C C . VAL A 1 376 ? 21.855 10.266 -50.118 1.00 39.50 376 VAL A C 1
ATOM 2920 O O . VAL A 1 376 ? 22.296 10.861 -51.106 1.00 39.50 376 VAL A O 1
ATOM 2923 N N . PRO A 1 377 ? 21.251 9.068 -50.250 1.00 38.91 377 PRO A N 1
ATOM 2924 C CA . PRO A 1 377 ? 20.949 8.517 -51.560 1.00 38.91 377 PRO A CA 1
ATOM 2925 C C . PRO A 1 377 ? 19.648 9.104 -52.117 1.00 38.91 377 PRO A C 1
ATOM 2927 O O . PRO A 1 377 ? 18.612 9.170 -51.454 1.00 38.91 377 PRO A O 1
ATOM 2930 N N . GLN A 1 378 ? 19.747 9.549 -53.367 1.00 37.28 378 GLN A N 1
ATOM 2931 C CA . GLN A 1 378 ? 18.688 10.145 -54.164 1.00 37.28 378 GLN A CA 1
ATOM 2932 C C . GLN A 1 378 ? 17.617 9.134 -54.587 1.00 37.28 378 GLN A C 1
ATOM 2934 O O . GLN A 1 378 ? 17.871 7.996 -54.972 1.00 37.28 378 GLN A O 1
ATOM 2939 N N . ARG A 1 379 ? 16.406 9.671 -54.557 1.00 32.56 379 ARG A N 1
ATOM 2940 C CA . ARG A 1 379 ? 15.124 9.215 -55.078 1.00 32.56 379 ARG A CA 1
ATOM 2941 C C . ARG A 1 379 ? 15.209 8.870 -56.575 1.00 32.56 379 ARG A C 1
ATOM 2943 O O . ARG A 1 379 ? 15.543 9.741 -57.372 1.00 32.56 379 ARG A O 1
ATOM 2950 N N . GLN A 1 380 ? 14.791 7.668 -56.974 1.00 37.66 380 GLN A N 1
ATOM 2951 C CA . GLN A 1 380 ? 14.344 7.408 -58.349 1.00 37.66 380 GLN A CA 1
ATOM 2952 C C . GLN A 1 380 ? 12.819 7.250 -58.382 1.00 37.66 380 GLN A C 1
ATOM 2954 O O . GLN A 1 380 ? 12.228 6.518 -57.591 1.00 37.66 380 GLN A O 1
ATOM 2959 N N . ARG A 1 381 ? 12.191 8.021 -59.276 1.00 33.81 381 ARG A N 1
ATOM 2960 C CA . ARG A 1 381 ? 10.781 7.951 -59.678 1.00 33.81 381 ARG A CA 1
ATOM 2961 C C . ARG A 1 381 ? 10.688 7.224 -61.019 1.00 33.81 381 ARG A C 1
ATOM 2963 O O . ARG A 1 381 ? 11.522 7.459 -61.885 1.00 33.81 381 ARG A O 1
ATOM 2970 N N . GLY A 1 382 ? 9.574 6.518 -61.200 1.00 31.11 382 GLY A N 1
ATOM 2971 C CA . GLY A 1 382 ? 9.062 5.993 -62.471 1.00 31.11 382 GLY A CA 1
ATOM 2972 C C . GLY A 1 382 ? 8.835 4.480 -62.367 1.00 31.11 382 GLY A C 1
ATOM 2973 O O . GLY A 1 382 ? 9.694 3.803 -61.831 1.00 31.11 382 GLY A O 1
ATOM 2974 N N . VAL A 1 383 ? 7.736 3.854 -62.794 1.00 34.12 383 VAL A N 1
ATOM 2975 C CA . VAL A 1 383 ? 6.671 4.198 -63.750 1.00 34.12 383 VAL A CA 1
ATOM 2976 C C . VAL A 1 383 ? 5.521 3.170 -63.550 1.00 34.12 383 VAL A C 1
ATOM 2978 O O . VAL A 1 383 ? 5.786 1.980 -63.480 1.00 34.12 383 VAL A O 1
ATOM 2981 N N . ILE A 1 384 ? 4.279 3.662 -63.425 1.00 35.81 384 ILE A N 1
ATOM 2982 C CA . ILE A 1 384 ? 2.970 3.180 -63.952 1.00 35.81 384 ILE A CA 1
ATOM 2983 C C . ILE A 1 384 ? 2.591 1.668 -63.939 1.00 35.81 384 ILE A C 1
ATOM 2985 O O . ILE A 1 384 ? 3.147 0.870 -64.684 1.00 35.81 384 ILE A O 1
ATOM 2989 N N . SER A 1 385 ? 1.506 1.330 -63.218 1.00 37.41 385 SER A N 1
ATOM 2990 C CA . SER A 1 385 ? 0.303 0.535 -63.628 1.00 37.41 385 SER A CA 1
ATOM 2991 C C . SER A 1 385 ? -0.518 0.217 -62.355 1.00 37.41 385 SER A C 1
ATOM 2993 O O . SER A 1 385 ? 0.010 -0.341 -61.404 1.00 37.41 385 SER A O 1
ATOM 2995 N N . SER A 1 386 ? -1.670 0.852 -62.096 1.00 37.25 386 SER A N 1
ATOM 2996 C CA . SER A 1 386 ? -3.037 0.415 -62.455 1.00 37.25 386 SER A CA 1
ATOM 2997 C C . SER A 1 386 ? -3.241 -1.102 -62.384 1.00 37.25 386 SER A C 1
ATOM 2999 O O . SER A 1 386 ? -2.739 -1.771 -63.272 1.00 37.25 386 SER A O 1
ATOM 3001 N N . VAL A 1 387 ? -3.967 -1.594 -61.364 1.00 43.94 387 VAL A N 1
ATOM 3002 C CA . VAL A 1 387 ? -5.059 -2.598 -61.435 1.00 43.94 387 VAL A CA 1
ATOM 3003 C C . VAL A 1 387 ? -5.831 -2.592 -60.094 1.00 43.94 387 VAL A C 1
ATOM 3005 O O . VAL A 1 387 ? -5.236 -2.552 -59.018 1.00 43.94 387 VAL A O 1
ATOM 3008 N N . ASP A 1 388 ? -7.159 -2.596 -60.209 1.00 41.81 388 ASP A N 1
ATOM 3009 C CA . ASP A 1 388 ? -8.203 -2.696 -59.182 1.00 41.81 388 ASP A CA 1
ATOM 3010 C C . ASP A 1 388 ? -8.261 -4.042 -58.417 1.00 41.81 388 ASP A C 1
ATOM 3012 O O . ASP A 1 388 ? -7.781 -5.066 -58.894 1.00 41.81 388 ASP A O 1
ATOM 3016 N N . GLY A 1 389 ? -8.978 -4.063 -57.281 1.00 35.50 389 GLY A N 1
ATOM 3017 C CA . GLY A 1 389 ? -9.534 -5.279 -56.644 1.00 35.50 389 GLY A CA 1
ATOM 3018 C C . GLY A 1 389 ? -9.180 -5.393 -55.155 1.00 35.50 389 GLY A C 1
ATOM 3019 O O . GLY A 1 389 ? -8.039 -5.654 -54.805 1.00 35.50 389 GLY A O 1
ATOM 3020 N N . ILE A 1 390 ? -10.050 -5.029 -54.204 1.00 42.06 390 ILE A N 1
ATOM 3021 C CA . ILE A 1 390 ? -11.193 -5.803 -53.665 1.00 42.06 390 ILE A CA 1
ATOM 3022 C C . ILE A 1 390 ? -10.821 -7.237 -53.242 1.00 42.06 390 ILE A C 1
ATOM 3024 O O . ILE A 1 390 ? -10.694 -8.113 -54.091 1.00 42.06 390 ILE A O 1
ATOM 3028 N N . SER A 1 391 ? -10.748 -7.463 -51.921 1.00 35.91 391 SER A N 1
ATOM 3029 C CA . SER A 1 391 ? -11.214 -8.638 -51.135 1.00 35.91 391 SER A CA 1
ATOM 3030 C C . SER A 1 391 ? -10.719 -8.428 -49.692 1.00 35.91 391 SER A C 1
ATOM 3032 O O . SER A 1 391 ? -9.522 -8.304 -49.472 1.00 35.91 391 SER A O 1
ATOM 3034 N N . VAL A 1 392 ? -11.562 -8.088 -48.710 1.00 41.06 392 VAL A N 1
ATOM 3035 C CA . VAL A 1 392 ? -12.365 -9.018 -47.888 1.00 41.06 392 VAL A CA 1
ATOM 3036 C C . VAL A 1 392 ? -11.584 -10.287 -47.540 1.00 41.06 392 VAL A C 1
ATOM 3038 O O . VAL A 1 392 ? -11.464 -11.170 -48.383 1.00 41.06 392 VAL A O 1
ATOM 3041 N N . ILE A 1 393 ? -11.051 -10.350 -46.316 1.00 43.81 393 ILE A N 1
ATOM 3042 C CA . ILE A 1 393 ? -11.483 -11.213 -45.194 1.00 43.81 393 ILE A CA 1
ATOM 3043 C C . ILE A 1 393 ? -10.917 -10.604 -43.907 1.00 43.81 393 ILE A C 1
ATOM 3045 O O . ILE A 1 393 ? -9.738 -10.182 -43.928 1.00 43.81 393 ILE A O 1
#

Secondary structure (DSSP, 8-state):
-TTGGGTTT-----HHHHHHHHHHHHHHHHHHHHHHHHHHHTTHHHHHHHHHGGGTTPPPB-SSTTHHHHHHHHHHHHHHHHHHHHHHHHHHHHHHGGGS-HHHHTTHHHHHHHHHHHHHHHHHHIIIIIHHHHHHHHHHTTTTTS----BHHHHHHHHHHHHHHHHHHTTHHHHHHHHHHHS---HHHHHHHHHHHHHHHHHHHHHH-SS--HHHHHHHHHHHHHHHHHHHHHHHHHHHHHHHHHSPP-S-HHHHHHHHHHHHHHHHS----PPPPPPPPGGG-SS-PPPP------PPPPPP------------PPPPPP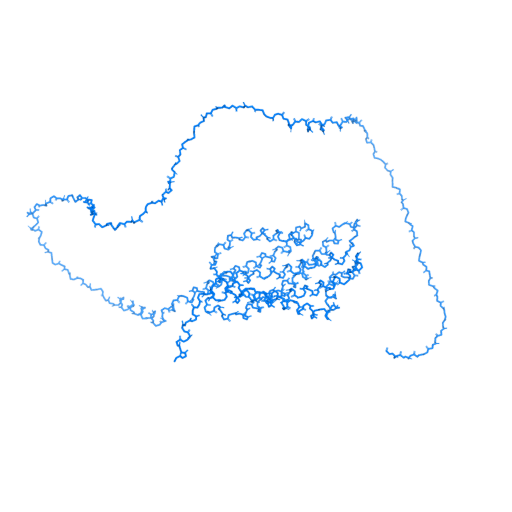P---------------S-SSSSSSSS---------------------PPPPPPPPPP--------------